Protein AF-0000000074054673 (afdb_homodimer)

Solvent-accessible surface area (backbone atoms only — not comparable to full-atom values): 26252 Å² total; per-residue (Å²): 96,42,29,43,39,32,36,36,79,56,29,26,37,64,54,43,40,55,44,38,52,45,33,38,75,71,69,33,49,59,44,55,61,61,52,72,29,44,86,62,50,72,68,44,36,72,68,40,48,51,68,58,39,45,51,49,53,46,51,54,48,55,59,56,40,72,82,38,54,26,36,37,30,10,28,28,53,14,16,46,46,39,51,50,45,42,36,39,14,58,71,67,76,40,78,62,49,42,25,38,37,34,31,47,36,55,68,60,60,54,41,80,82,72,73,49,52,58,44,80,62,56,81,45,30,70,59,41,24,69,77,46,35,64,40,80,46,72,72,77,52,69,70,35,41,70,40,22,56,82,52,54,48,65,44,54,44,51,35,42,52,52,37,50,46,57,70,47,32,65,60,50,61,71,39,29,52,59,25,52,44,36,32,37,36,41,36,38,62,68,8,67,70,34,46,50,64,29,55,54,51,48,64,71,47,37,37,35,47,34,33,36,39,37,40,35,58,66,87,65,92,49,44,38,77,34,52,44,44,13,71,83,36,20,67,59,46,28,51,52,51,43,53,49,50,51,52,36,54,51,53,55,50,57,64,67,63,65,126,98,42,30,43,40,32,37,35,78,58,28,25,39,64,56,43,41,56,43,38,51,44,32,37,75,72,69,33,47,58,44,56,60,63,53,71,31,43,87,62,48,71,68,45,37,70,69,40,48,52,68,57,41,46,52,48,53,46,50,52,47,56,59,56,38,72,82,38,54,26,36,36,29,10,26,29,52,14,15,47,45,40,51,49,44,43,36,39,13,58,71,68,76,41,77,62,49,44,24,37,37,33,31,49,34,53,68,60,62,54,41,79,83,70,72,49,55,57,42,80,62,54,83,46,29,70,58,42,24,69,77,46,35,65,41,81,45,71,71,77,52,68,68,35,40,71,40,22,55,82,53,57,50,65,44,54,45,50,35,40,52,52,38,50,48,58,70,47,32,64,61,49,62,71,40,29,54,59,26,53,43,36,32,38,36,42,35,37,64,69,8,68,70,35,46,50,66,31,56,54,51,48,65,71,48,37,38,35,46,34,34,35,38,36,39,35,59,69,85,65,92,49,42,38,76,34,54,46,45,14,71,82,35,20,67,59,46,28,50,52,51,40,52,49,50,50,51,36,53,51,53,54,51,58,63,69,65,64,128

pLDDT: mean 93.35, std 10.69, range [26.17, 98.88]

Organism: NCBI:txid44742

Sequence (518 aa):
MRCLLLHGIGGSPFETAPLAEALAAAGFEAHAPALPGHGGTEEAYLASSFALWRDFAHAEYARLSEGGPVLLAGYSLGGILALDVAQAAARGELPPPAGLLALATPLFFRKYFPFFAVDWRFFALPLWARLQPVLRVPERDPASRAVAPWQGHEQICCLRHFAEVERALPAIRRGLPLIRAPLCIVQLRNDTSCRPYNAFYLARHCGSLSTHLHLLRVRSPHGGHLPMTHRESRQRVAELAVAFAREVAGATKACTFAPMRCLLLHGIGGSPFETAPLAEALAAAGFEAHAPALPGHGGTEEAYLASSFALWRDFAHAEYARLSEGGPVLLAGYSLGGILALDVAQAAARGELPPPAGLLALATPLFFRKYFPFFAVDWRFFALPLWARLQPVLRVPERDPASRAVAPWQGHEQICCLRHFAEVERALPAIRRGLPLIRAPLCIVQLRNDTSCRPYNAFYLARHCGSLSTHLHLLRVRSPHGGHLPMTHRESRQRVAELAVAFAREVAGATKACTFAP

Radius of gyration: 24.17 Å; Cα contacts (8 Å, |Δi|>4): 1060; chains: 2; bounding box: 54×75×58 Å

InterPro domains:
  IPR000073 Alpha/beta hydrolase fold-1 [PF12697] (4-239)
  IPR029058 Alpha/Beta hydrolase fold [G3DSA:3.40.50.1820] (2-248)
  IPR029058 Alpha/Beta hydrolase fold [SSF53474] (4-247)

Foldseek 3Di:
DEEEEEEAQQFFLVLCVLLCVLQVVLPYHYDYHGFFQWPDDPVRSLPDALVSRLVVLLVVCQVVCVVHAYEYEYAASSLLSSLVNLLCCLVVNGPHHLEYEYELYALDQADVVVGAHLDPCVVVLVVCCVVPQKAFADADDPVLCVQFNTDGNRGIDGSVRVVRSNVCSVVSLVSQLSGAHEYEYEAECLDRNRHCVRVVSSQVRHNYPHYHYHYHYDDDNHDRSRQCRGPRRNVVVSVVSNVVVVVSVVVVVVVVPPD/DEEEEEEAQQFFLVLCVLLCVLQVVLPYHYDYHGFFQWPDDPVRSLPDALVSRLVVLLVVQQVVCVVPAYEYEYAASSLLSSLVNLLCCLVVNGPHHLEYEYELYALDQADVVVGAHLDPCVVVLVVCCVVPQKAFADADDPVLCVQFNTDGNRGIDGSVRVVRSNVCSVVSLVSQLSGAHEYEYEAECLDRNRHCVRVVSSQVRHNYPHYHYHYHYDDDNHDRSRQCRGPRRNVVVSVVSNVVVVVSVVVVVVVVPPD

Nearest PDB structures (foldseek):
  6qe2-assembly2_B  TM=7.843E-01  e=1.918E-12  Palaeococcus ferrophilus
  6eic-assembly2_A  TM=7.564E-01  e=6.206E-12  Mycobacterium tuberculosis H37Rv
  3qmv-assembly2_B  TM=6.345E-01  e=2.237E-10  Streptomyces coelicolor
  3qmw-assembly2_C  TM=6.828E-01  e=1.187E-09  Streptomyces coelicolor
  3qmw-assembly1_A  TM=6.507E-01  e=1.406E-08  Streptomyces coelicolor

Secondary structure (DSSP, 8-state):
-EEEEE--TT--GGGGHHHHHHHHHTT-EEE-PPPTTTTS-HHHHHH--HHHHHHHHHHHHHHHHTTS-EEEEEETHHHHHHHHHHHHHHTTSSPPPSEEEEES--S-SEEETTEEESSGGGGGHHHHHHH-SEEE-PPPPHHHHHHS---S-TTEEEHHHHHHHHHHHHHHHHHGGG--S-EEEEEETT-SSS-HHHHHHHHHH---SEEEEEEE--SSSS-TT-TTT-TTTHHHHHHHHHHHHHHHHHHHHHHHS--/-EEEEE--TT--GGGGHHHHHHHHHTT-EEE-PPPTTTTS-HHHHHH--HHHHHHHHHHHHHHHHTTS-EEEEEETHHHHHHHHHHHHHHTTSSPPPSEEEEES--S-SEEETTEEESSGGGGGHHHHHHH-SEEE-PPPPHHHHHHS---S-TTEEEHHHHHHHHHHHHHHHHHGGG--S-EEEEEETT-SSS-HHHHHHHHHH---SEEEEEEE--SSSS-TT-TTT-TTTHHHHHHHHHHHHHHHHHHHHHHHS--

Structure (mmCIF, N/CA/C/O backbone):
data_AF-0000000074054673-model_v1
#
loop_
_entity.id
_entity.type
_entity.pdbx_description
1 polymer Carboxylesterase
#
loop_
_atom_site.group_PDB
_atom_site.id
_atom_site.type_symbol
_atom_site.label_atom_id
_atom_site.label_alt_id
_atom_site.label_comp_id
_atom_site.label_asym_id
_atom_site.label_entity_id
_atom_site.label_seq_id
_atom_site.pdbx_PDB_ins_code
_atom_site.Cartn_x
_atom_site.Cartn_y
_atom_site.Cartn_z
_atom_site.occupancy
_atom_site.B_iso_or_equiv
_atom_site.auth_seq_id
_atom_site.auth_comp_id
_atom_site.auth_asym_id
_atom_site.auth_atom_id
_atom_site.pdbx_PDB_model_num
ATOM 1 N N . MET A 1 1 ? -13.086 18.922 -10.094 1 93.75 1 MET A N 1
ATOM 2 C CA . MET A 1 1 ? -13.062 18.562 -8.68 1 93.75 1 MET A CA 1
ATOM 3 C C . MET A 1 1 ? -12.078 19.438 -7.91 1 93.75 1 MET A C 1
ATOM 5 O O . MET A 1 1 ? -11.031 19.812 -8.445 1 93.75 1 MET A O 1
ATOM 9 N N . ARG A 1 2 ? -12.43 19.812 -6.695 1 97.06 2 ARG A N 1
ATOM 10 C CA . ARG A 1 2 ? -11.57 20.625 -5.836 1 97.06 2 ARG A CA 1
ATOM 11 C C . ARG A 1 2 ? -10.727 19.75 -4.922 1 97.06 2 ARG A C 1
ATOM 13 O O . ARG A 1 2 ? -11.109 18.625 -4.605 1 97.06 2 ARG A O 1
ATOM 20 N N . CYS A 1 3 ? -9.594 20.281 -4.617 1 98.56 3 CYS A N 1
ATOM 21 C CA . CYS A 1 3 ? -8.688 19.609 -3.695 1 98.56 3 CYS A CA 1
ATOM 22 C C . CYS A 1 3 ? -8.297 20.531 -2.543 1 98.56 3 CYS A C 1
ATOM 24 O O . CYS A 1 3 ? -7.945 21.688 -2.762 1 98.56 3 CYS A O 1
ATOM 26 N N . LEU A 1 4 ? -8.43 20.062 -1.354 1 98.81 4 LEU A N 1
ATOM 27 C CA . LEU A 1 4 ? -7.926 20.766 -0.179 1 98.81 4 LEU A CA 1
ATOM 28 C C . LEU A 1 4 ? -6.613 20.156 0.304 1 98.81 4 LEU A C 1
ATOM 30 O O . LEU A 1 4 ? -6.562 18.969 0.613 1 98.81 4 LEU A O 1
ATOM 34 N N . LEU A 1 5 ? -5.586 20.922 0.31 1 98.88 5 LEU A N 1
ATOM 35 C CA . LEU A 1 5 ? -4.262 20.469 0.729 1 98.88 5 LEU A CA 1
ATOM 36 C C . LEU A 1 5 ? -3.854 21.125 2.045 1 98.88 5 LEU A C 1
ATOM 38 O O . LEU A 1 5 ? -3.713 22.344 2.115 1 98.88 5 LEU A O 1
ATOM 42 N N . LEU A 1 6 ? -3.645 20.328 3.076 1 98.88 6 LEU A N 1
ATOM 43 C CA . LEU A 1 6 ? -3.287 20.828 4.398 1 98.88 6 LEU A CA 1
ATOM 44 C C . LEU A 1 6 ? -1.825 20.531 4.719 1 98.88 6 LEU A C 1
ATOM 46 O O . LEU A 1 6 ? -1.395 19.375 4.648 1 98.88 6 LEU A O 1
ATOM 50 N N . HIS A 1 7 ? -1.065 21.547 5.078 1 98.62 7 HIS A N 1
ATOM 51 C CA . HIS A 1 7 ? 0.365 21.406 5.32 1 98.62 7 HIS A CA 1
ATOM 52 C C . HIS A 1 7 ? 0.64 20.953 6.75 1 98.62 7 HIS A C 1
ATOM 54 O O . HIS A 1 7 ? -0.293 20.75 7.531 1 98.62 7 HIS A O 1
ATOM 60 N N . GLY A 1 8 ? 1.93 20.766 7.129 1 98.19 8 GLY A N 1
ATOM 61 C CA . GLY A 1 8 ? 2.32 20.172 8.398 1 98.19 8 GLY A CA 1
ATOM 62 C C . GLY A 1 8 ? 2.588 21.203 9.477 1 98.19 8 GLY A C 1
ATOM 63 O O . GLY A 1 8 ? 2.529 22.406 9.227 1 98.19 8 GLY A O 1
ATOM 64 N N . ILE A 1 9 ? 2.924 20.719 10.648 1 97.69 9 ILE A N 1
ATOM 65 C CA . ILE A 1 9 ? 3.162 21.562 11.812 1 97.69 9 ILE A CA 1
ATOM 66 C C . ILE A 1 9 ? 4.453 22.359 11.625 1 97.69 9 ILE A C 1
ATOM 68 O O . ILE A 1 9 ? 5.473 21.812 11.203 1 97.69 9 ILE A O 1
ATOM 72 N N . GLY A 1 10 ? 4.375 23.656 11.859 1 96.62 10 GLY A N 1
ATOM 73 C CA . GLY A 1 10 ? 5.531 24.531 11.75 1 96.62 10 GLY A CA 1
ATOM 74 C C . GLY A 1 10 ? 5.867 24.906 10.32 1 96.62 10 GLY A C 1
ATOM 75 O O . GLY A 1 10 ? 6.734 25.75 10.078 1 96.62 10 GLY A O 1
ATOM 76 N N . GLY A 1 11 ? 5.203 24.266 9.375 1 96.25 11 GLY A N 1
ATOM 77 C CA . GLY A 1 11 ? 5.488 24.5 7.969 1 96.25 11 GLY A CA 1
ATOM 78 C C . GLY A 1 11 ? 4.652 25.609 7.359 1 96.25 11 GLY A C 1
ATOM 79 O O . GLY A 1 11 ? 4.371 26.609 8.016 1 96.25 11 GLY A O 1
ATOM 80 N N . SER A 1 12 ? 4.477 25.531 6.074 1 96.88 12 SER A N 1
ATOM 81 C CA . SER A 1 12 ? 3.705 26.484 5.266 1 96.88 12 SER A CA 1
ATOM 82 C C . SER A 1 12 ? 3.182 25.812 3.996 1 96.88 12 SER A C 1
ATOM 84 O O . SER A 1 12 ? 3.518 24.656 3.707 1 96.88 12 SER A O 1
ATOM 86 N N . PRO A 1 13 ? 2.324 26.547 3.293 1 97.38 13 PRO A N 1
ATOM 87 C CA . PRO A 1 13 ? 1.831 26 2.029 1 97.38 13 PRO A CA 1
ATOM 88 C C . PRO A 1 13 ? 2.955 25.672 1.051 1 97.38 13 PRO A C 1
ATOM 90 O O . PRO A 1 13 ? 2.734 24.953 0.067 1 97.38 13 PRO A O 1
ATOM 93 N N . PHE A 1 14 ? 4.188 26.109 1.329 1 96.44 14 PHE A N 1
ATOM 94 C CA . PHE A 1 14 ? 5.348 25.75 0.523 1 96.44 14 PHE A CA 1
ATOM 95 C C . PHE A 1 14 ? 5.48 24.234 0.421 1 96.44 14 PHE A C 1
ATOM 97 O O . PHE A 1 14 ? 5.824 23.703 -0.639 1 96.44 14 PHE A O 1
ATOM 104 N N . GLU A 1 15 ? 5.137 23.562 1.446 1 96.25 15 GLU A N 1
ATOM 105 C CA . GLU A 1 15 ? 5.293 22.109 1.517 1 96.25 15 GLU A CA 1
ATOM 106 C C . GLU A 1 15 ? 4.367 21.406 0.53 1 96.25 15 GLU A C 1
ATOM 108 O O . GLU A 1 15 ? 4.715 20.359 -0.023 1 96.25 15 GLU A O 1
ATOM 113 N N . THR A 1 16 ? 3.199 21.984 0.298 1 97.38 16 THR A N 1
ATOM 114 C CA . THR A 1 16 ? 2.201 21.328 -0.54 1 97.38 16 THR A CA 1
ATOM 115 C C . THR A 1 16 ? 2.166 21.953 -1.932 1 97.38 16 THR A C 1
ATOM 117 O O . THR A 1 16 ? 1.419 21.5 -2.803 1 97.38 16 THR A O 1
ATOM 120 N N . ALA A 1 17 ? 2.967 22.938 -2.193 1 96.94 17 ALA A N 1
ATOM 121 C CA . ALA A 1 17 ? 2.926 23.703 -3.434 1 96.94 17 ALA A CA 1
ATOM 122 C C . ALA A 1 17 ? 3.178 22.812 -4.645 1 96.94 17 ALA A C 1
ATOM 124 O O . ALA A 1 17 ? 2.451 22.891 -5.637 1 96.94 17 ALA A O 1
ATOM 125 N N . PRO A 1 18 ? 4.223 21.938 -4.609 1 96.88 18 PRO A N 1
ATOM 126 C CA . PRO A 1 18 ? 4.43 21.078 -5.777 1 96.88 18 PRO A CA 1
ATOM 127 C C . PRO A 1 18 ? 3.215 20.203 -6.098 1 96.88 18 PRO A C 1
ATOM 129 O O . PRO A 1 18 ? 2.893 20 -7.27 1 96.88 18 PRO A O 1
ATOM 132 N N . LEU A 1 19 ? 2.602 19.75 -5.078 1 97.62 19 LEU A N 1
ATOM 133 C CA . LEU A 1 19 ? 1.399 18.953 -5.266 1 97.62 19 LEU A CA 1
ATOM 134 C C . LEU A 1 19 ? 0.269 19.797 -5.848 1 97.62 19 LEU A C 1
ATOM 136 O O . LEU A 1 19 ? -0.429 19.344 -6.766 1 97.62 19 LEU A O 1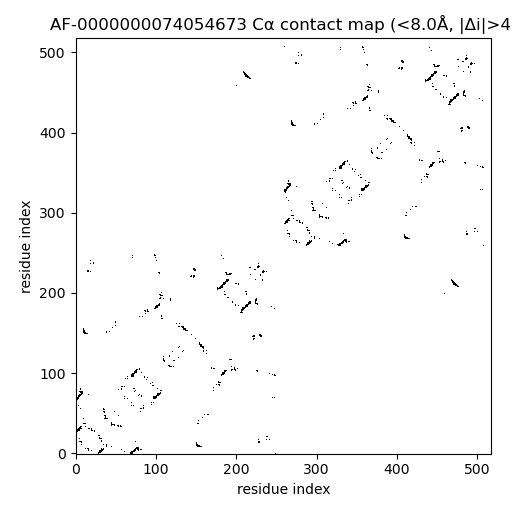
ATOM 140 N N . ALA A 1 20 ? 0.064 20.938 -5.273 1 98.12 20 ALA A N 1
ATOM 141 C CA . ALA A 1 20 ? -0.974 21.859 -5.75 1 98.12 20 ALA A CA 1
ATOM 142 C C . ALA A 1 20 ? -0.774 22.188 -7.223 1 98.12 20 ALA A C 1
ATOM 144 O O . ALA A 1 20 ? -1.731 22.188 -8 1 98.12 20 ALA A O 1
ATOM 145 N N . GLU A 1 21 ? 0.427 22.469 -7.586 1 98.12 21 GLU A N 1
ATOM 146 C CA . GLU A 1 21 ? 0.759 22.812 -8.969 1 98.12 21 GLU A CA 1
ATOM 147 C C . GLU A 1 21 ? 0.482 21.656 -9.914 1 98.12 21 GLU A C 1
ATOM 149 O O . GLU A 1 21 ? -0.08 21.844 -10.992 1 98.12 21 GLU A O 1
ATOM 154 N N . ALA A 1 22 ? 0.894 20.469 -9.516 1 98.19 22 ALA A N 1
ATOM 155 C CA . ALA A 1 22 ? 0.667 19.281 -10.336 1 98.19 22 ALA A CA 1
ATOM 156 C C . ALA A 1 22 ? -0.825 19.031 -10.523 1 98.19 22 ALA A C 1
ATOM 158 O O . ALA A 1 22 ? -1.271 18.703 -11.625 1 98.19 22 ALA A O 1
ATOM 159 N N . LEU A 1 23 ? -1.598 19.141 -9.445 1 98.25 23 LEU A N 1
ATOM 160 C CA . LEU A 1 23 ? -3.039 18.938 -9.516 1 98.25 23 LEU A CA 1
ATOM 161 C C . LEU A 1 23 ? -3.701 19.984 -10.406 1 98.25 23 LEU A C 1
ATOM 163 O O . LEU A 1 23 ? -4.562 19.656 -11.219 1 98.25 23 LEU A O 1
ATOM 167 N N . ALA A 1 24 ? -3.279 21.219 -10.234 1 97.81 24 ALA A N 1
ATOM 168 C CA . ALA A 1 24 ? -3.816 22.297 -11.062 1 97.81 24 ALA A CA 1
ATOM 169 C C . ALA A 1 24 ? -3.529 22.047 -12.539 1 97.81 24 ALA A C 1
ATOM 171 O O . ALA A 1 24 ? -4.41 22.219 -13.391 1 97.81 24 ALA A O 1
ATOM 172 N N . ALA A 1 25 ? -2.33 21.625 -12.844 1 97.75 25 ALA A N 1
ATOM 173 C CA . ALA A 1 25 ? -1.935 21.328 -14.219 1 97.75 25 ALA A CA 1
ATOM 174 C C . ALA A 1 25 ? -2.775 20.188 -14.789 1 97.75 25 ALA A C 1
ATOM 176 O O . ALA A 1 25 ? -2.982 20.125 -16 1 97.75 25 ALA A O 1
ATOM 177 N N . ALA A 1 26 ? -3.24 19.375 -13.93 1 97.06 26 ALA A N 1
ATOM 178 C CA . ALA A 1 26 ? -4.047 18.234 -14.352 1 97.06 26 ALA A CA 1
ATOM 179 C C . ALA A 1 26 ? -5.523 18.609 -14.438 1 97.06 26 ALA A C 1
ATOM 181 O O . ALA A 1 26 ? -6.375 17.75 -14.703 1 97.06 26 ALA A O 1
ATOM 182 N N . GLY A 1 27 ? -5.918 19.828 -14.102 1 96.94 27 GLY A N 1
ATOM 183 C CA . GLY A 1 27 ? -7.277 20.312 -14.297 1 96.94 27 GLY A CA 1
ATOM 184 C C . GLY A 1 27 ? -8.086 20.359 -13.016 1 96.94 27 GLY A C 1
ATOM 185 O O . GLY A 1 27 ? -9.289 20.609 -13.039 1 96.94 27 GLY A O 1
ATOM 186 N N . PHE A 1 28 ? -7.465 20.125 -11.891 1 97.56 28 PHE A N 1
ATOM 187 C CA . PHE A 1 28 ? -8.148 20.188 -10.602 1 97.56 28 PHE A CA 1
ATOM 188 C C . PHE A 1 28 ? -7.945 21.562 -9.953 1 97.56 28 PHE A C 1
ATOM 190 O O . PHE A 1 28 ? -6.992 22.266 -10.273 1 97.56 28 PHE A O 1
ATOM 197 N N . GLU A 1 29 ? -8.859 21.969 -9.117 1 97.38 29 GLU A N 1
ATOM 198 C CA . GLU A 1 29 ? -8.719 23.203 -8.352 1 97.38 29 GLU A CA 1
ATOM 199 C C . GLU A 1 29 ? -8.094 22.938 -6.984 1 97.38 29 GLU A C 1
ATOM 201 O O . GLU A 1 29 ? -8.758 22.422 -6.082 1 97.38 29 GLU A O 1
ATOM 206 N N . ALA A 1 30 ? -6.902 23.344 -6.844 1 98 30 ALA A N 1
ATOM 207 C CA . ALA A 1 30 ? -6.156 23.047 -5.625 1 98 30 ALA A CA 1
ATOM 208 C C . ALA A 1 30 ? -6.199 24.219 -4.656 1 98 30 ALA A C 1
ATOM 210 O O . ALA A 1 30 ? -5.867 25.359 -5.031 1 98 30 ALA A O 1
ATOM 211 N N . HIS A 1 31 ? -6.633 24.047 -3.461 1 98.25 31 HIS A N 1
ATOM 212 C CA . HIS A 1 31 ? -6.652 25 -2.363 1 98.25 31 HIS A CA 1
ATOM 213 C C . HIS A 1 31 ? -5.684 24.594 -1.259 1 98.25 31 HIS A C 1
ATOM 215 O O . HIS A 1 31 ? -5.852 23.547 -0.633 1 98.25 31 HIS A O 1
ATOM 221 N N . ALA A 1 32 ? -4.695 25.375 -1.022 1 98.38 32 ALA A N 1
ATOM 222 C CA . ALA A 1 32 ? -3.664 25.078 -0.028 1 98.38 32 ALA A CA 1
ATOM 223 C C . ALA A 1 32 ? -3.52 26.234 0.962 1 98.38 32 ALA A C 1
ATOM 225 O O . ALA A 1 32 ? -2.52 26.953 0.94 1 98.38 32 ALA A O 1
ATOM 226 N N . PRO A 1 33 ? -4.383 26.359 1.873 1 98.19 33 PRO A N 1
ATOM 227 C CA . PRO A 1 33 ? -4.336 27.484 2.818 1 98.19 33 PRO A CA 1
ATOM 228 C C . PRO A 1 33 ? -3.281 27.297 3.906 1 98.19 33 PRO A C 1
ATOM 230 O O . PRO A 1 33 ? -2.875 26.156 4.188 1 98.19 33 PRO A O 1
ATOM 233 N N . ALA A 1 34 ? -2.814 28.391 4.445 1 98.44 34 ALA A N 1
ATOM 234 C CA . ALA A 1 34 ? -1.973 28.344 5.641 1 98.44 34 ALA A CA 1
ATOM 235 C C . ALA A 1 34 ? -2.805 28.047 6.887 1 98.44 34 ALA A C 1
ATOM 237 O O . ALA A 1 34 ? -3.824 28.703 7.121 1 98.44 34 ALA A O 1
ATOM 238 N N . LEU A 1 35 ? -2.408 27.109 7.641 1 98.56 35 LEU A N 1
ATOM 239 C CA . LEU A 1 35 ? -3.062 26.875 8.922 1 98.56 35 LEU A CA 1
ATOM 240 C C . LEU A 1 35 ? -2.904 28.078 9.844 1 98.56 35 LEU A C 1
ATOM 242 O O . LEU A 1 35 ? -1.876 28.75 9.82 1 98.56 35 LEU A O 1
ATOM 246 N N . PRO A 1 36 ? -3.889 28.281 10.68 1 98.19 36 PRO A N 1
ATOM 247 C CA . PRO A 1 36 ? -3.82 29.453 11.562 1 98.19 36 PRO A CA 1
ATOM 248 C C . PRO A 1 36 ? -2.512 29.516 12.344 1 98.19 36 PRO A C 1
ATOM 250 O O . PRO A 1 36 ? -2.039 28.5 12.859 1 98.19 36 PRO A O 1
ATOM 253 N N . GLY A 1 37 ? -1.971 30.75 12.352 1 97.31 37 GLY A N 1
ATOM 254 C CA . GLY A 1 37 ? -0.713 30.969 13.047 1 97.31 37 GLY A CA 1
ATOM 255 C C . GLY A 1 37 ? 0.503 30.734 12.172 1 97.31 37 GLY A C 1
ATOM 256 O O . GLY A 1 37 ? 1.545 31.359 12.367 1 97.31 37 GLY A O 1
ATOM 257 N N . HIS A 1 38 ? 0.393 29.812 11.273 1 97.06 38 HIS A N 1
ATOM 258 C CA . HIS A 1 38 ? 1.49 29.531 10.352 1 97.06 38 HIS A CA 1
ATOM 259 C C . HIS A 1 38 ? 1.625 30.641 9.305 1 97.06 38 HIS A C 1
ATOM 261 O O . HIS A 1 38 ? 0.633 31.266 8.938 1 97.06 38 HIS A O 1
ATOM 267 N N . GLY A 1 39 ? 2.85 30.859 8.805 1 90.25 39 GLY A N 1
ATOM 268 C CA . GLY A 1 39 ? 3.084 31.891 7.805 1 90.25 39 GLY A CA 1
ATOM 269 C C . GLY A 1 39 ? 3.154 33.281 8.391 1 90.25 39 GLY A C 1
ATOM 270 O O . GLY A 1 39 ? 3.521 34.25 7.691 1 90.25 39 GLY A O 1
ATOM 271 N N . GLY A 1 40 ? 2.812 33.469 9.664 1 92 40 GLY A N 1
ATOM 272 C CA . GLY A 1 40 ? 2.877 34.75 10.352 1 92 40 GLY A CA 1
ATOM 273 C C . GLY A 1 40 ? 4.074 34.875 11.273 1 92 40 GLY A C 1
ATOM 274 O O . GLY A 1 40 ? 5.16 34.375 10.961 1 92 40 GLY A O 1
ATOM 275 N N . THR A 1 41 ? 3.855 35.562 12.367 1 94.25 41 THR A N 1
ATOM 276 C CA . THR A 1 41 ? 4.934 35.781 13.32 1 94.25 41 THR A CA 1
ATOM 277 C C . THR A 1 41 ? 5.109 34.562 14.227 1 94.25 41 THR A C 1
ATOM 279 O O . THR A 1 41 ? 4.223 33.719 14.305 1 94.25 41 THR A O 1
ATOM 282 N N . GLU A 1 42 ? 6.297 34.5 14.758 1 94.81 42 GLU A N 1
ATOM 283 C CA . GLU A 1 42 ? 6.535 33.469 15.742 1 94.81 42 GLU A CA 1
ATOM 284 C C . GLU A 1 42 ? 5.484 33.5 16.844 1 94.81 42 GLU A C 1
ATOM 286 O O . GLU A 1 42 ? 4.996 32.469 17.281 1 94.81 42 GLU A O 1
ATOM 291 N N . GLU A 1 43 ? 5.176 34.688 17.297 1 96.06 43 GLU A N 1
ATOM 292 C CA . GLU A 1 43 ? 4.188 34.844 18.359 1 96.06 43 GLU A CA 1
ATOM 293 C C . GLU A 1 43 ? 2.828 34.312 17.953 1 96.06 43 GLU A C 1
ATOM 295 O O . GLU A 1 43 ? 2.17 33.625 18.734 1 96.06 43 GLU A O 1
ATOM 300 N N . ALA A 1 44 ? 2.439 34.594 16.766 1 96.88 44 ALA A N 1
ATOM 301 C CA . ALA A 1 44 ? 1.166 34.094 16.25 1 96.88 44 ALA A CA 1
ATOM 302 C C . ALA A 1 44 ? 1.167 32.562 16.172 1 96.88 44 ALA A C 1
ATOM 304 O O . ALA A 1 44 ? 0.174 31.922 16.516 1 96.88 44 ALA A O 1
ATOM 305 N N . TYR A 1 45 ? 2.268 32.031 15.68 1 97.38 45 TYR A N 1
ATOM 306 C CA . TYR A 1 45 ? 2.404 30.578 15.57 1 97.38 45 TYR A CA 1
ATOM 307 C C . TYR A 1 45 ? 2.311 29.922 16.938 1 97.38 45 TYR A C 1
ATOM 309 O O . TYR A 1 45 ? 1.556 28.953 17.125 1 97.38 45 TYR A O 1
ATOM 317 N N . LEU A 1 46 ? 3.012 30.453 17.938 1 96.69 46 LEU A N 1
ATOM 318 C CA . LEU A 1 46 ? 3.043 29.875 19.281 1 96.69 46 LEU A CA 1
ATOM 319 C C . LEU A 1 46 ? 1.686 30.016 19.953 1 96.69 46 LEU A C 1
ATOM 321 O O . LEU A 1 46 ? 1.327 29.188 20.812 1 96.69 46 LEU A O 1
ATOM 325 N N . ALA A 1 47 ? 0.898 31.047 19.547 1 96.81 47 ALA A N 1
ATOM 326 C CA . ALA A 1 47 ? -0.417 31.266 20.141 1 96.81 47 ALA A CA 1
ATOM 327 C C . ALA A 1 47 ? -1.466 30.344 19.516 1 96.81 47 ALA A C 1
ATOM 329 O O . ALA A 1 47 ? -2.566 30.203 20.062 1 96.81 47 ALA A O 1
ATOM 330 N N . SER A 1 48 ? -1.181 29.766 18.375 1 97.62 48 SER A N 1
ATOM 331 C CA . SER A 1 48 ? -2.117 28.828 17.75 1 97.62 48 SER A CA 1
ATOM 332 C C . SER A 1 48 ? -2.209 27.531 18.516 1 97.62 48 SER A C 1
ATOM 334 O O . SER A 1 48 ? -1.573 27.375 19.562 1 97.62 48 SER A O 1
ATOM 336 N N . SER A 1 49 ? -3.154 26.641 18.094 1 97.88 49 SER A N 1
ATOM 337 C CA . SER A 1 49 ? -3.424 25.391 18.797 1 97.88 49 SER A CA 1
ATOM 338 C C . SER A 1 49 ? -4 24.344 17.859 1 97.88 49 SER A C 1
ATOM 340 O O . SER A 1 49 ? -4.441 24.656 16.75 1 97.88 49 SER A O 1
ATOM 342 N N . PHE A 1 50 ? -3.918 23.125 18.328 1 98.5 50 PHE A N 1
ATOM 343 C CA . PHE A 1 50 ? -4.52 22.047 17.562 1 98.5 50 PHE A CA 1
ATOM 344 C C . PHE A 1 50 ? -6.008 22.297 17.344 1 98.5 50 PHE A C 1
ATOM 346 O O . PHE A 1 50 ? -6.527 22.047 16.266 1 98.5 50 PHE A O 1
ATOM 353 N N . ALA A 1 51 ? -6.688 22.766 18.391 1 98.5 51 ALA A N 1
ATOM 354 C CA . ALA A 1 51 ? -8.117 23.047 18.281 1 98.5 51 ALA A CA 1
ATOM 355 C C . ALA A 1 51 ? -8.406 24.062 17.188 1 98.5 51 ALA A C 1
ATOM 357 O O . ALA A 1 51 ? -9.352 23.891 16.406 1 98.5 51 ALA A O 1
ATOM 358 N N . LEU A 1 52 ? -7.598 25.078 17.109 1 98.62 52 LEU A N 1
ATOM 359 C CA . LEU A 1 52 ? -7.762 26.094 16.078 1 98.62 52 LEU A CA 1
ATOM 360 C C . LEU A 1 52 ? -7.523 25.516 14.688 1 98.62 52 LEU A C 1
ATOM 362 O O . LEU A 1 52 ? -8.25 25.828 13.75 1 98.62 52 LEU A O 1
ATOM 366 N N . TRP A 1 53 ? -6.504 24.703 14.523 1 98.88 53 TRP A N 1
ATOM 367 C CA . TRP A 1 53 ? -6.191 24.078 13.242 1 98.88 53 TRP A CA 1
ATOM 368 C C . TRP A 1 53 ? -7.312 23.141 12.812 1 98.88 53 TRP A C 1
ATOM 370 O O . TRP A 1 53 ? -7.699 23.125 11.641 1 98.88 53 TRP A O 1
ATOM 380 N N . ARG A 1 54 ? -7.801 22.344 13.742 1 98.81 54 ARG A N 1
ATOM 381 C CA . ARG A 1 54 ? -8.898 21.422 13.484 1 98.81 54 ARG A CA 1
ATOM 382 C C . ARG A 1 54 ? -10.141 22.172 13.008 1 98.81 54 ARG A C 1
ATOM 384 O O . ARG A 1 54 ? -10.734 21.812 11.984 1 98.81 54 ARG A O 1
ATOM 391 N N . ASP A 1 55 ? -10.516 23.188 13.773 1 98.75 55 ASP A N 1
ATOM 392 C CA . ASP A 1 55 ? -11.688 23.984 13.406 1 98.75 55 ASP A CA 1
ATOM 393 C C . ASP A 1 55 ? -11.516 24.609 12.023 1 98.75 55 ASP A C 1
ATOM 395 O O . ASP A 1 55 ? -12.461 24.625 11.227 1 98.75 55 ASP A O 1
ATOM 399 N N . PHE A 1 56 ? -10.398 25.109 11.766 1 98.75 56 PHE A N 1
ATOM 400 C CA . PHE A 1 56 ? -10.102 25.719 10.469 1 98.75 56 PHE A CA 1
ATOM 401 C C . PHE A 1 56 ? -10.234 24.688 9.352 1 98.75 56 PHE A C 1
ATOM 403 O O . PHE A 1 56 ? -10.844 24.984 8.32 1 98.75 56 PHE A O 1
ATOM 410 N N . ALA A 1 57 ? -9.633 23.484 9.531 1 98.88 57 ALA A N 1
ATOM 411 C CA . ALA A 1 57 ? -9.695 22.422 8.523 1 98.88 57 ALA A CA 1
ATOM 412 C C . ALA A 1 57 ? -11.141 22.031 8.234 1 98.88 57 ALA A C 1
ATOM 414 O O . ALA A 1 57 ? -11.523 21.844 7.078 1 98.88 57 ALA A O 1
ATOM 415 N N . HIS A 1 58 ? -11.922 21.906 9.289 1 98.81 58 HIS A N 1
ATOM 416 C CA . HIS A 1 58 ? -13.336 21.562 9.133 1 98.81 58 HIS A CA 1
ATOM 417 C C . HIS A 1 58 ? -14.078 22.641 8.344 1 98.81 58 HIS A C 1
ATOM 419 O O . HIS A 1 58 ? -14.844 22.328 7.434 1 98.81 58 HIS A O 1
ATOM 425 N N . ALA A 1 59 ? -13.828 23.859 8.695 1 98.75 59 ALA A N 1
ATOM 426 C CA . ALA A 1 59 ? -14.523 24.969 8.055 1 98.75 59 ALA A CA 1
ATOM 427 C C . ALA A 1 59 ? -14.141 25.078 6.578 1 98.75 59 ALA A C 1
ATOM 429 O O . ALA A 1 59 ? -15 25.297 5.719 1 98.75 59 ALA A O 1
ATOM 430 N N . GLU A 1 60 ? -12.852 25 6.27 1 98.69 60 GLU A N 1
ATOM 431 C CA . GLU A 1 60 ? -12.383 25.062 4.891 1 98.69 60 GLU A CA 1
ATOM 432 C C . GLU A 1 60 ? -12.961 23.922 4.055 1 98.69 60 GLU A C 1
ATOM 434 O O . GLU A 1 60 ? -13.367 24.125 2.908 1 98.69 60 GLU A O 1
ATOM 439 N N . TYR A 1 61 ? -12.938 22.734 4.641 1 98.69 61 TYR A N 1
ATOM 440 C CA . TYR A 1 61 ? -13.5 21.578 3.943 1 98.69 61 TYR A CA 1
ATOM 441 C C . TYR A 1 61 ? -14.984 21.797 3.66 1 98.69 61 TYR A C 1
ATOM 443 O O . TYR A 1 61 ? -15.453 21.531 2.549 1 98.69 61 TYR A O 1
ATOM 451 N N . ALA A 1 62 ? -15.734 22.234 4.648 1 98.44 62 ALA A N 1
ATOM 452 C CA . ALA A 1 62 ? -17.172 22.484 4.492 1 98.44 62 ALA A CA 1
ATOM 453 C C . ALA A 1 62 ? -17.422 23.469 3.367 1 98.44 62 ALA A C 1
ATOM 455 O O . ALA A 1 62 ? -18.297 23.25 2.523 1 98.44 62 ALA A O 1
ATOM 456 N N . ARG A 1 63 ? -16.688 24.5 3.375 1 98.12 63 ARG A N 1
ATOM 457 C CA . ARG A 1 63 ? -16.828 25.531 2.355 1 98.12 63 ARG A CA 1
ATOM 458 C C . ARG A 1 63 ? -16.578 24.969 0.961 1 98.12 63 ARG A C 1
ATOM 460 O O . ARG A 1 63 ? -17.375 25.188 0.046 1 98.12 63 ARG A O 1
ATOM 467 N N . LEU A 1 64 ? -15.516 24.25 0.787 1 97.94 64 LEU A N 1
ATOM 468 C CA . LEU A 1 64 ? -15.141 23.719 -0.52 1 97.94 64 LEU A CA 1
ATOM 469 C C . LEU A 1 64 ? -16.125 22.641 -0.975 1 97.94 64 LEU A C 1
ATOM 471 O O . LEU A 1 64 ? -16.359 22.484 -2.174 1 97.94 64 LEU A O 1
ATOM 475 N N . SER A 1 65 ? -16.656 21.922 -0.033 1 97.06 65 SER A N 1
ATOM 476 C CA . SER A 1 65 ? -17.531 20.797 -0.339 1 97.06 65 SER A CA 1
ATOM 477 C C . SER A 1 65 ? -18.875 21.281 -0.872 1 97.06 65 SER A C 1
ATOM 479 O O . SER A 1 65 ? -19.641 20.484 -1.419 1 97.06 65 SER A O 1
ATOM 481 N N . GLU A 1 66 ? -19.156 22.531 -0.678 1 95.31 66 GLU A N 1
ATOM 482 C CA . GLU A 1 66 ? -20.391 23.094 -1.229 1 95.31 66 GLU A CA 1
ATOM 483 C C . GLU A 1 66 ? -20.422 22.953 -2.748 1 95.31 66 GLU A C 1
ATOM 485 O O . GLU A 1 66 ? -21.5 22.844 -3.338 1 95.31 66 GLU A O 1
ATOM 490 N N . GLY A 1 67 ? -19.281 22.922 -3.377 1 92.81 67 GLY A N 1
ATOM 491 C CA . GLY A 1 67 ? -19.203 22.828 -4.824 1 92.81 67 GLY A CA 1
ATOM 492 C C . GLY A 1 67 ? -19.094 21.391 -5.324 1 92.81 67 GLY A C 1
ATOM 493 O O . GLY A 1 67 ? -18.891 21.156 -6.52 1 92.81 67 GLY A O 1
ATOM 494 N N . GLY A 1 68 ? -19.172 20.438 -4.363 1 93.25 68 GLY A N 1
ATOM 495 C CA . GLY A 1 68 ? -19.047 19.031 -4.73 1 93.25 68 GLY A CA 1
ATOM 496 C C . GLY A 1 68 ? -17.984 18.297 -3.93 1 93.25 68 GLY A C 1
ATOM 497 O O . GLY A 1 68 ? -17.391 18.859 -3.006 1 93.25 68 GLY A O 1
ATOM 498 N N . PRO A 1 69 ? -17.812 17.031 -4.309 1 91.62 69 PRO A N 1
ATOM 499 C CA . PRO A 1 69 ? -16.859 16.234 -3.545 1 91.62 69 PRO A CA 1
ATOM 500 C C . PRO A 1 69 ? -15.43 16.766 -3.648 1 91.62 69 PRO A C 1
ATOM 502 O O . PRO A 1 69 ? -15.016 17.219 -4.715 1 91.62 69 PRO A O 1
ATOM 505 N N . VAL A 1 70 ? -14.711 16.703 -2.57 1 97.62 70 VAL A N 1
ATOM 506 C CA . VAL A 1 70 ? -13.383 17.297 -2.424 1 97.62 70 VAL A CA 1
ATOM 507 C C . VAL A 1 70 ? -12.352 16.203 -2.17 1 97.62 70 VAL A C 1
ATOM 509 O O . VAL A 1 70 ? -12.594 15.281 -1.38 1 97.62 70 VAL A O 1
ATOM 512 N N . LEU A 1 71 ? -11.305 16.188 -2.943 1 98.44 71 LEU A N 1
ATOM 513 C CA . LEU A 1 71 ? -10.141 15.414 -2.525 1 98.44 71 LEU A CA 1
ATOM 514 C C . LEU A 1 71 ? -9.445 16.078 -1.339 1 98.44 71 LEU A C 1
ATOM 516 O O . LEU A 1 71 ? -9.023 17.219 -1.423 1 98.44 71 LEU A O 1
ATOM 520 N N . LEU A 1 72 ? -9.383 15.414 -0.284 1 98.62 72 LEU A N 1
ATOM 521 C CA . LEU A 1 72 ? -8.766 15.914 0.939 1 98.62 72 LEU A CA 1
ATOM 522 C C . LEU A 1 72 ? -7.352 15.367 1.092 1 98.62 72 LEU A C 1
ATOM 524 O O . LEU A 1 72 ? -7.16 14.156 1.246 1 98.62 72 LEU A O 1
ATOM 528 N N . ALA A 1 73 ? -6.402 16.188 0.984 1 98.75 73 ALA A N 1
ATOM 529 C CA . ALA A 1 73 ? -4.996 15.812 1.092 1 98.75 73 ALA A CA 1
ATOM 530 C C . ALA A 1 73 ? -4.332 16.5 2.283 1 98.75 73 ALA A C 1
ATOM 532 O O . ALA A 1 73 ? -4.59 17.672 2.555 1 98.75 73 ALA A O 1
ATOM 533 N N . GLY A 1 74 ? -3.506 15.773 2.988 1 98.81 74 GLY A N 1
ATOM 534 C CA . GLY A 1 74 ? -2.814 16.344 4.137 1 98.81 74 GLY A CA 1
ATOM 535 C C . GLY A 1 74 ? -1.435 15.75 4.352 1 98.81 74 GLY A C 1
ATOM 536 O O . GLY A 1 74 ? -1.232 14.547 4.156 1 98.81 74 GLY A O 1
ATOM 537 N N . TYR A 1 75 ? -0.548 16.594 4.754 1 98.56 75 TYR A N 1
ATOM 538 C CA . TYR A 1 75 ? 0.824 16.219 5.074 1 98.56 75 TYR A CA 1
ATOM 539 C C . TYR A 1 75 ? 1.086 16.344 6.57 1 98.56 75 TYR A C 1
ATOM 541 O O . TYR A 1 75 ? 0.818 17.391 7.168 1 98.56 75 TYR A O 1
ATOM 549 N N . SER A 1 76 ? 1.643 15.211 7.207 1 98.31 76 SER A N 1
ATOM 550 C CA . SER A 1 76 ? 2.01 15.25 8.617 1 98.31 76 SER A CA 1
ATOM 551 C C . SER A 1 76 ? 0.84 15.711 9.484 1 98.31 76 SER A C 1
ATOM 553 O O . SER A 1 76 ? -0.238 15.117 9.445 1 98.31 76 SER A O 1
ATOM 555 N N . LEU A 1 77 ? 0.88 16.859 10.133 1 98.5 77 LEU A N 1
ATOM 556 C CA . LEU A 1 77 ? -0.26 17.422 10.852 1 98.5 77 LEU A CA 1
ATOM 557 C C . LEU A 1 77 ? -1.475 17.531 9.938 1 98.5 77 LEU A C 1
ATOM 559 O O . LEU A 1 77 ? -2.596 17.219 10.344 1 98.5 77 LEU A O 1
ATOM 563 N N . GLY A 1 78 ? -1.237 17.984 8.742 1 98.81 78 GLY A N 1
ATOM 564 C CA . GLY A 1 78 ? -2.33 18.094 7.793 1 98.81 78 GLY A CA 1
ATOM 565 C C . GLY A 1 78 ? -3.018 16.766 7.523 1 98.81 78 GLY A C 1
ATOM 566 O O . GLY A 1 78 ? -4.227 16.719 7.277 1 98.81 78 GLY A O 1
ATOM 567 N N . GLY A 1 79 ? -2.254 15.688 7.465 1 98.88 79 GLY A N 1
ATOM 568 C CA . GLY A 1 79 ? -2.84 14.359 7.332 1 98.88 79 GLY A CA 1
ATOM 569 C C . GLY A 1 79 ? -3.742 13.992 8.492 1 98.88 79 GLY A C 1
ATOM 570 O O . GLY A 1 79 ? -4.809 13.406 8.297 1 98.88 79 GLY A O 1
ATOM 571 N N . ILE A 1 80 ? -3.307 14.312 9.719 1 98.88 80 ILE A N 1
ATOM 572 C CA . ILE A 1 80 ? -4.102 14.07 10.914 1 98.88 80 ILE A CA 1
ATOM 573 C C . ILE A 1 80 ? -5.418 14.844 10.82 1 98.88 80 ILE A C 1
ATOM 575 O O . ILE A 1 80 ? -6.488 14.289 11.086 1 98.88 80 ILE A O 1
ATOM 579 N N . LEU A 1 81 ? -5.316 16.094 10.414 1 98.88 81 LEU A N 1
ATOM 580 C CA . LEU A 1 81 ? -6.504 16.922 10.266 1 98.88 81 LEU A CA 1
ATOM 581 C C . LEU A 1 81 ? -7.43 16.359 9.188 1 98.88 81 LEU A C 1
ATOM 583 O O . LEU A 1 81 ? -8.648 16.359 9.352 1 98.88 81 LEU A O 1
ATOM 587 N N . ALA A 1 82 ? -6.852 15.898 8.133 1 98.88 82 ALA A N 1
ATOM 588 C CA . ALA A 1 82 ? -7.641 15.305 7.059 1 98.88 82 ALA A CA 1
ATOM 589 C C . ALA A 1 82 ? -8.398 14.078 7.551 1 98.88 82 ALA A C 1
ATOM 591 O O . ALA A 1 82 ? -9.57 13.891 7.219 1 98.88 82 ALA A O 1
ATOM 592 N N . LEU A 1 83 ? -7.738 13.242 8.297 1 98.88 83 LEU A N 1
ATOM 593 C CA . LEU A 1 83 ? -8.391 12.07 8.867 1 98.88 83 LEU A CA 1
ATOM 594 C C . LEU A 1 83 ? -9.539 12.477 9.789 1 98.88 83 LEU A C 1
ATOM 596 O O . LEU A 1 83 ? -10.609 11.867 9.766 1 98.88 83 LEU A O 1
ATOM 600 N N . ASP A 1 84 ? -9.273 13.492 10.586 1 98.81 84 ASP A N 1
ATOM 601 C CA . ASP A 1 84 ? -10.305 13.992 11.492 1 98.81 84 ASP A CA 1
ATOM 602 C C . ASP A 1 84 ? -11.531 14.477 10.719 1 98.81 84 ASP A C 1
ATOM 604 O O . ASP A 1 84 ? -12.664 14.156 11.078 1 98.81 84 ASP A O 1
ATOM 608 N N . VAL A 1 85 ? -11.336 15.211 9.664 1 98.81 85 VAL A N 1
ATOM 609 C CA . VAL A 1 85 ? -12.414 15.695 8.812 1 98.81 85 VAL A CA 1
ATOM 610 C C . VAL A 1 85 ? -13.164 14.508 8.203 1 98.81 85 VAL A C 1
ATOM 612 O O . VAL A 1 85 ? -14.398 14.484 8.188 1 98.81 85 VAL A O 1
ATOM 615 N N . ALA A 1 86 ? -12.469 13.539 7.715 1 98.56 86 ALA A N 1
ATOM 616 C CA . ALA A 1 86 ? -13.078 12.359 7.109 1 98.56 86 ALA A CA 1
ATOM 617 C C . ALA A 1 86 ? -13.938 11.609 8.117 1 98.56 86 ALA A C 1
ATOM 619 O O . ALA A 1 86 ? -14.992 11.07 7.766 1 98.56 86 ALA A O 1
ATOM 620 N N . GLN A 1 87 ? -13.484 11.57 9.352 1 98.56 87 GLN A N 1
ATOM 621 C CA . GLN A 1 87 ? -14.258 10.906 10.406 1 98.56 87 GLN A CA 1
ATOM 622 C C . GLN A 1 87 ? -15.531 11.68 10.719 1 98.56 87 GLN A C 1
ATOM 624 O O . GLN A 1 87 ? -16.594 11.086 10.93 1 98.56 87 GLN A O 1
ATOM 629 N N . ALA A 1 88 ? -15.398 12.961 10.766 1 98.25 88 ALA A N 1
ATOM 630 C CA . ALA A 1 88 ? -16.594 13.789 10.945 1 98.25 88 ALA A CA 1
ATOM 631 C C . ALA A 1 88 ? -17.594 13.562 9.82 1 98.25 88 ALA A C 1
ATOM 633 O O . ALA A 1 88 ? -18.797 13.5 10.055 1 98.25 88 ALA A O 1
ATOM 634 N N . ALA A 1 89 ? -17.109 13.453 8.633 1 97.69 89 ALA A N 1
ATOM 635 C CA . ALA A 1 89 ? -17.969 13.164 7.484 1 97.69 89 ALA A CA 1
ATOM 636 C C . ALA A 1 89 ? -18.641 11.805 7.633 1 97.69 89 ALA A C 1
ATOM 638 O O . ALA A 1 89 ? -19.828 11.656 7.336 1 97.69 89 ALA A O 1
ATOM 639 N N . ALA A 1 90 ? -17.906 10.844 8.062 1 96.31 90 ALA A N 1
ATOM 640 C CA . ALA A 1 90 ? -18.422 9.5 8.258 1 96.31 90 ALA A CA 1
ATOM 641 C C . ALA A 1 90 ? -19.547 9.492 9.289 1 96.31 90 ALA A C 1
ATOM 643 O O . ALA A 1 90 ? -20.469 8.672 9.203 1 96.31 90 ALA A O 1
ATOM 644 N N . ARG A 1 91 ? -19.484 10.422 10.18 1 97.06 91 ARG A N 1
ATOM 645 C CA . ARG A 1 91 ? -20.5 10.539 11.211 1 97.06 91 ARG A CA 1
ATOM 646 C C . ARG A 1 91 ? -21.688 11.375 10.734 1 97.06 91 ARG A C 1
ATOM 648 O O . ARG A 1 91 ? -22.609 11.656 11.5 1 97.06 91 ARG A O 1
ATOM 655 N N . GLY A 1 92 ? -21.609 11.922 9.578 1 96.75 92 GLY A N 1
ATOM 656 C CA . GLY A 1 92 ? -22.703 12.68 9 1 96.75 92 GLY A CA 1
ATOM 657 C C . GLY A 1 92 ? -22.641 14.164 9.312 1 96.75 92 GLY A C 1
ATOM 658 O O . GLY A 1 92 ? -23.578 14.898 9.047 1 96.75 92 GLY A O 1
ATOM 659 N N . GLU A 1 93 ? -21.438 14.633 9.844 1 97.62 93 GLU A N 1
ATOM 660 C CA . GLU A 1 93 ? -21.297 16.031 10.242 1 97.62 93 GLU A CA 1
ATOM 661 C C . GLU A 1 93 ? -20.844 16.891 9.07 1 97.62 93 GLU A C 1
ATOM 663 O O . GLU A 1 93 ? -21.047 18.109 9.078 1 97.62 93 GLU A O 1
ATOM 668 N N . LEU A 1 94 ? -20.219 16.312 8.109 1 97.94 94 LEU A N 1
ATOM 669 C CA . LEU A 1 94 ? -19.703 16.953 6.895 1 97.94 94 LEU A CA 1
ATOM 670 C C . LEU A 1 94 ? -19.953 16.078 5.676 1 97.94 94 LEU A C 1
ATOM 672 O O . LEU A 1 94 ? -20.219 14.875 5.805 1 97.94 94 LEU A O 1
ATOM 676 N N . PRO A 1 95 ? -19.969 16.641 4.5 1 97.19 95 PRO A N 1
ATOM 677 C CA . PRO A 1 95 ? -20.078 15.805 3.301 1 97.19 95 PRO A CA 1
ATOM 678 C C . PRO A 1 95 ? -18.891 14.859 3.135 1 97.19 95 PRO A C 1
ATOM 680 O O . PRO A 1 95 ? -17.766 15.203 3.504 1 97.19 95 PRO A O 1
ATOM 683 N N . PRO A 1 96 ? -19.125 13.711 2.59 1 96.31 96 PRO A N 1
ATOM 684 C CA . PRO A 1 96 ? -18.031 12.758 2.391 1 96.31 96 PRO A CA 1
ATOM 685 C C . PRO A 1 96 ? -17 13.258 1.381 1 96.31 96 PRO A C 1
ATOM 687 O O . PRO A 1 96 ? -17.359 13.867 0.372 1 96.31 96 PRO A O 1
ATOM 690 N N . PRO A 1 97 ? -15.742 13.062 1.691 1 97.75 97 PRO A N 1
ATOM 691 C CA . PRO A 1 97 ? -14.727 13.406 0.689 1 97.75 97 PRO A CA 1
ATOM 692 C C . PRO A 1 97 ? -14.719 12.438 -0.492 1 97.75 97 PRO A C 1
ATOM 694 O O . PRO A 1 97 ? -15.164 11.289 -0.36 1 97.75 97 PRO A O 1
ATOM 697 N N . ALA A 1 98 ? -14.258 12.922 -1.665 1 97.44 98 ALA A N 1
ATOM 698 C CA . ALA A 1 98 ? -14.062 12.062 -2.83 1 97.44 98 ALA A CA 1
ATOM 699 C C . ALA A 1 98 ? -12.945 11.055 -2.59 1 97.44 98 ALA A C 1
ATOM 701 O O . ALA A 1 98 ? -12.977 9.938 -3.123 1 97.44 98 ALA A O 1
ATOM 702 N N . GLY A 1 99 ? -11.984 11.43 -1.843 1 98.19 99 GLY A N 1
ATOM 703 C CA . GLY A 1 99 ? -10.812 10.648 -1.492 1 98.19 99 GLY A CA 1
ATOM 704 C C . GLY A 1 99 ? -9.938 11.312 -0.451 1 98.19 99 GLY A C 1
ATOM 705 O O . GLY A 1 99 ? -10.07 12.516 -0.199 1 98.19 99 GLY A O 1
ATOM 706 N N . LEU A 1 100 ? -9.133 10.523 0.165 1 98.56 100 LEU A N 1
ATOM 707 C CA . LEU A 1 100 ? -8.18 10.977 1.172 1 98.56 100 LEU A CA 1
ATOM 708 C C . LEU A 1 100 ? -6.746 10.664 0.746 1 98.56 100 LEU A C 1
ATOM 710 O O . LEU A 1 100 ? -6.434 9.523 0.407 1 98.56 100 LEU A O 1
ATOM 714 N N . LEU A 1 101 ? -5.965 11.641 0.648 1 98.75 101 LEU A N 1
ATOM 715 C CA . LEU A 1 101 ? -4.535 11.492 0.397 1 98.75 101 LEU A CA 1
ATOM 716 C C . LEU A 1 101 ? -3.727 11.828 1.646 1 98.75 101 LEU A C 1
ATOM 718 O O . LEU A 1 101 ? -3.652 12.992 2.047 1 98.75 101 LEU A O 1
ATOM 722 N N . ALA A 1 102 ? -3.15 10.867 2.293 1 98.81 102 ALA A N 1
ATOM 723 C CA . ALA A 1 102 ? -2.377 11.023 3.523 1 98.81 102 ALA A CA 1
ATOM 724 C C . ALA A 1 102 ? -0.88 10.922 3.246 1 98.81 102 ALA A C 1
ATOM 726 O O . ALA A 1 102 ? -0.38 9.859 2.879 1 98.81 102 ALA A O 1
ATOM 727 N N . LEU A 1 103 ? -0.157 11.977 3.445 1 98.62 103 LEU A N 1
ATOM 728 C CA . LEU A 1 103 ? 1.274 12.039 3.168 1 98.62 103 LEU A CA 1
ATOM 729 C C . LEU A 1 103 ? 2.076 12.117 4.465 1 98.62 103 LEU A C 1
ATOM 731 O O . LEU A 1 103 ? 1.952 13.078 5.223 1 98.62 103 LEU A O 1
ATOM 735 N N . ALA A 1 104 ? 2.895 11.086 4.73 1 98.19 104 ALA A N 1
ATOM 736 C CA . ALA A 1 104 ? 3.746 11.031 5.918 1 98.19 104 ALA A CA 1
ATOM 737 C C . ALA A 1 104 ? 2.965 11.414 7.172 1 98.19 104 ALA A C 1
ATOM 739 O O . ALA A 1 104 ? 3.383 12.297 7.926 1 98.19 104 ALA A O 1
ATOM 740 N N . THR A 1 105 ? 1.822 10.766 7.441 1 98.62 105 THR A N 1
ATOM 741 C CA . THR A 1 105 ? 0.872 11.117 8.492 1 98.62 105 THR A CA 1
ATOM 742 C C . THR A 1 105 ? 1.139 10.305 9.758 1 98.62 105 THR A C 1
ATOM 744 O O . THR A 1 105 ? 0.924 9.094 9.773 1 98.62 105 THR A O 1
ATOM 747 N N . PRO A 1 106 ? 1.561 10.938 10.789 1 97.88 106 PRO A N 1
ATOM 748 C CA . PRO A 1 106 ? 1.854 10.195 12.016 1 97.88 106 PRO A CA 1
ATOM 749 C C . PRO A 1 106 ? 0.602 9.898 12.836 1 97.88 106 PRO A C 1
ATOM 751 O O . PRO A 1 106 ? -0.253 10.773 13.008 1 97.88 106 PRO A O 1
ATOM 754 N N . LEU A 1 107 ? 0.49 8.672 13.281 1 98.12 107 LEU A N 1
ATOM 755 C CA . LEU A 1 107 ? -0.573 8.25 14.188 1 98.12 107 LEU A CA 1
ATOM 756 C C . LEU A 1 107 ? -0.009 7.902 15.562 1 98.12 107 LEU A C 1
ATOM 758 O O . LEU A 1 107 ? -0.765 7.723 16.516 1 98.12 107 LEU A O 1
ATOM 762 N N . PHE A 1 108 ? 1.312 7.824 15.609 1 96.38 108 PHE A N 1
ATOM 763 C CA . PHE A 1 108 ? 2.072 7.582 16.828 1 96.38 108 PHE A CA 1
ATOM 764 C C . PHE A 1 108 ? 3.34 8.43 16.844 1 96.38 108 PHE A C 1
ATOM 766 O O . PHE A 1 108 ? 4.105 8.438 15.883 1 96.38 108 PHE A O 1
ATOM 773 N N . PHE A 1 109 ? 3.525 9.07 17.953 1 94.19 109 PHE A N 1
ATOM 774 C CA . PHE A 1 109 ? 4.789 9.773 18.125 1 94.19 109 PHE A CA 1
ATOM 775 C C . PHE A 1 109 ? 5.816 8.883 18.812 1 94.19 109 PHE A C 1
ATOM 777 O O . PHE A 1 109 ? 7.016 9.148 18.75 1 94.19 109 PHE A O 1
ATOM 784 N N . ARG A 1 110 ? 5.262 7.973 19.5 1 90.5 110 ARG A N 1
ATOM 785 C CA . ARG A 1 110 ? 6.074 6.98 20.203 1 90.5 110 ARG A CA 1
ATOM 786 C C . ARG A 1 110 ? 5.328 5.656 20.344 1 90.5 110 ARG A C 1
ATOM 788 O O . ARG A 1 110 ? 4.094 5.633 20.359 1 90.5 110 ARG A O 1
ATOM 795 N N . LYS A 1 111 ? 6.105 4.664 20.328 1 89.94 111 LYS A N 1
ATOM 796 C CA . LYS A 1 111 ? 5.578 3.326 20.594 1 89.94 111 LYS A CA 1
ATOM 797 C C . LYS A 1 111 ? 6.582 2.471 21.344 1 89.94 111 LYS A C 1
ATOM 799 O O . LYS A 1 111 ? 7.793 2.607 21.156 1 89.94 111 LYS A O 1
ATOM 804 N N . TYR A 1 112 ? 6.059 1.609 22.141 1 85.5 112 TYR A N 1
ATOM 805 C CA . TYR A 1 112 ? 6.934 0.708 22.891 1 85.5 112 TYR A CA 1
ATOM 806 C C . TYR A 1 112 ? 7.184 -0.575 22.109 1 85.5 112 TYR A C 1
ATOM 808 O O . TYR A 1 112 ? 8.258 -1.175 22.219 1 85.5 112 TYR A O 1
ATOM 816 N N . PHE A 1 113 ? 6.113 -1.068 21.234 1 83 113 PHE A N 1
ATOM 817 C CA . PHE A 1 113 ? 6.262 -2.227 20.359 1 83 113 PHE A CA 1
ATOM 818 C C . PHE A 1 113 ? 5.562 -1.997 19.016 1 83 113 PHE A C 1
ATOM 820 O O . PHE A 1 113 ? 4.332 -1.919 18.969 1 83 113 PHE A O 1
ATOM 827 N N . PRO A 1 114 ? 6.297 -2.035 18.078 1 83.69 114 PRO A N 1
ATOM 828 C CA . PRO A 1 114 ? 7.754 -1.922 18.016 1 83.69 114 PRO A CA 1
ATOM 829 C C . PRO A 1 114 ? 8.273 -0.638 18.656 1 83.69 114 PRO A C 1
ATOM 831 O O . PRO A 1 114 ? 7.57 0.373 18.688 1 83.69 114 PRO A O 1
ATOM 834 N N . PHE A 1 115 ? 9.469 -0.591 19.062 1 83 115 PHE A N 1
ATOM 835 C CA . PHE A 1 115 ? 10.031 0.5 19.859 1 83 115 PHE A CA 1
ATOM 836 C C . PHE A 1 115 ? 10.5 1.634 18.953 1 83 115 PHE A C 1
ATOM 838 O O . PHE A 1 115 ? 11.367 1.433 18.094 1 83 115 PHE A O 1
ATOM 845 N N . PHE A 1 116 ? 9.875 2.822 19.094 1 83.44 116 PHE A N 1
ATOM 846 C CA . PHE A 1 116 ? 10.375 4.02 18.438 1 83.44 116 PHE A CA 1
ATOM 847 C C . PHE A 1 116 ? 9.781 5.273 19.062 1 83.44 116 PHE A C 1
ATOM 849 O O . PHE A 1 116 ? 8.797 5.203 19.797 1 83.44 116 PHE A O 1
ATOM 856 N N . ALA A 1 117 ? 10.469 6.418 18.828 1 87.38 117 ALA A N 1
ATOM 857 C CA . ALA A 1 117 ? 9.977 7.746 19.188 1 87.38 117 ALA A CA 1
ATOM 858 C C . ALA A 1 117 ? 10.516 8.805 18.234 1 87.38 117 ALA A C 1
ATOM 860 O O . ALA A 1 117 ? 11.656 8.703 17.766 1 87.38 117 ALA A O 1
ATOM 861 N N . VAL A 1 118 ? 9.703 9.75 17.859 1 84.62 118 VAL A N 1
ATOM 862 C CA . VAL A 1 118 ? 10.156 10.883 17.062 1 84.62 118 VAL A CA 1
ATOM 863 C C . VAL A 1 118 ? 11.281 11.617 17.781 1 84.62 118 VAL A C 1
ATOM 865 O O . VAL A 1 118 ? 12.266 12.039 17.156 1 84.62 118 VAL A O 1
ATOM 868 N N . ASP A 1 119 ? 11.133 11.789 19.078 1 87.81 119 ASP A N 1
ATOM 869 C CA . ASP A 1 119 ? 12.062 12.398 20.031 1 87.81 119 ASP A CA 1
ATOM 870 C C . ASP A 1 119 ? 11.945 11.742 21.406 1 87.81 119 ASP A C 1
ATOM 872 O O . ASP A 1 119 ? 10.859 11.328 21.812 1 87.81 119 ASP A O 1
ATOM 876 N N . TRP A 1 120 ? 13.086 11.727 22.062 1 86.44 120 TRP A N 1
ATOM 877 C CA . TRP A 1 120 ? 13.062 11.062 23.359 1 86.44 120 TRP A CA 1
ATOM 878 C C . TRP A 1 120 ? 12.133 11.781 24.328 1 86.44 120 TRP A C 1
ATOM 880 O O . TRP A 1 120 ? 11.539 11.164 25.203 1 86.44 120 TRP A O 1
ATOM 890 N N . ARG A 1 121 ? 11.977 13.062 24.266 1 86.56 121 ARG A N 1
ATOM 891 C CA . ARG A 1 121 ? 11.109 13.852 25.141 1 86.56 121 ARG A CA 1
ATOM 892 C C . ARG A 1 121 ? 9.648 13.445 24.969 1 86.56 121 ARG A C 1
ATOM 894 O O . ARG A 1 121 ? 8.812 13.742 25.828 1 86.56 121 ARG A O 1
ATOM 901 N N . PHE A 1 122 ? 9.375 12.672 23.875 1 88.75 122 PHE A N 1
ATOM 902 C CA . PHE A 1 122 ? 7.992 12.32 23.562 1 88.75 122 PHE A CA 1
ATOM 903 C C . PHE A 1 122 ? 7.523 11.164 24.438 1 88.75 122 PHE A C 1
ATOM 905 O O . PHE A 1 122 ? 6.324 10.883 24.516 1 88.75 122 PHE A O 1
ATOM 912 N N . PHE A 1 123 ? 8.422 10.562 25.188 1 88.5 123 PHE A N 1
ATOM 913 C CA . PHE A 1 123 ? 8.016 9.555 26.156 1 88.5 123 PHE A CA 1
ATOM 914 C C . PHE A 1 123 ? 7.363 10.203 27.375 1 88.5 123 PHE A C 1
ATOM 916 O O . PHE A 1 123 ? 6.637 9.539 28.125 1 88.5 123 PHE A O 1
ATOM 923 N N . ALA A 1 124 ? 7.641 11.484 27.547 1 91.56 124 ALA A N 1
ATOM 924 C CA . ALA A 1 124 ? 7.008 12.281 28.594 1 91.56 124 ALA A CA 1
ATOM 925 C C . ALA A 1 124 ? 6.605 13.656 28.078 1 91.56 124 ALA A C 1
ATOM 927 O O . ALA A 1 124 ? 6.926 14.672 28.703 1 91.56 124 ALA A O 1
ATOM 928 N N . LEU A 1 125 ? 5.91 13.641 27.031 1 90.56 125 LEU A N 1
ATOM 929 C CA . LEU A 1 125 ? 5.609 14.852 26.281 1 90.56 125 LEU A CA 1
ATOM 930 C C . LEU A 1 125 ? 4.762 15.805 27.109 1 90.56 125 LEU A C 1
ATOM 932 O O . LEU A 1 125 ? 5.035 17.016 27.156 1 90.56 125 LEU A O 1
ATOM 936 N N . PRO A 1 126 ? 3.727 15.344 27.906 1 90.44 126 PRO A N 1
ATOM 937 C CA . PRO A 1 126 ? 2.961 16.297 28.719 1 90.44 126 PRO A CA 1
ATOM 938 C C . PRO A 1 126 ? 3.824 17.031 29.75 1 90.44 126 PRO A C 1
ATOM 940 O O . PRO A 1 126 ? 3.621 18.219 30 1 90.44 126 PRO A O 1
ATOM 943 N N . LEU A 1 127 ? 4.734 16.344 30.25 1 91.88 127 LEU A N 1
ATOM 944 C CA . LEU A 1 127 ? 5.629 16.953 31.234 1 91.88 127 LEU A CA 1
ATOM 945 C C . LEU A 1 127 ? 6.562 17.953 30.578 1 91.88 127 LEU A C 1
ATOM 947 O O . LEU A 1 127 ? 6.707 19.078 31.062 1 91.88 127 LEU A O 1
ATOM 951 N N . TRP A 1 128 ? 7.098 17.578 29.516 1 90.62 128 TRP A N 1
ATOM 952 C CA . TRP A 1 128 ? 8.031 18.469 28.828 1 90.62 128 TRP A CA 1
ATOM 953 C C . TRP A 1 128 ? 7.316 19.688 28.266 1 90.62 128 TRP A C 1
ATOM 955 O O . TRP A 1 128 ? 7.879 20.781 28.234 1 90.62 128 TRP A O 1
ATOM 965 N N . ALA A 1 129 ? 6.102 19.5 27.812 1 92.88 129 ALA A N 1
ATOM 966 C CA . ALA A 1 129 ? 5.309 20.609 27.281 1 92.88 129 ALA A CA 1
ATOM 967 C C . ALA A 1 129 ? 5.023 21.641 28.359 1 92.88 129 ALA A C 1
ATOM 969 O O . ALA A 1 129 ? 4.855 22.828 28.047 1 92.88 129 ALA A O 1
ATOM 970 N N . ARG A 1 130 ? 4.996 21.234 29.531 1 91.69 130 ARG A N 1
ATOM 971 C CA . ARG A 1 130 ? 4.781 22.141 30.656 1 91.69 130 ARG A CA 1
ATOM 972 C C . ARG A 1 130 ? 6.086 22.812 31.078 1 91.69 130 ARG A C 1
ATOM 974 O O . ARG A 1 130 ? 6.117 24.016 31.344 1 91.69 130 ARG A O 1
ATOM 981 N N . LEU A 1 131 ? 7.16 22.094 31.078 1 92.31 131 LEU A N 1
ATOM 982 C CA . LEU A 1 131 ? 8.438 22.562 31.594 1 92.31 131 LEU A CA 1
ATOM 983 C C . LEU A 1 131 ? 9.141 23.453 30.578 1 92.31 131 LEU A C 1
ATOM 985 O O . LEU A 1 131 ? 9.781 24.453 30.953 1 92.31 131 LEU A O 1
ATOM 989 N N . GLN A 1 132 ? 9.023 23.062 29.312 1 91.75 132 GLN A N 1
ATOM 990 C CA . GLN A 1 132 ? 9.656 23.766 28.203 1 91.75 132 GLN A CA 1
ATOM 991 C C . GLN A 1 132 ? 8.789 23.703 26.953 1 91.75 132 GLN A C 1
ATOM 993 O O . GLN A 1 132 ? 9.094 22.969 26.016 1 91.75 132 GLN A O 1
ATOM 998 N N . PRO A 1 133 ? 7.863 24.562 27 1 92 133 PRO A N 1
ATOM 999 C CA . PRO A 1 133 ? 6.859 24.484 25.938 1 92 133 PRO A CA 1
ATOM 1000 C C . PRO A 1 133 ? 7.445 24.719 24.562 1 92 133 PRO A C 1
ATOM 1002 O O . PRO A 1 133 ? 6.934 24.188 23.562 1 92 133 PRO A O 1
ATOM 1005 N N . VAL A 1 134 ? 8.555 25.469 24.484 1 94.5 134 VAL A N 1
ATOM 1006 C CA . VAL A 1 134 ? 9.156 25.812 23.188 1 94.5 134 VAL A CA 1
ATOM 1007 C C . VAL A 1 134 ? 10.641 25.453 23.203 1 94.5 134 VAL A C 1
ATOM 1009 O O . VAL A 1 134 ? 11.375 25.859 24.109 1 94.5 134 VAL A O 1
ATOM 1012 N N . LEU A 1 135 ? 11.023 24.641 22.234 1 92.69 135 LEU A N 1
ATOM 1013 C CA . LEU A 1 135 ? 12.438 24.328 22.031 1 92.69 135 LEU A CA 1
ATOM 1014 C C . LEU A 1 135 ? 13 25.109 20.859 1 92.69 135 LEU A C 1
ATOM 1016 O O . LEU A 1 135 ? 12.391 25.172 19.797 1 92.69 135 LEU A O 1
ATOM 1020 N N . ARG A 1 136 ? 14.125 25.766 21.078 1 93.19 136 ARG A N 1
ATOM 1021 C CA . ARG A 1 136 ? 14.867 26.375 19.969 1 93.19 136 ARG A CA 1
ATOM 1022 C C . ARG A 1 136 ? 15.805 25.359 19.328 1 93.19 136 ARG A C 1
ATOM 1024 O O . ARG A 1 136 ? 16.578 24.688 20.016 1 93.19 136 ARG A O 1
ATOM 1031 N N . VAL A 1 137 ? 15.648 25.172 18.047 1 89.81 137 VAL A N 1
ATOM 1032 C CA . VAL A 1 137 ? 16.438 24.203 17.328 1 89.81 137 VAL A CA 1
ATOM 1033 C C . VAL A 1 137 ? 17.312 24.906 16.281 1 89.81 137 VAL A C 1
ATOM 1035 O O . VAL A 1 137 ? 17 26.016 15.859 1 89.81 137 VAL A O 1
ATOM 1038 N N . PRO A 1 138 ? 18.438 24.297 15.969 1 88.12 138 PRO A N 1
ATOM 1039 C CA . PRO A 1 138 ? 19.312 24.922 14.969 1 88.12 138 PRO A CA 1
ATOM 1040 C C . PRO A 1 138 ? 18.656 24.984 13.586 1 88.12 138 PRO A C 1
ATOM 1042 O O . PRO A 1 138 ? 17.719 24.25 13.305 1 88.12 138 PRO A O 1
ATOM 1045 N N . GLU A 1 139 ? 19.172 25.938 12.875 1 86.25 139 GLU A N 1
ATOM 1046 C CA . GLU A 1 139 ? 18.734 26.031 11.492 1 86.25 139 GLU A CA 1
ATOM 1047 C C . GLU A 1 139 ? 19.078 24.766 10.711 1 86.25 139 GLU A C 1
ATOM 1049 O O . GLU A 1 139 ? 20.062 24.094 11.016 1 86.25 139 GLU A O 1
ATOM 1054 N N . ARG A 1 140 ? 18.281 24.531 9.773 1 84.31 140 ARG A N 1
ATOM 1055 C CA . ARG A 1 140 ? 18.5 23.359 8.93 1 84.31 140 ARG A CA 1
ATOM 1056 C C . ARG A 1 140 ? 19.812 23.484 8.172 1 84.31 140 ARG A C 1
ATOM 1058 O O . ARG A 1 140 ? 20.172 24.562 7.703 1 84.31 140 ARG A O 1
ATOM 1065 N N . ASP A 1 141 ? 20.484 22.422 8.055 1 87.62 141 ASP A N 1
ATOM 1066 C CA . ASP A 1 141 ? 21.75 22.375 7.32 1 87.62 141 ASP A CA 1
ATOM 1067 C C . ASP A 1 141 ? 21.531 22.688 5.84 1 87.62 141 ASP A C 1
ATOM 1069 O O . ASP A 1 141 ? 20.547 22.25 5.246 1 87.62 141 ASP A O 1
ATOM 1073 N N . PRO A 1 142 ? 22.422 23.5 5.27 1 89.88 142 PRO A N 1
ATOM 1074 C CA . PRO A 1 142 ? 22.281 23.859 3.859 1 89.88 142 PRO A CA 1
ATOM 1075 C C . PRO A 1 142 ? 22.172 22.641 2.943 1 89.88 142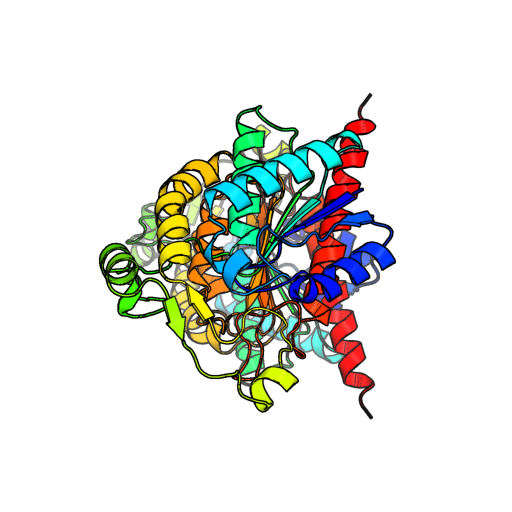 PRO A C 1
ATOM 1077 O O . PRO A 1 142 ? 21.438 22.688 1.955 1 89.88 142 PRO A O 1
ATOM 1080 N N . ALA A 1 143 ? 22.828 21.656 3.256 1 89.69 143 ALA A N 1
ATOM 1081 C CA . ALA A 1 143 ? 22.766 20.438 2.447 1 89.69 143 ALA A CA 1
ATOM 1082 C C . ALA A 1 143 ? 21.359 19.828 2.5 1 89.69 143 ALA A C 1
ATOM 1084 O O . ALA A 1 143 ? 20.828 19.375 1.479 1 89.69 143 ALA A O 1
ATOM 1085 N N . SER A 1 144 ? 20.812 19.828 3.639 1 88.5 144 SER A N 1
ATOM 1086 C CA . SER A 1 144 ? 19.453 19.312 3.811 1 88.5 144 SER A CA 1
ATOM 1087 C C . SER A 1 144 ? 18.453 20.172 3.055 1 88.5 144 SER A C 1
ATOM 1089 O O . SER A 1 144 ? 17.547 19.641 2.398 1 88.5 144 SER A O 1
ATOM 1091 N N . ARG A 1 145 ? 18.672 21.453 3.088 1 91 145 ARG A N 1
ATOM 1092 C CA . ARG A 1 145 ? 17.766 22.391 2.418 1 91 145 ARG A CA 1
ATOM 1093 C C . ARG A 1 145 ? 17.828 22.219 0.904 1 91 145 ARG A C 1
ATOM 1095 O O . ARG A 1 145 ? 16.828 22.359 0.213 1 91 145 ARG A O 1
ATOM 1102 N N . ALA A 1 146 ? 18.969 21.922 0.46 1 92.69 146 ALA A N 1
ATOM 1103 C CA . ALA A 1 146 ? 19.141 21.719 -0.976 1 92.69 146 ALA A CA 1
ATOM 1104 C C . ALA A 1 146 ? 18.422 20.453 -1.448 1 92.69 146 ALA A C 1
ATOM 1106 O O . ALA A 1 146 ? 17.859 20.438 -2.545 1 92.69 146 ALA A O 1
ATOM 1107 N N . VAL A 1 147 ? 18.375 19.484 -0.666 1 92.69 147 VAL A N 1
ATOM 1108 C CA . VAL A 1 147 ? 17.797 18.188 -1.009 1 92.69 147 VAL A CA 1
ATOM 1109 C C . VAL A 1 147 ? 16.281 18.234 -0.816 1 92.69 147 VAL A C 1
ATOM 1111 O O . VAL A 1 147 ? 15.531 17.688 -1.624 1 92.69 147 VAL A O 1
ATOM 1114 N N . ALA A 1 148 ? 15.922 18.875 0.226 1 93.56 148 ALA A N 1
ATOM 1115 C CA . ALA A 1 148 ? 14.508 18.984 0.569 1 93.56 148 ALA A CA 1
ATOM 1116 C C . ALA A 1 148 ? 14.172 20.391 1.089 1 93.56 148 ALA A C 1
ATOM 1118 O O . ALA A 1 148 ? 14.125 20.609 2.301 1 93.56 148 ALA A O 1
ATOM 1119 N N . PRO A 1 149 ? 13.938 21.281 0.144 1 93.62 149 PRO A N 1
ATOM 1120 C CA . PRO A 1 149 ? 13.609 22.656 0.564 1 93.62 149 PRO A CA 1
ATOM 1121 C C . PRO A 1 149 ? 12.367 22.703 1.455 1 93.62 149 PRO A C 1
ATOM 1123 O O . PRO A 1 149 ? 11.445 21.906 1.297 1 93.62 149 PRO A O 1
ATOM 1126 N N . TRP A 1 150 ? 12.414 23.625 2.361 1 91.25 150 TRP A N 1
ATOM 1127 C CA . TRP A 1 150 ? 11.344 23.797 3.342 1 91.25 150 TRP A CA 1
ATOM 1128 C C . TRP A 1 150 ? 11.258 25.234 3.811 1 91.25 150 TRP A C 1
ATOM 1130 O O . TRP A 1 150 ? 12.273 25.922 3.959 1 91.25 150 TRP A O 1
ATOM 1140 N N . GLN A 1 151 ? 10.031 25.734 3.947 1 92.5 151 GLN A N 1
ATOM 1141 C CA . GLN A 1 151 ? 9.781 27.062 4.48 1 92.5 151 GLN A CA 1
ATOM 1142 C C . GLN A 1 151 ? 8.773 27.031 5.621 1 92.5 151 GLN A C 1
ATOM 1144 O O . GLN A 1 151 ? 7.684 26.469 5.473 1 92.5 151 GLN A O 1
ATOM 1149 N N . GLY A 1 152 ? 9.102 27.562 6.781 1 93.75 152 GLY A N 1
ATOM 1150 C CA . GLY A 1 152 ? 8.258 27.641 7.969 1 93.75 152 GLY A CA 1
ATOM 1151 C C . GLY A 1 152 ? 8.992 28.172 9.188 1 93.75 152 GLY A C 1
ATOM 1152 O O . GLY A 1 152 ? 9.883 29.016 9.062 1 93.75 152 GLY A O 1
ATOM 1153 N N . HIS A 1 153 ? 8.531 27.812 10.305 1 93 153 HIS A N 1
ATOM 1154 C CA . HIS A 1 153 ? 9.172 28.203 11.562 1 93 153 HIS A CA 1
ATOM 1155 C C . HIS A 1 153 ? 10.32 27.266 11.898 1 93 153 HIS A C 1
ATOM 1157 O O . HIS A 1 153 ? 10.203 26.422 12.797 1 93 153 HIS A O 1
ATOM 1163 N N . GLU A 1 154 ? 11.398 27.375 11.25 1 84.12 154 GLU A N 1
ATOM 1164 C CA . GLU A 1 154 ? 12.508 26.422 11.219 1 84.12 154 GLU A CA 1
ATOM 1165 C C . GLU A 1 154 ? 13.195 26.312 12.578 1 84.12 154 GLU A C 1
ATOM 1167 O O . GLU A 1 154 ? 13.766 25.281 12.922 1 84.12 154 GLU A O 1
ATOM 1172 N N . GLN A 1 155 ? 13.156 27.281 13.336 1 89.25 155 GLN A N 1
ATOM 1173 C CA . GLN A 1 155 ? 13.984 27.281 14.539 1 89.25 155 GLN A CA 1
ATOM 1174 C C . GLN A 1 155 ? 13.133 27.062 15.789 1 89.25 155 GLN A C 1
ATOM 1176 O O . GLN A 1 155 ? 13.57 27.359 16.906 1 89.25 155 GLN A O 1
ATOM 1181 N N . ILE A 1 156 ? 11.961 26.625 15.531 1 92.38 156 ILE A N 1
ATOM 1182 C CA . ILE A 1 156 ? 11.047 26.5 16.656 1 92.38 156 ILE A CA 1
ATOM 1183 C C . ILE A 1 156 ? 10.422 25.094 16.656 1 92.38 156 ILE A C 1
ATOM 1185 O O . ILE A 1 156 ? 9.922 24.641 15.633 1 92.38 156 ILE A O 1
ATOM 1189 N N . CYS A 1 157 ? 10.531 24.422 17.688 1 93.31 157 CYS A N 1
ATOM 1190 C CA . CYS A 1 157 ? 9.734 23.234 17.984 1 93.31 157 CYS A CA 1
ATOM 1191 C C . CYS A 1 157 ? 8.844 23.469 19.203 1 93.31 157 CYS A C 1
ATOM 1193 O O . CYS A 1 157 ? 9.336 23.516 20.328 1 93.31 157 CYS A O 1
ATOM 1195 N N . CYS A 1 158 ? 7.629 23.641 19 1 95.56 158 CYS A N 1
ATOM 1196 C CA . CYS A 1 158 ? 6.707 23.891 20.109 1 95.56 158 CYS A CA 1
ATOM 1197 C C . CYS A 1 158 ? 6.176 22.578 20.672 1 95.56 158 CYS A C 1
ATOM 1199 O O . CYS A 1 158 ? 5.246 22 20.125 1 95.56 158 CYS A O 1
ATOM 1201 N N . LEU A 1 159 ? 6.637 22.172 21.828 1 95.81 159 LEU A N 1
ATOM 1202 C CA . LEU A 1 159 ? 6.258 20.906 22.453 1 95.81 159 LEU A CA 1
ATOM 1203 C C . LEU A 1 159 ? 4.797 20.922 22.891 1 95.81 159 LEU A C 1
ATOM 1205 O O . LEU A 1 159 ? 4.129 19.891 22.891 1 95.81 159 LEU A O 1
ATOM 1209 N N . ARG A 1 160 ? 4.328 22.078 23.203 1 96.44 160 ARG A N 1
ATOM 1210 C CA . ARG A 1 160 ? 2.92 22.219 23.562 1 96.44 160 ARG A CA 1
ATOM 1211 C C . ARG A 1 160 ? 2.021 21.812 22.406 1 96.44 160 ARG A C 1
ATOM 1213 O O . ARG A 1 160 ? 1.025 21.109 22.594 1 96.44 160 ARG A O 1
ATOM 1220 N N . HIS A 1 161 ? 2.312 22.297 21.203 1 97.5 161 HIS A N 1
ATOM 1221 C CA . HIS A 1 161 ? 1.576 21.922 20.016 1 97.5 161 HIS A CA 1
ATOM 1222 C C . HIS A 1 161 ? 1.563 20.406 19.844 1 97.5 161 HIS A C 1
ATOM 1224 O O . HIS A 1 161 ? 0.512 19.812 19.578 1 97.5 161 HIS A O 1
ATOM 1230 N N . PHE A 1 162 ? 2.709 19.781 20 1 97 162 PHE A N 1
ATOM 1231 C CA . PHE A 1 162 ? 2.816 18.328 19.844 1 97 162 PHE A CA 1
ATOM 1232 C C . PHE A 1 162 ? 2.01 17.594 20.906 1 97 162 PHE A C 1
ATOM 1234 O O . PHE A 1 162 ? 1.399 16.562 20.641 1 97 162 PHE A O 1
ATOM 1241 N N . ALA A 1 163 ? 2.039 18.141 22.109 1 96.88 163 ALA A N 1
ATOM 1242 C CA . ALA A 1 163 ? 1.258 17.547 23.188 1 96.88 163 ALA A CA 1
ATOM 1243 C C . ALA A 1 163 ? -0.235 17.594 22.875 1 96.88 163 ALA A C 1
ATOM 1245 O O . ALA A 1 163 ? -0.963 16.625 23.141 1 96.88 163 ALA A O 1
ATOM 1246 N N . GLU A 1 164 ? -0.68 18.688 22.359 1 97.44 164 GLU A N 1
ATOM 1247 C CA . GLU A 1 164 ? -2.082 18.828 21.984 1 97.44 164 GLU A CA 1
ATOM 1248 C C . GLU A 1 164 ? -2.453 17.844 20.875 1 97.44 164 GLU A C 1
ATOM 1250 O O . GLU A 1 164 ? -3.512 17.219 20.922 1 97.44 164 GLU A O 1
ATOM 1255 N N . VAL A 1 165 ? -1.602 17.672 19.875 1 97.88 165 VAL A N 1
ATOM 1256 C CA . VAL A 1 165 ? -1.826 16.719 18.797 1 97.88 165 VAL A CA 1
ATOM 1257 C C . VAL A 1 165 ? -1.871 15.297 19.359 1 97.88 165 VAL A C 1
ATOM 1259 O O . VAL A 1 165 ? -2.77 14.516 19.031 1 97.88 165 VAL A O 1
ATOM 1262 N N . GLU A 1 166 ? -0.906 14.992 20.188 1 96.94 166 GLU A N 1
ATOM 1263 C CA . GLU A 1 166 ? -0.816 13.656 20.766 1 96.94 166 GLU A CA 1
ATOM 1264 C C . GLU A 1 166 ? -2.098 13.289 21.516 1 96.94 166 GLU A C 1
ATOM 1266 O O . GLU A 1 166 ? -2.535 12.133 21.484 1 96.94 166 GLU A O 1
ATOM 1271 N N . ARG A 1 167 ? -2.68 14.227 22.219 1 96.5 167 ARG A N 1
ATOM 1272 C CA . ARG A 1 167 ? -3.906 14 22.969 1 96.5 167 ARG A CA 1
ATOM 1273 C C . ARG A 1 167 ? -5.059 13.617 22.047 1 96.5 167 ARG A C 1
ATOM 1275 O O . ARG A 1 167 ? -5.977 12.906 22.453 1 96.5 167 ARG A O 1
ATOM 1282 N N . ALA A 1 168 ? -4.988 14.031 20.812 1 97.75 168 ALA A N 1
ATOM 1283 C CA . ALA A 1 168 ? -6.074 13.789 19.859 1 97.75 168 ALA A CA 1
ATOM 1284 C C . ALA A 1 168 ? -5.883 12.461 19.125 1 97.75 168 ALA A C 1
ATOM 1286 O O . ALA A 1 168 ? -6.828 11.922 18.547 1 97.75 168 ALA A O 1
ATOM 1287 N N . LEU A 1 169 ? -4.691 11.875 19.094 1 98.12 169 LEU A N 1
ATOM 1288 C CA . LEU A 1 169 ? -4.324 10.758 18.234 1 98.12 169 LEU A CA 1
ATOM 1289 C C . LEU A 1 169 ? -5.109 9.508 18.609 1 98.12 169 LEU A C 1
ATOM 1291 O O . LEU A 1 169 ? -5.555 8.766 17.734 1 98.12 169 LEU A O 1
ATOM 1295 N N . PRO A 1 170 ? -5.383 9.219 19.984 1 98.12 170 PRO A N 1
ATOM 1296 C CA . PRO A 1 170 ? -6.168 8.023 20.297 1 98.12 170 PRO A CA 1
ATOM 1297 C C . PRO A 1 170 ? -7.562 8.055 19.672 1 98.12 170 PRO A C 1
ATOM 1299 O O . PRO A 1 170 ? -8.023 7.035 19.156 1 98.12 170 PRO A O 1
ATOM 1302 N N . ALA A 1 171 ? -8.188 9.172 19.703 1 98.25 171 ALA A N 1
ATOM 1303 C CA . ALA A 1 171 ? -9.516 9.289 19.109 1 98.25 171 ALA A CA 1
ATOM 1304 C C . ALA A 1 171 ? -9.453 9.133 17.594 1 98.25 171 ALA A C 1
ATOM 1306 O O . ALA A 1 171 ? -10.344 8.516 17 1 98.25 171 ALA A O 1
ATOM 1307 N N . ILE A 1 172 ? -8.461 9.688 17 1 98.62 172 ILE A N 1
ATOM 1308 C CA . ILE A 1 172 ? -8.273 9.547 15.555 1 98.62 172 ILE A CA 1
ATOM 1309 C C . ILE A 1 172 ? -8.086 8.078 15.195 1 98.62 172 ILE A C 1
ATOM 1311 O O . ILE A 1 172 ? -8.719 7.57 14.273 1 98.62 172 ILE A O 1
ATOM 1315 N N . ARG A 1 173 ? -7.215 7.387 15.898 1 98.56 173 ARG A N 1
ATOM 1316 C CA . ARG A 1 173 ? -6.965 5.973 15.648 1 98.56 173 ARG A CA 1
ATOM 1317 C C . ARG A 1 173 ? -8.242 5.156 15.805 1 98.56 173 ARG A C 1
ATOM 1319 O O . ARG A 1 173 ? -8.531 4.281 14.977 1 98.56 173 ARG A O 1
ATOM 1326 N N . ARG A 1 174 ? -9.07 5.449 16.781 1 98.19 174 ARG A N 1
ATOM 1327 C CA . ARG A 1 174 ? -10.305 4.711 17.047 1 98.19 174 ARG A CA 1
ATOM 1328 C C . ARG A 1 174 ? -11.32 4.926 15.922 1 98.19 174 ARG A C 1
ATOM 1330 O O . ARG A 1 174 ? -12.172 4.07 15.68 1 98.19 174 ARG A O 1
ATOM 1337 N N . GLY A 1 175 ? -11.203 6.059 15.281 1 98.5 175 GLY A N 1
ATOM 1338 C CA . GLY A 1 175 ? -12.18 6.398 14.25 1 98.5 175 GLY A CA 1
ATOM 1339 C C . GLY A 1 175 ? -11.781 5.914 12.867 1 98.5 175 GLY A C 1
ATOM 1340 O O . GLY A 1 175 ? -12.547 6.047 11.914 1 98.5 175 GLY A O 1
ATOM 1341 N N . LEU A 1 176 ? -10.609 5.355 12.703 1 98.56 176 LEU A N 1
ATOM 1342 C CA . LEU A 1 176 ? -10.078 4.965 11.398 1 98.56 176 LEU A CA 1
ATOM 1343 C C . LEU A 1 176 ? -11.031 4.004 10.695 1 98.56 176 LEU A C 1
ATOM 1345 O O . LEU A 1 176 ? -11.289 4.145 9.5 1 98.56 176 LEU A O 1
ATOM 1349 N N . PRO A 1 177 ? -11.688 3.016 11.383 1 97.62 177 PRO A N 1
ATOM 1350 C CA . PRO A 1 177 ? -12.562 2.055 10.703 1 97.62 177 PRO A CA 1
ATOM 1351 C C . PRO A 1 177 ? -13.82 2.701 10.133 1 97.62 177 PRO A C 1
ATOM 1353 O O . PRO A 1 177 ? -14.484 2.111 9.281 1 97.62 177 PRO A O 1
ATOM 1356 N N . LEU A 1 178 ? -14.148 3.889 10.586 1 97.25 178 LEU A N 1
ATOM 1357 C CA . LEU A 1 178 ? -15.375 4.555 10.164 1 97.25 178 LEU A CA 1
ATOM 1358 C C . LEU A 1 178 ? -15.211 5.164 8.773 1 97.25 178 LEU A C 1
ATOM 1360 O O . LEU A 1 178 ? -16.203 5.445 8.094 1 97.25 178 LEU A O 1
ATOM 1364 N N . ILE A 1 179 ? -14.008 5.41 8.398 1 97.5 179 ILE A N 1
ATOM 1365 C CA . ILE A 1 179 ? -13.734 6.094 7.141 1 97.5 179 ILE A CA 1
ATOM 1366 C C . ILE A 1 179 ? -14.016 5.156 5.969 1 97.5 179 ILE A C 1
ATOM 1368 O O . ILE A 1 179 ? -13.539 4.016 5.953 1 97.5 179 ILE A O 1
ATOM 1372 N N . ARG A 1 180 ? -14.711 5.645 4.973 1 94.25 180 ARG A N 1
ATOM 1373 C CA . ARG A 1 180 ? -15.07 4.797 3.84 1 94.25 180 ARG A CA 1
ATOM 1374 C C . ARG A 1 180 ? -14.477 5.332 2.543 1 94.25 180 ARG A C 1
ATOM 1376 O O . ARG A 1 180 ? -14.375 4.602 1.554 1 94.25 180 ARG A O 1
ATOM 1383 N N . ALA A 1 181 ? -14.117 6.594 2.551 1 96.44 181 ALA A N 1
ATOM 1384 C CA . ALA A 1 181 ? -13.562 7.227 1.358 1 96.44 181 ALA A CA 1
ATOM 1385 C C . ALA A 1 181 ? -12.305 6.496 0.883 1 96.44 181 ALA A C 1
ATOM 1387 O O . ALA A 1 181 ? -11.539 5.973 1.695 1 96.44 181 ALA A O 1
ATOM 1388 N N . PRO A 1 182 ? -12.094 6.422 -0.466 1 97.06 182 PRO A N 1
ATOM 1389 C CA . PRO A 1 182 ? -10.812 5.902 -0.945 1 97.06 182 PRO A CA 1
ATOM 1390 C C . PRO A 1 182 ? -9.617 6.586 -0.289 1 97.06 182 PRO A C 1
ATOM 1392 O O . PRO A 1 182 ? -9.641 7.797 -0.05 1 97.06 182 PRO A O 1
ATOM 1395 N N . LEU A 1 183 ? -8.617 5.793 0.016 1 98.56 183 LEU A N 1
ATOM 1396 C CA . LEU A 1 183 ? -7.465 6.285 0.763 1 98.56 183 LEU A CA 1
ATOM 1397 C C . LEU A 1 183 ? -6.168 6.008 0.008 1 98.56 183 LEU A C 1
ATOM 1399 O O . LEU A 1 183 ? -5.941 4.887 -0.454 1 98.56 183 LEU A O 1
ATOM 1403 N N . CYS A 1 184 ? -5.395 6.973 -0.197 1 98.69 184 CYS A N 1
ATOM 1404 C CA . CYS A 1 184 ? -4.039 6.859 -0.726 1 98.69 184 CYS A CA 1
ATOM 1405 C C . CYS A 1 184 ? -3.016 7.355 0.289 1 98.69 184 CYS A C 1
ATOM 1407 O O . CYS A 1 184 ? -3.104 8.492 0.764 1 98.69 184 CYS A O 1
ATOM 1409 N N . ILE A 1 185 ? -2.121 6.504 0.611 1 98.81 185 ILE A N 1
ATOM 1410 C CA . ILE A 1 185 ? -1.068 6.805 1.576 1 98.81 185 ILE A CA 1
ATOM 1411 C C . ILE A 1 185 ? 0.281 6.867 0.864 1 98.81 185 ILE A C 1
ATOM 1413 O O . ILE A 1 185 ? 0.635 5.961 0.108 1 98.81 185 ILE A O 1
ATOM 1417 N N . VAL A 1 186 ? 1.002 7.91 1.053 1 98.5 186 VAL A N 1
ATOM 1418 C CA . VAL A 1 186 ? 2.355 8.039 0.523 1 98.5 186 VAL A CA 1
ATOM 1419 C C . VAL A 1 186 ? 3.346 8.211 1.673 1 98.5 186 VAL A C 1
ATOM 1421 O O . VAL A 1 186 ? 3.152 9.062 2.545 1 98.5 186 VAL A O 1
ATOM 1424 N N . GLN A 1 187 ? 4.375 7.422 1.695 1 98 187 GLN A N 1
ATOM 1425 C CA . GLN A 1 187 ? 5.348 7.359 2.783 1 98 187 GLN A CA 1
ATOM 1426 C C . GLN A 1 187 ? 6.754 7.102 2.25 1 98 187 GLN A C 1
ATOM 1428 O O . GLN A 1 187 ? 6.949 6.246 1.385 1 98 187 GLN A O 1
ATOM 1433 N N . LEU A 1 188 ? 7.695 7.918 2.676 1 96.5 188 LEU A N 1
ATOM 1434 C CA . LEU A 1 188 ? 9.086 7.559 2.412 1 96.5 188 LEU A CA 1
ATOM 1435 C C . LEU A 1 188 ? 9.57 6.496 3.398 1 96.5 188 LEU A C 1
ATOM 1437 O O . LEU A 1 188 ? 9.344 6.617 4.605 1 96.5 188 LEU A O 1
ATOM 1441 N N . ARG A 1 189 ? 10.227 5.512 2.926 1 92.94 189 ARG A N 1
ATOM 1442 C CA . ARG A 1 189 ? 10.703 4.41 3.756 1 92.94 189 ARG A CA 1
ATOM 1443 C C . ARG A 1 189 ? 11.727 4.898 4.777 1 92.94 189 ARG A C 1
ATOM 1445 O O . ARG A 1 189 ? 11.805 4.371 5.887 1 92.94 189 ARG A O 1
ATOM 1452 N N . ASN A 1 190 ? 12.445 5.91 4.445 1 89.69 190 ASN A N 1
ATOM 1453 C CA . ASN A 1 190 ? 13.539 6.383 5.293 1 89.69 190 ASN A CA 1
ATOM 1454 C C . ASN A 1 190 ? 13.086 7.516 6.207 1 89.69 190 ASN A C 1
ATOM 1456 O O . ASN A 1 190 ? 13.914 8.234 6.773 1 89.69 190 ASN A O 1
ATOM 1460 N N . ASP A 1 191 ? 11.812 7.77 6.297 1 94.06 191 ASP A N 1
ATOM 1461 C CA . ASP A 1 191 ? 11.281 8.812 7.164 1 94.06 191 ASP A CA 1
ATOM 1462 C C . ASP A 1 191 ? 11.484 8.461 8.641 1 94.06 191 ASP A C 1
ATOM 1464 O O . ASP A 1 191 ? 10.828 7.559 9.164 1 94.06 191 ASP A O 1
ATOM 1468 N N . THR A 1 192 ? 12.336 9.188 9.328 1 89.44 192 THR A N 1
ATOM 1469 C CA . THR A 1 192 ? 12.625 8.891 10.727 1 89.44 192 THR A CA 1
ATOM 1470 C C . THR A 1 192 ? 11.711 9.695 11.648 1 89.44 192 THR A C 1
ATOM 1472 O O . THR A 1 192 ? 11.57 9.375 12.836 1 89.44 192 THR A O 1
ATOM 1475 N N . SER A 1 193 ? 11.133 10.773 11.156 1 91.56 193 SER A N 1
ATOM 1476 C CA . SER A 1 193 ? 10.219 11.586 11.938 1 91.56 193 SER A CA 1
ATOM 1477 C C . SER A 1 193 ? 8.828 10.961 11.992 1 91.56 193 SER A C 1
ATOM 1479 O O . SER A 1 193 ? 8.086 11.172 12.953 1 91.56 193 SER A O 1
ATOM 1481 N N . CYS A 1 194 ? 8.43 10.336 10.984 1 95.19 194 CYS A N 1
ATOM 1482 C CA . CYS A 1 194 ? 7.199 9.562 10.844 1 95.19 194 CYS A CA 1
ATOM 1483 C C . CYS A 1 194 ? 7.488 8.18 10.281 1 95.19 194 CYS A C 1
ATOM 1485 O O . CYS A 1 194 ? 7.438 7.977 9.062 1 95.19 194 CYS A O 1
ATOM 1487 N N . ARG A 1 195 ? 7.734 7.289 11.164 1 94.12 195 ARG A N 1
ATOM 1488 C CA . ARG A 1 195 ? 8.164 5.953 10.758 1 94.12 195 ARG A CA 1
ATOM 1489 C C . ARG A 1 195 ? 7.098 5.281 9.891 1 94.12 195 ARG A C 1
ATOM 1491 O O . ARG A 1 195 ? 5.898 5.449 10.133 1 94.12 195 ARG A O 1
ATOM 1498 N N . PRO A 1 196 ? 7.543 4.426 8.961 1 94.81 196 PRO A N 1
ATOM 1499 C CA . PRO A 1 196 ? 6.609 3.748 8.062 1 94.81 196 PRO A CA 1
ATOM 1500 C C . PRO A 1 196 ? 5.555 2.934 8.805 1 94.81 196 PRO A C 1
ATOM 1502 O O . PRO A 1 196 ? 4.508 2.609 8.242 1 94.81 196 PRO A O 1
ATOM 1505 N N . TYR A 1 197 ? 5.789 2.59 10.047 1 95.12 197 TYR A N 1
ATOM 1506 C CA . TYR A 1 197 ? 4.797 1.915 10.875 1 95.12 197 TYR A CA 1
ATOM 1507 C C . TYR A 1 197 ? 3.457 2.639 10.82 1 95.12 197 TYR A C 1
ATOM 1509 O O . TYR A 1 197 ? 2.402 2.004 10.789 1 95.12 197 TYR A O 1
ATOM 1517 N N . ASN A 1 198 ? 3.539 3.947 10.828 1 97.19 198 ASN A N 1
ATOM 1518 C CA . ASN A 1 198 ? 2.326 4.758 10.805 1 97.19 198 ASN A CA 1
ATOM 1519 C C . ASN A 1 198 ? 1.512 4.516 9.539 1 97.19 198 ASN A C 1
ATOM 1521 O O . ASN A 1 198 ? 0.289 4.379 9.602 1 97.19 198 ASN A O 1
ATOM 1525 N N . ALA A 1 199 ? 2.178 4.457 8.422 1 97.94 199 ALA A N 1
ATOM 1526 C CA . ALA A 1 199 ? 1.512 4.215 7.148 1 97.94 199 ALA A CA 1
ATOM 1527 C C . ALA A 1 199 ? 0.864 2.832 7.121 1 97.94 199 ALA A C 1
ATOM 1529 O O . ALA A 1 199 ? -0.273 2.682 6.668 1 97.94 199 ALA A O 1
ATOM 1530 N N . PHE A 1 200 ? 1.542 1.804 7.598 1 96.5 200 PHE A N 1
ATOM 1531 C CA . PHE A 1 200 ? 1.011 0.446 7.648 1 96.5 200 PHE A CA 1
ATOM 1532 C C . PHE A 1 200 ? -0.188 0.368 8.586 1 96.5 200 PHE A C 1
ATOM 1534 O O . PHE A 1 200 ? -1.182 -0.294 8.273 1 96.5 200 PHE A O 1
ATOM 1541 N N . TYR A 1 201 ? -0.052 1.051 9.75 1 97.06 201 TYR A N 1
ATOM 1542 C CA . TYR A 1 201 ? -1.157 1.074 10.703 1 97.06 201 TYR A CA 1
ATOM 1543 C C . TYR A 1 201 ? -2.404 1.688 10.078 1 97.06 201 TYR A C 1
ATOM 1545 O O . TYR A 1 201 ? -3.498 1.132 10.188 1 97.06 201 TYR A O 1
ATOM 1553 N N . LEU A 1 202 ? -2.17 2.809 9.438 1 98.5 202 LEU A N 1
ATOM 1554 C CA . LEU A 1 202 ? -3.279 3.492 8.781 1 98.5 202 LEU A CA 1
ATOM 1555 C C . LEU A 1 202 ? -3.926 2.596 7.73 1 98.5 202 LEU A C 1
ATOM 1557 O O . LEU A 1 202 ? -5.148 2.428 7.719 1 98.5 202 LEU A O 1
ATOM 1561 N N . ALA A 1 203 ? -3.16 1.997 6.871 1 97.75 203 ALA A N 1
ATOM 1562 C CA . ALA A 1 203 ? -3.662 1.128 5.809 1 97.75 203 ALA A CA 1
ATOM 1563 C C . ALA A 1 203 ? -4.434 -0.056 6.387 1 97.75 203 ALA A C 1
ATOM 1565 O O . ALA A 1 203 ? -5.465 -0.456 5.848 1 97.75 203 ALA A O 1
ATOM 1566 N N . ARG A 1 204 ? -3.961 -0.6 7.453 1 95.06 204 ARG A N 1
ATOM 1567 C CA . ARG A 1 204 ? -4.52 -1.805 8.055 1 95.06 204 ARG A CA 1
ATOM 1568 C C . ARG A 1 204 ? -5.844 -1.504 8.758 1 95.06 204 ARG A C 1
ATOM 1570 O O . ARG A 1 204 ? -6.758 -2.328 8.742 1 95.06 204 ARG A O 1
ATOM 1577 N N . HIS A 1 205 ? -5.984 -0.332 9.344 1 97 205 HIS A N 1
ATOM 1578 C CA . HIS A 1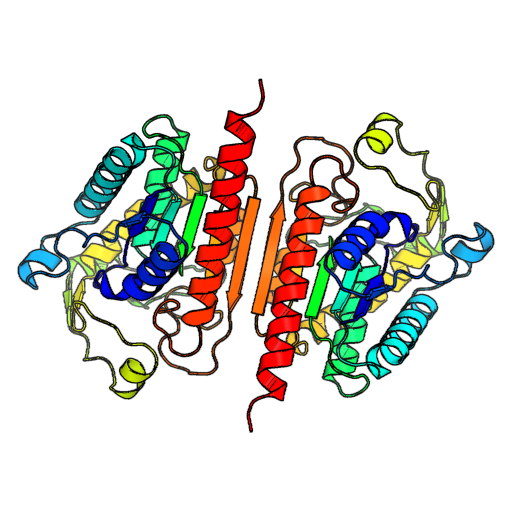 205 ? -7.082 -0.114 10.281 1 97 205 HIS A CA 1
ATOM 1579 C C . HIS A 1 205 ? -8.148 0.794 9.672 1 97 205 HIS A C 1
ATOM 1581 O O . HIS A 1 205 ? -9.258 0.891 10.195 1 97 205 HIS A O 1
ATOM 1587 N N . CYS A 1 206 ? -7.805 1.473 8.602 1 97.38 206 CYS A N 1
ATOM 1588 C CA . CYS A 1 206 ? -8.797 2.338 7.969 1 97.38 206 CYS A CA 1
ATOM 1589 C C . CYS A 1 206 ? -9.891 1.518 7.297 1 97.38 206 CYS A C 1
ATOM 1591 O O . CYS A 1 206 ? -9.609 0.481 6.691 1 97.38 206 CYS A O 1
ATOM 1593 N N . GLY A 1 207 ? -11.102 1.952 7.387 1 95.81 207 GLY A N 1
ATOM 1594 C CA . GLY A 1 207 ? -12.25 1.259 6.82 1 95.81 207 GLY A CA 1
ATOM 1595 C C . GLY A 1 207 ? -12.461 1.555 5.348 1 95.81 207 GLY A C 1
ATOM 1596 O O . GLY A 1 207 ? -13.477 1.164 4.77 1 95.81 207 GLY A O 1
ATOM 1597 N N . SER A 1 208 ? -11.547 2.162 4.691 1 94.88 208 SER A N 1
ATOM 1598 C CA . SER A 1 208 ? -11.625 2.592 3.301 1 94.88 208 SER A CA 1
ATOM 1599 C C . SER A 1 208 ? -11.953 1.422 2.379 1 94.88 208 SER A C 1
ATOM 1601 O O . SER A 1 208 ? -11.477 0.305 2.592 1 94.88 208 SER A O 1
ATOM 1603 N N . LEU A 1 209 ? -12.664 1.678 1.304 1 87.38 209 LEU A N 1
ATOM 1604 C CA . LEU A 1 209 ? -13.062 0.656 0.341 1 87.38 209 LEU A CA 1
ATOM 1605 C C . LEU A 1 209 ? -11.914 0.328 -0.607 1 87.38 209 LEU A C 1
ATOM 1607 O O . LEU A 1 209 ? -11.883 -0.754 -1.198 1 87.38 209 LEU A O 1
ATOM 1611 N N . SER A 1 210 ? -11.109 1.256 -0.769 1 93.19 210 SER A N 1
ATOM 1612 C CA . SER A 1 210 ? -9.906 1.103 -1.582 1 93.19 210 SER A CA 1
ATOM 1613 C C . SER A 1 210 ? -8.727 1.849 -0.97 1 93.19 210 SER A C 1
ATOM 1615 O O . SER A 1 210 ? -8.766 3.072 -0.828 1 93.19 210 SER A O 1
ATOM 1617 N N . THR A 1 211 ? -7.695 1.128 -0.583 1 96.44 211 THR A N 1
ATOM 1618 C CA . THR A 1 211 ? -6.527 1.726 0.051 1 96.44 211 THR A CA 1
ATOM 1619 C C . THR A 1 211 ? -5.277 1.5 -0.794 1 96.44 211 THR A C 1
ATOM 1621 O O . THR A 1 211 ? -4.98 0.369 -1.188 1 96.44 211 THR A O 1
ATOM 1624 N N . HIS A 1 212 ? -4.656 2.553 -1.112 1 96.44 212 HIS A N 1
ATOM 1625 C CA . HIS A 1 212 ? -3.363 2.553 -1.79 1 96.44 212 HIS A CA 1
ATOM 1626 C C . HIS A 1 212 ? -2.25 3.018 -0.856 1 96.44 212 HIS A C 1
ATOM 1628 O O . HIS A 1 212 ? -2.322 4.113 -0.296 1 96.44 212 HIS A O 1
ATOM 1634 N N . LEU A 1 213 ? -1.302 2.166 -0.672 1 98.06 213 LEU A N 1
ATOM 1635 C CA . LEU A 1 213 ? -0.104 2.549 0.067 1 98.06 213 LEU A CA 1
ATOM 1636 C C . LEU A 1 213 ? 1.117 2.566 -0.847 1 98.06 213 LEU A C 1
ATOM 1638 O O . LEU A 1 213 ? 1.445 1.556 -1.472 1 98.06 213 LEU A O 1
ATOM 1642 N N . HIS A 1 214 ? 1.707 3.674 -0.979 1 98 214 HIS A N 1
ATOM 1643 C CA . HIS A 1 214 ? 2.928 3.846 -1.757 1 98 214 HIS A CA 1
ATOM 1644 C C . HIS A 1 214 ? 4.125 4.109 -0.851 1 98 214 HIS A C 1
ATOM 1646 O O . HIS A 1 214 ? 4.195 5.152 -0.193 1 98 214 HIS A O 1
ATOM 1652 N N . LEU A 1 215 ? 5.023 3.188 -0.835 1 97.06 215 LEU A N 1
ATOM 1653 C CA . LEU A 1 215 ? 6.301 3.326 -0.143 1 97.06 215 LEU A CA 1
ATOM 1654 C C . LEU A 1 215 ? 7.418 3.666 -1.125 1 97.06 215 LEU A C 1
ATOM 1656 O O . LEU A 1 215 ? 7.703 2.893 -2.041 1 97.06 215 LEU A O 1
ATOM 1660 N N . LEU A 1 216 ? 8.008 4.805 -0.919 1 95.19 216 LEU A N 1
ATOM 1661 C CA . LEU A 1 216 ? 9.086 5.254 -1.787 1 95.19 216 LEU A CA 1
ATOM 1662 C C . LEU A 1 216 ? 10.414 5.281 -1.035 1 95.19 216 LEU A C 1
ATOM 1664 O O . LEU A 1 216 ? 10.445 5.539 0.17 1 95.19 216 LEU A O 1
ATOM 1668 N N . ARG A 1 217 ? 11.477 5.031 -1.748 1 92.56 217 ARG A N 1
ATOM 1669 C CA . ARG A 1 217 ? 12.82 5.102 -1.181 1 92.56 217 ARG A CA 1
ATOM 1670 C C . ARG A 1 217 ? 13.617 6.254 -1.79 1 92.56 217 ARG A C 1
ATOM 1672 O O . ARG A 1 217 ? 13.492 6.535 -2.984 1 92.56 217 ARG A O 1
ATOM 1679 N N . VAL A 1 218 ? 14.266 6.926 -0.974 1 91.38 218 VAL A N 1
ATOM 1680 C CA . VAL A 1 218 ? 15.211 7.945 -1.419 1 91.38 218 VAL A CA 1
ATOM 1681 C C . VAL A 1 218 ? 16.625 7.57 -0.974 1 91.38 218 VAL A C 1
ATOM 1683 O O . VAL A 1 218 ? 16.797 6.852 0.012 1 91.38 218 VAL A O 1
ATOM 1686 N N . ARG A 1 219 ? 17.609 8.008 -1.663 1 89.81 219 ARG A N 1
ATOM 1687 C CA . ARG A 1 219 ? 19.016 7.676 -1.387 1 89.81 219 ARG A CA 1
ATOM 1688 C C . ARG A 1 219 ? 19.641 8.688 -0.427 1 89.81 219 ARG A C 1
ATOM 1690 O O . ARG A 1 219 ? 20.484 8.328 0.395 1 89.81 219 ARG A O 1
ATOM 1697 N N . SER A 1 220 ? 19.188 9.922 -0.532 1 89.81 220 SER A N 1
ATOM 1698 C CA . SER A 1 220 ? 19.734 10.977 0.312 1 89.81 220 SER A CA 1
ATOM 1699 C C . SER A 1 220 ? 19.406 10.742 1.781 1 89.81 220 SER A C 1
ATOM 1701 O O . SER A 1 220 ? 18.281 10.359 2.113 1 89.81 220 SER A O 1
ATOM 1703 N N . PRO A 1 221 ? 20.312 10.961 2.611 1 84.81 221 PRO A N 1
ATOM 1704 C CA . PRO A 1 221 ? 20.047 10.812 4.043 1 84.81 221 PRO A CA 1
ATOM 1705 C C . PRO A 1 221 ? 19.266 11.984 4.625 1 84.81 221 PRO A C 1
ATOM 1707 O O . PRO A 1 221 ? 18.938 11.992 5.812 1 84.81 221 PRO A O 1
ATOM 1710 N N . HIS A 1 222 ? 18.969 12.992 3.832 1 83.62 222 HIS A N 1
ATOM 1711 C CA . HIS A 1 222 ? 18.328 14.203 4.32 1 83.62 222 HIS A CA 1
ATOM 1712 C C . HIS A 1 222 ? 16.891 14.305 3.814 1 83.62 222 HIS A C 1
ATOM 1714 O O . HIS A 1 222 ? 16.578 13.875 2.699 1 83.62 222 HIS A O 1
ATOM 1720 N N . GLY A 1 223 ? 16.062 14.805 4.668 1 78.69 223 GLY A N 1
ATOM 1721 C CA . GLY A 1 223 ? 14.742 15.211 4.215 1 78.69 223 GLY A CA 1
ATOM 1722 C C . GLY A 1 223 ? 13.773 14.055 4.09 1 78.69 223 GLY A C 1
ATOM 1723 O O . GLY A 1 223 ? 12.867 14.086 3.256 1 78.69 223 GLY A O 1
ATOM 1724 N N . GLY A 1 224 ? 13.875 13.062 4.824 1 85.94 224 GLY A N 1
ATOM 1725 C CA . GLY A 1 224 ? 13.055 11.867 4.738 1 85.94 224 GLY A CA 1
ATOM 1726 C C . GLY A 1 224 ? 11.602 12.109 5.102 1 85.94 224 GLY A C 1
ATOM 1727 O O . GLY A 1 224 ? 10.727 11.312 4.762 1 85.94 224 GLY A O 1
ATOM 1728 N N . HIS A 1 225 ? 11.297 13.242 5.75 1 92.69 225 HIS A N 1
ATOM 1729 C CA . HIS A 1 225 ? 9.93 13.547 6.148 1 92.69 225 HIS A CA 1
ATOM 1730 C C . HIS A 1 225 ? 9.297 14.555 5.203 1 92.69 225 HIS A C 1
ATOM 1732 O O . HIS A 1 225 ? 8.234 15.117 5.504 1 92.69 225 HIS A O 1
ATOM 1738 N N . LEU A 1 226 ? 9.953 14.875 4.09 1 94.62 226 LEU A N 1
ATOM 1739 C CA . LEU A 1 226 ? 9.453 15.875 3.148 1 94.62 226 LEU A CA 1
ATOM 1740 C C . LEU A 1 226 ? 9.273 15.273 1.76 1 94.62 226 LEU A C 1
ATOM 1742 O O . LEU A 1 226 ? 9.891 15.727 0.794 1 94.62 226 LEU A O 1
ATOM 1746 N N . PRO A 1 227 ? 8.305 14.398 1.645 1 95.5 227 PRO A N 1
ATOM 1747 C CA . PRO A 1 227 ? 8.172 13.664 0.384 1 95.5 227 PRO A CA 1
ATOM 1748 C C . PRO A 1 227 ? 7.75 14.562 -0.779 1 95.5 227 PRO A C 1
ATOM 1750 O O . PRO A 1 227 ? 8.016 14.242 -1.939 1 95.5 227 PRO A O 1
ATOM 1753 N N . MET A 1 228 ? 7.121 15.703 -0.583 1 96.38 228 MET A N 1
ATOM 1754 C CA . MET A 1 228 ? 6.578 16.531 -1.655 1 96.38 228 MET A CA 1
ATOM 1755 C C . MET A 1 228 ? 7.637 17.484 -2.193 1 96.38 228 MET A C 1
ATOM 1757 O O . MET A 1 228 ? 7.488 18.031 -3.291 1 96.38 228 MET A O 1
ATOM 1761 N N . THR A 1 229 ? 8.656 17.75 -1.417 1 96.44 229 THR A N 1
ATOM 1762 C CA . THR A 1 229 ? 9.648 18.719 -1.845 1 96.44 229 THR A CA 1
ATOM 1763 C C . THR A 1 229 ? 11.008 18.062 -2.047 1 96.44 229 THR A C 1
ATOM 1765 O O . THR A 1 229 ? 11.898 18.641 -2.678 1 96.44 229 THR A O 1
ATOM 1768 N N . HIS A 1 230 ? 11.172 16.875 -1.521 1 96.25 230 HIS A N 1
ATOM 1769 C CA . HIS A 1 230 ? 12.438 16.156 -1.65 1 96.25 230 HIS A CA 1
ATOM 1770 C C . HIS A 1 230 ? 12.797 15.953 -3.117 1 96.25 230 HIS A C 1
ATOM 1772 O O . HIS A 1 230 ? 11.977 15.477 -3.902 1 96.25 230 HIS A O 1
ATOM 1778 N N . ARG A 1 231 ? 13.992 16.219 -3.465 1 95.12 231 ARG A N 1
ATOM 1779 C CA . ARG A 1 231 ? 14.453 16.219 -4.848 1 95.12 231 ARG A CA 1
ATOM 1780 C C . ARG A 1 231 ? 14.234 14.867 -5.5 1 95.12 231 ARG A C 1
ATOM 1782 O O . ARG A 1 231 ? 13.953 14.781 -6.695 1 95.12 231 ARG A O 1
ATOM 1789 N N . GLU A 1 232 ? 14.367 13.82 -4.742 1 94.94 232 GLU A N 1
ATOM 1790 C CA . GLU A 1 232 ? 14.32 12.469 -5.297 1 94.94 232 GLU A CA 1
ATOM 1791 C C . GLU A 1 232 ? 12.883 11.945 -5.355 1 94.94 232 GLU A C 1
ATOM 1793 O O . GLU A 1 232 ? 12.602 10.992 -6.078 1 94.94 232 GLU A O 1
ATOM 1798 N N . SER A 1 233 ? 11.961 12.555 -4.586 1 95.69 233 SER A N 1
ATOM 1799 C CA . SER A 1 233 ? 10.641 11.945 -4.512 1 95.69 233 SER A CA 1
ATOM 1800 C C . SER A 1 233 ? 9.562 12.898 -5.023 1 95.69 233 SER A C 1
ATOM 1802 O O . SER A 1 233 ? 8.453 12.469 -5.352 1 95.69 233 SER A O 1
ATOM 1804 N N . ARG A 1 234 ? 9.82 14.18 -5.133 1 96.31 234 ARG A N 1
ATOM 1805 C CA . ARG A 1 234 ? 8.797 15.195 -5.367 1 96.31 234 ARG A CA 1
ATOM 1806 C C . ARG A 1 234 ? 8.016 14.898 -6.645 1 96.31 234 ARG A C 1
ATOM 1808 O O . ARG A 1 234 ? 6.785 15 -6.664 1 96.31 234 ARG A O 1
ATOM 1815 N N . GLN A 1 235 ? 8.672 14.547 -7.68 1 95.38 235 GLN A N 1
ATOM 1816 C CA . GLN A 1 235 ? 8 14.273 -8.945 1 95.38 235 GLN A CA 1
ATOM 1817 C C . GLN A 1 235 ? 7.082 13.062 -8.836 1 95.38 235 GLN A C 1
ATOM 1819 O O . GLN A 1 235 ? 5.934 13.102 -9.281 1 95.38 235 GLN A O 1
ATOM 1824 N N . ARG A 1 236 ? 7.59 12.031 -8.242 1 94.94 236 ARG A N 1
ATOM 1825 C CA . ARG A 1 236 ? 6.809 10.812 -8.102 1 94.94 236 ARG A CA 1
ATOM 1826 C C . ARG A 1 236 ? 5.59 11.039 -7.215 1 94.94 236 ARG A C 1
ATOM 1828 O O . ARG A 1 236 ? 4.5 10.539 -7.516 1 94.94 236 ARG A O 1
ATOM 1835 N N . VAL A 1 237 ? 5.762 11.75 -6.176 1 97.5 237 VAL A N 1
ATOM 1836 C CA . VAL A 1 237 ? 4.652 12.047 -5.277 1 97.5 237 VAL A CA 1
ATOM 1837 C C . VAL A 1 237 ? 3.572 12.828 -6.027 1 97.5 237 VAL A C 1
ATOM 1839 O O . VAL A 1 237 ? 2.383 12.523 -5.898 1 97.5 237 VAL A O 1
ATOM 1842 N N . ALA A 1 238 ? 3.977 13.773 -6.805 1 97.69 238 ALA A N 1
ATOM 1843 C CA . ALA A 1 238 ? 3.033 14.555 -7.602 1 97.69 238 ALA A CA 1
ATOM 1844 C C . ALA A 1 238 ? 2.27 13.656 -8.578 1 97.69 238 ALA A C 1
ATOM 1846 O O . ALA A 1 238 ? 1.051 13.781 -8.719 1 97.69 238 ALA A O 1
ATOM 1847 N N . GLU A 1 239 ? 2.955 12.773 -9.18 1 95.81 239 GLU A N 1
ATOM 1848 C CA . GLU A 1 239 ? 2.336 11.852 -10.125 1 95.81 239 GLU A CA 1
ATOM 1849 C C . GLU A 1 239 ? 1.305 10.969 -9.43 1 95.81 239 GLU A C 1
ATOM 1851 O O . GLU A 1 239 ? 0.219 10.734 -9.969 1 95.81 239 GLU A O 1
ATOM 1856 N N . LEU A 1 240 ? 1.648 10.477 -8.297 1 96.44 240 LEU A N 1
ATOM 1857 C CA . LEU A 1 240 ? 0.749 9.617 -7.527 1 96.44 240 LEU A CA 1
ATOM 1858 C C . LEU A 1 240 ? -0.507 10.383 -7.117 1 96.44 240 LEU A C 1
ATOM 1860 O O . LEU A 1 240 ? -1.615 9.844 -7.191 1 96.44 240 LEU A O 1
ATOM 1864 N N . ALA A 1 241 ? -0.3 11.609 -6.711 1 97.88 241 ALA A N 1
ATOM 1865 C CA . ALA A 1 241 ? -1.43 12.438 -6.301 1 97.88 241 ALA A CA 1
ATOM 1866 C C . ALA A 1 241 ? -2.387 12.672 -7.465 1 97.88 241 ALA A C 1
ATOM 1868 O O . ALA A 1 241 ? -3.605 12.57 -7.305 1 97.88 241 ALA A O 1
ATOM 1869 N N . VAL A 1 242 ? -1.834 12.984 -8.609 1 97.5 242 VAL A N 1
ATOM 1870 C CA . VAL A 1 242 ? -2.652 13.258 -9.789 1 97.5 242 VAL A CA 1
ATOM 1871 C C . VAL A 1 242 ? -3.389 11.984 -10.211 1 97.5 242 VAL A C 1
ATOM 1873 O O . VAL A 1 242 ? -4.578 12.031 -10.531 1 97.5 242 VAL A O 1
ATOM 1876 N N . ALA A 1 243 ? -2.713 10.898 -10.234 1 95.12 243 ALA A N 1
ATOM 1877 C CA . ALA A 1 243 ? -3.34 9.625 -10.578 1 95.12 243 ALA A CA 1
ATOM 1878 C C . ALA A 1 243 ? -4.496 9.312 -9.633 1 95.12 243 ALA A C 1
ATOM 1880 O O . ALA A 1 243 ? -5.562 8.867 -10.078 1 95.12 243 ALA A O 1
ATOM 1881 N N . PHE A 1 244 ? -4.285 9.516 -8.367 1 97 244 PHE A N 1
ATOM 1882 C CA . PHE A 1 244 ? -5.324 9.258 -7.379 1 97 244 PHE A CA 1
ATOM 1883 C C . PHE A 1 244 ? -6.512 10.195 -7.582 1 97 244 PHE A C 1
ATOM 1885 O O . PHE A 1 244 ? -7.664 9.773 -7.492 1 97 244 PHE A O 1
ATOM 1892 N N . ALA A 1 245 ? -6.199 11.438 -7.812 1 97.62 245 ALA A N 1
ATOM 1893 C CA . ALA A 1 245 ? -7.25 12.414 -8.078 1 97.62 245 ALA A CA 1
ATOM 1894 C C . ALA A 1 245 ? -8.102 11.992 -9.273 1 97.62 245 ALA A C 1
ATOM 1896 O O . ALA A 1 245 ? -9.328 12.078 -9.234 1 97.62 245 ALA A O 1
ATOM 1897 N N . ARG A 1 246 ? -7.477 11.523 -10.305 1 95 246 ARG A N 1
ATOM 1898 C CA . ARG A 1 246 ? -8.203 11.07 -11.492 1 95 246 ARG A CA 1
ATOM 1899 C C . ARG A 1 246 ? -9.078 9.859 -11.172 1 95 246 ARG A C 1
ATOM 1901 O O . ARG A 1 246 ? -10.211 9.766 -11.648 1 95 246 ARG A O 1
ATOM 1908 N N . GLU A 1 247 ? -8.5 9.008 -10.414 1 92.25 247 GLU A N 1
ATOM 1909 C CA . GLU A 1 247 ? -9.234 7.809 -10.016 1 92.25 247 GLU A CA 1
ATOM 1910 C C . GLU A 1 247 ? -10.523 8.172 -9.281 1 92.25 247 GLU A C 1
ATOM 1912 O O . GLU A 1 247 ? -11.602 7.676 -9.625 1 92.25 247 GLU A O 1
ATOM 1917 N N . VAL A 1 248 ? -10.414 9.055 -8.32 1 94.38 248 VAL A N 1
ATOM 1918 C CA . VAL A 1 248 ? -11.578 9.328 -7.477 1 94.38 248 VAL A CA 1
ATOM 1919 C C . VAL A 1 248 ? -12.539 10.258 -8.211 1 94.38 248 VAL A C 1
ATOM 1921 O O . VAL A 1 248 ? -13.742 10.273 -7.922 1 94.38 248 VAL A O 1
ATOM 1924 N N . ALA A 1 249 ? -12.008 11.07 -9.086 1 92.69 249 ALA A N 1
ATOM 1925 C CA . ALA A 1 249 ? -12.875 11.906 -9.914 1 92.69 249 ALA A CA 1
ATOM 1926 C C . ALA A 1 249 ? -13.719 11.055 -10.859 1 92.69 249 ALA A C 1
ATOM 1928 O O . ALA A 1 249 ? -14.875 11.383 -11.133 1 92.69 249 ALA A O 1
ATOM 1929 N N . GLY A 1 250 ? -13.078 9.977 -11.453 1 83.25 250 GLY A N 1
ATOM 1930 C CA . GLY A 1 250 ? -13.797 9.07 -12.336 1 83.25 250 GLY A CA 1
ATOM 1931 C C . GLY A 1 250 ? -14.875 8.281 -11.617 1 83.25 250 GLY A C 1
ATOM 1932 O O . GLY A 1 250 ? -15.938 8.016 -12.188 1 83.25 250 GLY A O 1
ATOM 1933 N N . ALA A 1 251 ? -14.641 7.859 -10.422 1 70.5 251 ALA A N 1
ATOM 1934 C CA . ALA A 1 251 ? -15.602 7.098 -9.633 1 70.5 251 ALA A CA 1
A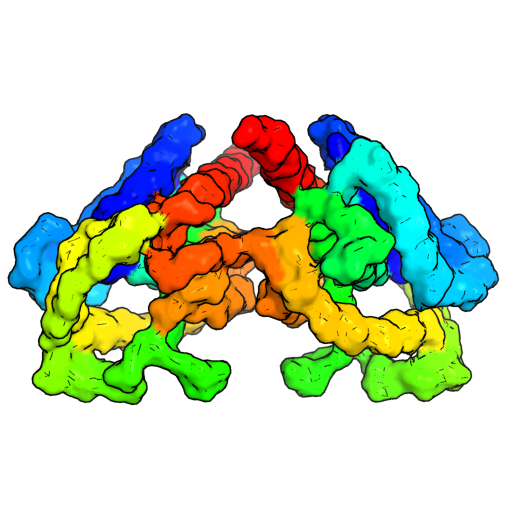TOM 1935 C C . ALA A 1 251 ? -16.812 7.953 -9.258 1 70.5 251 ALA A C 1
ATOM 1937 O O . ALA A 1 251 ? -17.922 7.445 -9.148 1 70.5 251 ALA A O 1
ATOM 1938 N N . THR A 1 252 ? -16.516 9.141 -8.969 1 61.31 252 THR A N 1
ATOM 1939 C CA . THR A 1 252 ? -17.578 10.078 -8.633 1 61.31 252 THR A CA 1
ATOM 1940 C C . THR A 1 252 ? -18.5 10.312 -9.836 1 61.31 252 THR A C 1
ATOM 1942 O O . THR A 1 252 ? -19.703 10.469 -9.672 1 61.31 252 THR A O 1
ATOM 1945 N N . LYS A 1 253 ? -17.922 10.344 -10.953 1 51.97 253 LYS A N 1
ATOM 1946 C CA . LYS A 1 253 ? -18.719 10.508 -12.164 1 51.97 253 LYS A CA 1
ATOM 1947 C C . LYS A 1 253 ? -19.578 9.281 -12.43 1 51.97 253 LYS A C 1
ATOM 1949 O O . LYS A 1 253 ? -20.734 9.398 -12.844 1 51.97 253 LYS A O 1
ATOM 1954 N N . ALA A 1 254 ? -18.938 8.055 -12.234 1 44.41 254 ALA A N 1
ATOM 1955 C CA . ALA A 1 254 ? -19.672 6.824 -12.508 1 44.41 254 ALA A CA 1
ATOM 1956 C C . ALA A 1 254 ? -20.906 6.711 -11.625 1 44.41 254 ALA A C 1
ATOM 1958 O O . ALA A 1 254 ? -21.906 6.113 -12.023 1 44.41 254 ALA A O 1
ATOM 1959 N N . CYS A 1 255 ? -20.953 7.223 -10.414 1 39.25 255 CYS A N 1
ATOM 1960 C CA . CYS A 1 255 ? -22.094 7.191 -9.5 1 39.25 255 CYS A CA 1
ATOM 1961 C C . CYS A 1 255 ? -23.172 8.172 -9.938 1 39.25 255 CYS A C 1
ATOM 1963 O O . CYS A 1 255 ? -24.344 8.016 -9.578 1 39.25 255 CYS A O 1
ATOM 1965 N N . THR A 1 256 ? -22.844 9.18 -10.547 1 35.44 256 THR A N 1
ATOM 1966 C CA . THR A 1 256 ? -23.859 10.125 -11 1 35.44 256 THR A CA 1
ATOM 1967 C C . THR A 1 256 ? -24.609 9.586 -12.219 1 35.44 256 THR A C 1
ATOM 1969 O O . THR A 1 256 ? -25.719 10.016 -12.516 1 35.44 256 THR A O 1
ATOM 1972 N N . PHE A 1 257 ? -24.062 8.711 -13.016 1 29.48 257 PHE A N 1
ATOM 1973 C CA . PHE A 1 257 ? -24.75 8.25 -14.219 1 29.48 257 PHE A CA 1
ATOM 1974 C C . PHE A 1 257 ? -25.531 6.98 -13.938 1 29.48 257 PHE A C 1
ATOM 1976 O O . PHE A 1 257 ? -26.125 6.387 -14.852 1 29.48 257 PHE A O 1
ATOM 1983 N N . ALA A 1 258 ? -25.422 6.23 -12.812 1 28.58 258 ALA A N 1
ATOM 1984 C CA . ALA A 1 258 ? -26.453 5.199 -12.688 1 28.58 258 ALA A CA 1
ATOM 1985 C C . ALA A 1 258 ? -27.844 5.824 -12.625 1 28.58 258 ALA A C 1
ATOM 1987 O O . ALA A 1 258 ? -28.156 6.551 -11.68 1 28.58 258 ALA A O 1
ATOM 1988 N N . PRO A 1 259 ? -28.672 5.609 -13.789 1 26.17 259 PRO A N 1
ATOM 1989 C CA . PRO A 1 259 ? -30.094 5.938 -13.711 1 26.17 259 PRO A CA 1
ATOM 1990 C C . PRO A 1 259 ? -30.844 5.059 -12.719 1 26.17 259 PRO A C 1
ATOM 1992 O O . PRO A 1 259 ? -30.438 3.924 -12.461 1 26.17 259 PRO A O 1
ATOM 1995 N N . MET B 1 1 ? 6.719 -3.549 -24.234 1 93.75 1 MET B N 1
ATOM 1996 C CA . MET B 1 1 ? 7.203 -4.344 -23.109 1 93.75 1 MET B CA 1
ATOM 1997 C C . MET B 1 1 ? 6.395 -5.629 -22.953 1 93.75 1 MET B C 1
ATOM 1999 O O . MET B 1 1 ? 5.195 -5.648 -23.234 1 93.75 1 MET B O 1
ATOM 2003 N N . ARG B 1 2 ? 7.066 -6.727 -22.609 1 97.12 2 ARG B N 1
ATOM 2004 C CA . ARG B 1 2 ? 6.418 -8.016 -22.406 1 97.12 2 ARG B CA 1
ATOM 2005 C C . ARG B 1 2 ? 6.047 -8.219 -20.938 1 97.12 2 ARG B C 1
ATOM 2007 O O . ARG B 1 2 ? 6.68 -7.645 -20.047 1 97.12 2 ARG B O 1
ATOM 2014 N N . CYS B 1 3 ? 5.008 -8.961 -20.781 1 98.56 3 CYS B N 1
ATOM 2015 C CA . CYS B 1 3 ? 4.551 -9.312 -19.438 1 98.56 3 CYS B CA 1
ATOM 2016 C C . CYS B 1 3 ? 4.418 -10.828 -19.297 1 98.56 3 CYS B C 1
ATOM 2018 O O . CYS B 1 3 ? 3.844 -11.492 -20.156 1 98.56 3 CYS B O 1
ATOM 2020 N N . LEU B 1 4 ? 4.988 -11.367 -18.281 1 98.81 4 LEU B N 1
ATOM 2021 C CA . LEU B 1 4 ? 4.789 -12.766 -17.922 1 98.81 4 LEU B CA 1
ATOM 2022 C C . LEU B 1 4 ? 3.811 -12.898 -16.75 1 98.81 4 LEU B C 1
ATOM 2024 O O . LEU B 1 4 ? 4.035 -12.328 -15.688 1 98.81 4 LEU B O 1
ATOM 2028 N N . LEU B 1 5 ? 2.729 -13.562 -16.984 1 98.88 5 LEU B N 1
ATOM 2029 C CA . LEU B 1 5 ? 1.693 -13.758 -15.977 1 98.88 5 LEU B CA 1
ATOM 2030 C C . LEU B 1 5 ? 1.638 -15.211 -15.531 1 98.88 5 LEU B C 1
ATOM 2032 O O . LEU B 1 5 ? 1.349 -16.109 -16.328 1 98.88 5 LEU B O 1
ATOM 2036 N N . LEU B 1 6 ? 1.894 -15.461 -14.25 1 98.88 6 LEU B N 1
ATOM 2037 C CA . LEU B 1 6 ? 1.913 -16.812 -13.703 1 98.88 6 LEU B CA 1
ATOM 2038 C C . LEU B 1 6 ? 0.691 -17.062 -12.82 1 98.88 6 LEU B C 1
ATOM 2040 O O . LEU B 1 6 ? 0.433 -16.297 -11.883 1 98.88 6 LEU B O 1
ATOM 2044 N N . HIS B 1 7 ? -0.056 -18.109 -13.102 1 98.62 7 HIS B N 1
ATOM 2045 C CA . HIS B 1 7 ? -1.296 -18.406 -12.391 1 98.62 7 HIS B CA 1
ATOM 2046 C C . HIS B 1 7 ? -1.026 -19.188 -11.109 1 98.62 7 HIS B C 1
ATOM 2048 O O . HIS B 1 7 ? 0.127 -19.484 -10.789 1 98.62 7 HIS B O 1
ATOM 2054 N N . GLY B 1 8 ? -2.092 -19.516 -10.32 1 98.19 8 GLY B N 1
ATOM 2055 C CA . GLY B 1 8 ? -1.961 -20.094 -9 1 98.19 8 GLY B CA 1
ATOM 2056 C C . GLY B 1 8 ? -2.016 -21.609 -9.008 1 98.19 8 GLY B C 1
ATOM 2057 O O . GLY B 1 8 ? -2.227 -22.219 -10.055 1 98.19 8 GLY B O 1
ATOM 2058 N N . ILE B 1 9 ? -1.873 -22.188 -7.844 1 97.69 9 ILE B N 1
ATOM 2059 C CA . ILE B 1 9 ? -1.841 -23.641 -7.672 1 97.69 9 ILE B CA 1
ATOM 2060 C C . ILE B 1 9 ? -3.225 -24.219 -7.949 1 97.69 9 ILE B C 1
ATOM 2062 O O . ILE B 1 9 ? -4.234 -23.688 -7.477 1 97.69 9 ILE B O 1
ATOM 2066 N N . GLY B 1 10 ? -3.268 -25.25 -8.773 1 96.62 10 GLY B N 1
ATOM 2067 C CA . GLY B 1 10 ? -4.512 -25.922 -9.094 1 96.62 10 GLY B CA 1
ATOM 2068 C C . GLY B 1 10 ? -5.34 -25.188 -10.133 1 96.62 10 GLY B C 1
ATOM 2069 O O . GLY B 1 10 ? -6.348 -25.703 -10.617 1 96.62 10 GLY B O 1
ATOM 2070 N N . GLY B 1 11 ? -4.934 -23.984 -10.453 1 96.25 11 GLY B N 1
ATOM 2071 C CA . GLY B 1 11 ? -5.691 -23.156 -11.375 1 96.25 11 GLY B CA 1
ATOM 2072 C C . GLY B 1 11 ? -5.266 -23.328 -12.82 1 96.25 11 GLY B C 1
ATOM 2073 O O . GLY B 1 11 ? -4.941 -24.438 -13.25 1 96.25 11 GLY B O 1
ATOM 2074 N N . SER B 1 12 ? -5.504 -22.312 -13.609 1 96.88 12 SER B N 1
ATOM 2075 C CA . SER B 1 12 ? -5.176 -22.25 -15.031 1 96.88 12 SER B CA 1
ATOM 2076 C C . SER B 1 12 ? -4.996 -20.797 -15.484 1 96.88 12 SER B C 1
ATOM 2078 O O . SER B 1 12 ? -5.238 -19.859 -14.711 1 96.88 12 SER B O 1
ATOM 2080 N N . PRO B 1 13 ? -4.527 -20.656 -16.719 1 97.38 13 PRO B N 1
ATOM 2081 C CA . PRO B 1 13 ? -4.391 -19.297 -17.25 1 97.38 13 PRO B CA 1
ATOM 2082 C C . PRO B 1 13 ? -5.711 -18.531 -17.234 1 97.38 13 PRO B C 1
ATOM 2084 O O . PRO B 1 13 ? -5.715 -17.297 -17.391 1 97.38 13 PRO B O 1
ATOM 2087 N N . PHE B 1 14 ? -6.84 -19.203 -17 1 96.44 14 PHE B N 1
ATOM 2088 C CA . PHE B 1 14 ? -8.133 -18.547 -16.859 1 96.44 14 PHE B CA 1
ATOM 2089 C C . PHE B 1 14 ? -8.07 -17.469 -15.773 1 96.44 14 PHE B C 1
ATOM 2091 O O . PHE B 1 14 ? -8.656 -16.406 -15.922 1 96.44 14 PHE B O 1
ATOM 2098 N N . GLU B 1 15 ? -7.32 -17.719 -14.766 1 96.19 15 GLU B N 1
ATOM 2099 C CA . GLU B 1 15 ? -7.23 -16.828 -13.617 1 96.19 15 GLU B CA 1
ATOM 2100 C C . GLU B 1 15 ? -6.578 -15.5 -14 1 96.19 15 GLU B C 1
ATOM 2102 O O . GLU B 1 15 ? -6.926 -14.445 -13.453 1 96.19 15 GLU B O 1
ATOM 2107 N N . THR B 1 16 ? -5.648 -15.547 -14.945 1 97.38 16 THR B N 1
ATOM 2108 C CA . THR B 1 16 ? -4.891 -14.352 -15.289 1 97.38 16 THR B CA 1
ATOM 2109 C C . THR B 1 16 ? -5.391 -13.75 -16.609 1 97.38 16 THR B C 1
ATOM 2111 O O . THR B 1 16 ? -4.898 -12.711 -17.047 1 97.38 16 THR B O 1
ATOM 2114 N N . ALA B 1 17 ? -6.363 -14.336 -17.219 1 97 17 ALA B N 1
ATOM 2115 C CA . ALA B 1 17 ? -6.832 -13.945 -18.547 1 97 17 ALA B CA 1
ATOM 2116 C C . ALA B 1 17 ? -7.328 -12.5 -18.547 1 97 17 ALA B C 1
ATOM 2118 O O . ALA B 1 17 ? -6.973 -11.719 -19.438 1 97 17 ALA B O 1
ATOM 2119 N N . PRO B 1 18 ? -8.172 -12.086 -17.547 1 96.88 18 PRO B N 1
ATOM 2120 C CA . PRO B 1 18 ? -8.617 -10.688 -17.562 1 96.88 18 PRO B CA 1
ATOM 2121 C C . PRO B 1 18 ? -7.457 -9.695 -17.516 1 96.88 18 PRO B C 1
ATOM 2123 O O . PRO B 1 18 ? -7.5 -8.656 -18.172 1 96.88 18 PRO B O 1
ATOM 2126 N N . LEU B 1 19 ? -6.492 -10.062 -16.781 1 97.62 19 LEU B N 1
ATOM 2127 C CA . LEU B 1 19 ? -5.309 -9.211 -16.688 1 97.62 19 LEU B CA 1
ATOM 2128 C C . LEU B 1 19 ? -4.555 -9.188 -18.016 1 97.62 19 LEU B C 1
ATOM 2130 O O . LEU B 1 19 ? -4.133 -8.117 -18.469 1 97.62 19 LEU B O 1
ATOM 2134 N N . ALA B 1 20 ? -4.352 -10.336 -18.562 1 98.19 20 ALA B N 1
ATOM 2135 C CA . ALA B 1 20 ? -3.662 -10.445 -19.844 1 98.19 20 ALA B CA 1
ATOM 2136 C C . ALA B 1 20 ? -4.371 -9.633 -20.922 1 98.19 20 ALA B C 1
ATOM 2138 O O . ALA B 1 20 ? -3.725 -8.922 -21.703 1 98.19 20 ALA B O 1
ATOM 2139 N N . GLU B 1 21 ? -5.645 -9.719 -20.969 1 98.12 21 GLU B N 1
ATOM 2140 C CA . GLU B 1 21 ? -6.445 -9 -21.953 1 98.12 21 GLU B CA 1
ATOM 2141 C C . GLU B 1 21 ? -6.32 -7.492 -21.766 1 98.12 21 GLU B C 1
ATOM 2143 O O . GLU B 1 21 ? -6.172 -6.75 -22.734 1 98.12 21 GLU B O 1
ATOM 2148 N N . ALA B 1 22 ? -6.41 -7.055 -20.531 1 98.19 22 ALA B N 1
ATOM 2149 C CA . ALA B 1 22 ? -6.289 -5.629 -20.234 1 98.19 22 ALA B CA 1
ATOM 2150 C C . ALA B 1 22 ? -4.918 -5.098 -20.641 1 98.19 22 ALA B C 1
ATOM 2152 O O . ALA B 1 22 ? -4.809 -4.016 -21.219 1 98.19 22 ALA B O 1
ATOM 2153 N N . LEU B 1 23 ? -3.869 -5.848 -20.328 1 98.25 23 LEU B N 1
ATOM 2154 C CA . LEU B 1 23 ? -2.51 -5.453 -20.672 1 98.25 23 LEU B CA 1
ATOM 2155 C C . LEU B 1 23 ? -2.328 -5.41 -22.188 1 98.25 23 LEU B C 1
ATOM 2157 O O . LEU B 1 23 ? -1.737 -4.469 -22.719 1 98.25 23 LEU B O 1
ATOM 2161 N N . ALA B 1 24 ? -2.848 -6.418 -22.844 1 97.88 24 ALA B N 1
ATOM 2162 C CA . ALA B 1 24 ? -2.768 -6.453 -24.312 1 97.88 24 ALA B CA 1
ATOM 2163 C C . ALA B 1 24 ? -3.475 -5.25 -24.922 1 97.88 24 ALA B C 1
ATOM 2165 O O . ALA B 1 24 ? -2.947 -4.617 -25.844 1 97.88 24 ALA B O 1
ATOM 2166 N N . ALA B 1 25 ? -4.633 -4.938 -24.422 1 97.81 25 ALA B N 1
ATOM 2167 C CA . ALA B 1 25 ? -5.402 -3.795 -24.906 1 97.81 25 ALA B CA 1
ATOM 2168 C C . ALA B 1 25 ? -4.637 -2.49 -24.703 1 97.81 25 ALA B C 1
ATOM 2170 O O . ALA B 1 25 ? -4.82 -1.528 -25.453 1 97.81 25 ALA B O 1
ATOM 2171 N N . ALA B 1 26 ? -3.811 -2.496 -23.734 1 97.06 26 ALA B N 1
ATOM 2172 C CA . ALA B 1 26 ? -3.027 -1.306 -23.406 1 97.06 26 ALA B CA 1
ATOM 2173 C C . ALA B 1 26 ? -1.727 -1.275 -24.219 1 97.06 26 ALA B C 1
ATOM 2175 O O . ALA B 1 26 ? -0.898 -0.381 -24.031 1 97.06 26 ALA B O 1
ATOM 2176 N N . GLY B 1 27 ? -1.421 -2.275 -25.031 1 96.94 27 GLY B N 1
ATOM 2177 C CA . GLY B 1 27 ? -0.281 -2.252 -25.938 1 96.94 27 GLY B CA 1
ATOM 2178 C C . GLY B 1 27 ? 0.88 -3.1 -25.453 1 96.94 27 GLY B C 1
ATOM 2179 O O . GLY B 1 27 ? 1.966 -3.064 -26.031 1 96.94 27 GLY B O 1
ATOM 2180 N N . PHE B 1 28 ? 0.7 -3.869 -24.406 1 97.62 28 PHE B N 1
ATOM 2181 C CA . PHE B 1 28 ? 1.743 -4.754 -23.891 1 97.62 28 PHE B CA 1
ATOM 2182 C C . PHE B 1 28 ? 1.562 -6.168 -24.438 1 97.62 28 PHE B C 1
ATOM 2184 O O . PHE B 1 28 ? 0.464 -6.547 -24.844 1 97.62 28 PHE B O 1
ATOM 2191 N N . GLU B 1 29 ? 2.625 -6.914 -24.516 1 97.44 29 GLU B N 1
ATOM 2192 C CA . GLU B 1 29 ? 2.559 -8.32 -24.906 1 97.44 29 GLU B CA 1
ATOM 2193 C C . GLU B 1 29 ? 2.447 -9.227 -23.688 1 97.44 29 GLU B C 1
ATOM 2195 O O . GLU B 1 29 ? 3.428 -9.438 -22.969 1 97.44 29 GLU B O 1
ATOM 2200 N N . ALA B 1 30 ? 1.317 -9.773 -23.5 1 98 30 ALA B N 1
ATOM 2201 C CA . ALA B 1 30 ? 1.057 -10.57 -22.312 1 98 30 ALA B CA 1
ATOM 2202 C C . ALA B 1 30 ? 1.232 -12.062 -22.594 1 98 30 ALA B C 1
ATOM 2204 O O . ALA B 1 30 ? 0.641 -12.594 -23.547 1 98 30 ALA B O 1
ATOM 2205 N N . HIS B 1 31 ? 2.053 -12.742 -21.875 1 98.25 31 HIS B N 1
ATOM 2206 C CA . HIS B 1 31 ? 2.277 -14.18 -21.906 1 98.25 31 HIS B CA 1
ATOM 2207 C C . HIS B 1 31 ? 1.778 -14.852 -20.625 1 98.25 31 HIS B C 1
ATOM 2209 O O . HIS B 1 31 ? 2.289 -14.578 -19.547 1 98.25 31 HIS B O 1
ATOM 2215 N N . ALA B 1 32 ? 0.812 -15.695 -20.75 1 98.38 32 ALA B N 1
ATOM 2216 C CA . ALA B 1 32 ? 0.208 -16.375 -19.609 1 98.38 32 ALA B CA 1
ATOM 2217 C C . ALA B 1 32 ? 0.222 -17.891 -19.797 1 98.38 32 ALA B C 1
ATOM 2219 O O . ALA B 1 32 ? -0.824 -18.5 -20.016 1 98.38 32 ALA B O 1
ATOM 2220 N N . PRO B 1 33 ? 1.313 -18.516 -19.609 1 98.19 33 PRO B N 1
ATOM 2221 C CA . PRO B 1 33 ? 1.412 -19.953 -19.828 1 98.19 33 PRO B CA 1
ATOM 2222 C C . PRO B 1 33 ? 0.805 -20.766 -18.703 1 98.19 33 PRO B C 1
ATOM 2224 O O . PRO B 1 33 ? 0.687 -20.281 -17.578 1 98.19 33 PRO B O 1
ATOM 2227 N N . ALA B 1 34 ? 0.379 -21.969 -19.016 1 98.44 34 ALA B N 1
ATOM 2228 C CA . ALA B 1 34 ? -0.018 -22.922 -17.984 1 98.44 34 ALA B CA 1
ATOM 2229 C C . ALA B 1 34 ? 1.202 -23.531 -17.297 1 98.44 34 ALA B C 1
ATOM 2231 O O . ALA B 1 34 ? 2.137 -23.984 -17.953 1 98.44 34 ALA B O 1
ATOM 2232 N N . LEU B 1 35 ? 1.205 -23.5 -16.016 1 98.56 35 LEU B N 1
ATOM 2233 C CA . LEU B 1 35 ? 2.264 -24.188 -15.273 1 98.56 35 LEU B CA 1
ATOM 2234 C C . LEU B 1 35 ? 2.236 -25.688 -15.547 1 98.56 35 LEU B C 1
ATOM 2236 O O . LEU B 1 35 ? 1.165 -26.266 -15.727 1 98.56 35 LEU B O 1
ATOM 2240 N N . PRO B 1 36 ? 3.398 -26.281 -15.516 1 98.19 36 PRO B N 1
ATOM 2241 C CA . PRO B 1 36 ? 3.447 -27.719 -15.812 1 98.19 36 PRO B CA 1
ATOM 2242 C C . PRO B 1 36 ? 2.465 -28.531 -14.969 1 98.19 36 PRO B C 1
ATOM 2244 O O . PRO B 1 36 ? 2.338 -28.297 -13.766 1 98.19 36 PRO B O 1
ATOM 2247 N N . GLY B 1 37 ? 1.78 -29.438 -15.688 1 97.31 37 GLY B N 1
ATOM 2248 C CA . GLY B 1 37 ? 0.797 -30.281 -15.016 1 97.31 37 GLY B CA 1
ATOM 2249 C C . GLY B 1 37 ? -0.588 -29.656 -14.984 1 97.31 37 GLY B C 1
ATOM 2250 O O . GLY B 1 37 ? -1.592 -30.375 -14.984 1 97.31 37 GLY B O 1
ATOM 2251 N N . HIS B 1 38 ? -0.639 -28.359 -14.891 1 97.06 38 HIS B N 1
ATOM 2252 C CA . HIS B 1 38 ? -1.921 -27.672 -14.891 1 97.06 38 HIS B CA 1
ATOM 2253 C C . HIS B 1 38 ? -2.547 -27.672 -16.281 1 97.06 38 HIS B C 1
ATOM 2255 O O . HIS B 1 38 ? -1.834 -27.672 -17.297 1 97.06 38 HIS B O 1
ATOM 2261 N N . GLY B 1 39 ? -3.883 -27.625 -16.344 1 90.25 39 GLY B N 1
ATOM 2262 C CA . GLY B 1 39 ? -4.582 -27.625 -17.625 1 90.25 39 GLY B CA 1
ATOM 2263 C C . GLY B 1 39 ? -4.66 -28.984 -18.281 1 90.25 39 GLY B C 1
ATOM 2264 O O . GLY B 1 39 ? -5.355 -29.172 -19.281 1 90.25 39 GLY B O 1
ATOM 2265 N N . GLY B 1 40 ? -3.957 -29.984 -17.734 1 91.94 40 GLY B N 1
ATOM 2266 C CA . GLY B 1 40 ? -3.979 -31.344 -18.234 1 91.94 40 GLY B CA 1
ATOM 2267 C C . GLY B 1 40 ? -4.816 -32.281 -17.391 1 91.94 40 GLY B C 1
ATOM 2268 O O . GLY B 1 40 ? -5.867 -31.891 -16.875 1 91.94 40 GLY B O 1
ATOM 2269 N N . THR B 1 41 ? -4.359 -33.5 -17.312 1 94.19 41 THR B N 1
ATOM 2270 C CA . THR B 1 41 ? -5.09 -34.5 -16.547 1 94.19 41 THR B CA 1
ATOM 2271 C C . THR B 1 41 ? -4.789 -34.375 -15.055 1 94.19 41 THR B C 1
ATOM 2273 O O . THR B 1 41 ? -3.809 -33.75 -14.664 1 94.19 41 THR B O 1
ATOM 2276 N N . GLU B 1 42 ? -5.73 -34.906 -14.32 1 94.75 42 GLU B N 1
ATOM 2277 C CA . GLU B 1 42 ? -5.484 -34.969 -12.875 1 94.75 42 GLU B CA 1
ATOM 2278 C C . GLU B 1 42 ? -4.148 -35.625 -12.57 1 94.75 42 GLU B C 1
ATOM 2280 O O . GLU B 1 42 ? -3.398 -35.188 -11.711 1 94.75 42 GLU B O 1
ATOM 2285 N N . GLU B 1 43 ? -3.885 -36.719 -13.266 1 96.06 43 GLU B N 1
ATOM 2286 C CA . GLU B 1 43 ? -2.643 -37.469 -13.062 1 96.06 43 GLU B CA 1
ATOM 2287 C C . GLU B 1 43 ? -1.425 -36.562 -13.336 1 96.06 43 GLU B C 1
ATOM 2289 O O . GLU B 1 43 ? -0.457 -36.594 -12.578 1 96.06 43 GLU B O 1
ATOM 2294 N N . ALA B 1 44 ? -1.479 -35.875 -14.398 1 96.81 44 ALA B N 1
ATOM 2295 C CA . ALA B 1 44 ? -0.381 -34.969 -14.758 1 96.81 44 ALA B CA 1
ATOM 2296 C C . ALA B 1 44 ? -0.191 -33.875 -13.695 1 96.81 44 ALA B C 1
ATOM 2298 O O . ALA B 1 44 ? 0.941 -33.562 -13.336 1 96.81 44 ALA B O 1
ATOM 2299 N N . TYR B 1 45 ? -1.287 -33.312 -13.227 1 97.31 45 TYR B N 1
ATOM 2300 C CA . TYR B 1 45 ? -1.24 -32.281 -12.188 1 97.31 45 TYR B CA 1
ATOM 2301 C C . TYR B 1 45 ? -0.612 -32.844 -10.914 1 97.31 45 TYR B C 1
ATOM 2303 O O . TYR B 1 45 ? 0.294 -32.219 -10.344 1 97.31 45 TYR B O 1
ATOM 2311 N N . LEU B 1 46 ? -1.035 -34.031 -10.484 1 96.62 46 LEU B N 1
ATOM 2312 C CA . LEU B 1 46 ? -0.549 -34.625 -9.242 1 96.62 46 LEU B CA 1
ATOM 2313 C C . LEU B 1 46 ? 0.921 -35 -9.367 1 96.62 46 LEU B C 1
ATOM 2315 O O . LEU B 1 46 ? 1.65 -35 -8.375 1 96.62 46 LEU B O 1
ATOM 2319 N N . ALA B 1 47 ? 1.372 -35.281 -10.625 1 96.75 47 ALA B N 1
ATOM 2320 C CA . ALA B 1 47 ? 2.76 -35.656 -10.859 1 96.75 47 ALA B CA 1
ATOM 2321 C C . ALA B 1 47 ? 3.676 -34.438 -10.898 1 96.75 47 ALA B C 1
ATOM 2323 O O . ALA B 1 47 ? 4.898 -34.594 -10.828 1 96.75 47 ALA B O 1
ATOM 2324 N N . SER B 1 48 ? 3.121 -33.281 -11.07 1 97.62 48 SER B N 1
ATOM 2325 C CA . SER B 1 48 ? 3.928 -32.062 -11.078 1 97.62 48 SER B CA 1
ATOM 2326 C C . SER B 1 48 ? 4.457 -31.734 -9.68 1 97.62 48 SER B C 1
ATOM 2328 O O . SER B 1 48 ? 4.219 -32.469 -8.734 1 97.62 48 SER B O 1
ATOM 2330 N N . SER B 1 49 ? 5.332 -30.688 -9.594 1 97.81 49 SER B N 1
ATOM 2331 C CA . SER B 1 49 ? 5.996 -30.328 -8.344 1 97.81 49 SER B CA 1
ATOM 2332 C C . SER B 1 49 ? 6.387 -28.859 -8.328 1 97.81 49 SER B C 1
ATOM 2334 O O . SER B 1 49 ? 6.395 -28.203 -9.367 1 97.81 49 SER B O 1
ATOM 2336 N N . PHE B 1 50 ? 6.645 -28.406 -7.133 1 98.5 50 PHE B N 1
ATOM 2337 C CA . PHE B 1 50 ? 7.121 -27.047 -6.996 1 98.5 50 PHE B CA 1
ATOM 2338 C C . PHE B 1 50 ? 8.406 -26.828 -7.793 1 98.5 50 PHE B C 1
ATOM 2340 O O . PHE B 1 50 ? 8.578 -25.797 -8.438 1 98.5 50 PHE B O 1
ATOM 2347 N N . ALA B 1 51 ? 9.305 -27.797 -7.727 1 98.5 51 ALA B N 1
ATOM 2348 C CA . ALA B 1 51 ? 10.562 -27.703 -8.445 1 98.5 51 ALA B CA 1
ATOM 2349 C C . ALA B 1 51 ? 10.328 -27.531 -9.945 1 98.5 51 ALA B C 1
ATOM 2351 O O . ALA B 1 51 ? 10.992 -26.734 -10.602 1 98.5 51 ALA B O 1
ATOM 2352 N N . LEU B 1 52 ? 9.398 -28.281 -10.477 1 98.62 52 LEU B N 1
ATOM 2353 C CA . LEU B 1 52 ? 9.07 -28.188 -11.898 1 98.62 52 LEU B CA 1
ATOM 2354 C C . LEU B 1 52 ? 8.492 -26.828 -12.234 1 98.62 52 LEU B C 1
ATOM 2356 O O . LEU B 1 52 ? 8.828 -26.234 -13.266 1 98.62 52 LEU B O 1
ATOM 2360 N N . TRP B 1 53 ? 7.609 -26.312 -11.414 1 98.88 53 TRP B N 1
ATOM 2361 C CA . TRP B 1 53 ? 7 -25 -11.625 1 98.88 53 TRP B CA 1
ATOM 2362 C C . TRP B 1 53 ? 8.047 -23.891 -11.57 1 98.88 53 TRP B C 1
ATOM 2364 O O . TRP B 1 53 ? 8.039 -22.969 -12.391 1 98.88 53 TRP B O 1
ATOM 2374 N N . ARG B 1 54 ? 8.914 -23.984 -10.594 1 98.75 54 ARG B N 1
ATOM 2375 C CA . ARG B 1 54 ? 9.992 -23.016 -10.43 1 98.75 54 ARG B CA 1
ATOM 2376 C C . ARG B 1 54 ? 10.891 -22.984 -11.664 1 98.75 54 ARG B C 1
ATOM 2378 O O . ARG B 1 54 ? 11.172 -21.906 -12.203 1 98.7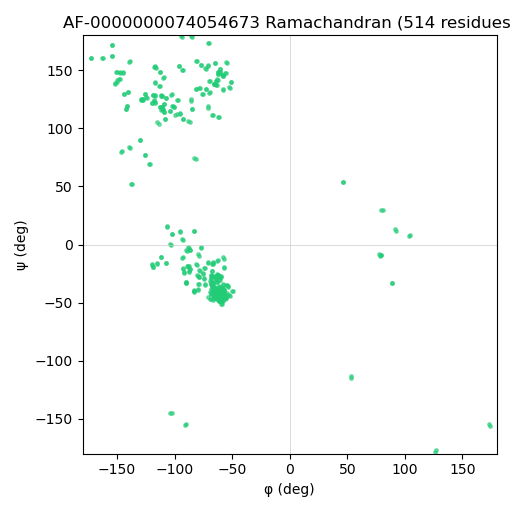5 54 ARG B O 1
ATOM 2385 N N . ASP B 1 55 ? 11.336 -24.172 -12.07 1 98.75 55 ASP B N 1
ATOM 2386 C CA . ASP B 1 55 ? 12.195 -24.266 -13.242 1 98.75 55 ASP B CA 1
ATOM 2387 C C . ASP B 1 55 ? 11.508 -23.703 -14.477 1 98.75 55 ASP B C 1
ATOM 2389 O O . ASP B 1 55 ? 12.133 -23 -15.281 1 98.75 55 ASP B O 1
ATOM 2393 N N . PHE B 1 56 ? 10.305 -24.016 -14.641 1 98.75 56 PHE B N 1
ATOM 2394 C CA . PHE B 1 56 ? 9.516 -23.516 -15.766 1 98.75 56 PHE B CA 1
ATOM 2395 C C . PHE B 1 56 ? 9.438 -22 -15.75 1 98.75 56 PHE B C 1
ATOM 2397 O O . PHE B 1 56 ? 9.641 -21.344 -16.766 1 98.75 56 PHE B O 1
ATOM 2404 N N . ALA B 1 57 ? 9.109 -21.406 -14.57 1 98.88 57 ALA B N 1
ATOM 2405 C CA . ALA B 1 57 ? 9 -19.953 -14.43 1 98.88 57 ALA B CA 1
ATOM 2406 C C . ALA B 1 57 ? 10.32 -19.266 -14.781 1 98.88 57 ALA B C 1
ATOM 2408 O O . ALA B 1 57 ? 10.328 -18.25 -15.469 1 98.88 57 ALA B O 1
ATOM 2409 N N . HIS B 1 58 ? 11.406 -19.844 -14.297 1 98.81 58 HIS B N 1
ATOM 2410 C CA . HIS B 1 58 ? 12.727 -19.297 -14.594 1 98.81 58 HIS B CA 1
ATOM 2411 C C . HIS B 1 58 ? 13.008 -19.344 -16.094 1 98.81 58 HIS B C 1
ATOM 2413 O O . HIS B 1 58 ? 13.484 -18.359 -16.656 1 98.81 58 HIS B O 1
ATOM 2419 N N . ALA B 1 59 ? 12.711 -20.453 -16.703 1 98.75 59 ALA B N 1
ATOM 2420 C CA . ALA B 1 59 ? 12.984 -20.625 -18.125 1 98.75 59 ALA B CA 1
ATOM 2421 C C . ALA B 1 59 ? 12.141 -19.672 -18.969 1 98.75 59 ALA B C 1
ATOM 2423 O O . ALA B 1 59 ? 12.633 -19.062 -19.906 1 98.75 59 ALA B O 1
ATOM 2424 N N . GLU B 1 60 ? 10.852 -19.578 -18.672 1 98.69 60 GLU B N 1
ATOM 2425 C CA . GLU B 1 60 ? 9.961 -18.688 -19.406 1 98.69 60 GLU B CA 1
ATOM 2426 C C . GLU B 1 60 ? 10.398 -17.234 -19.266 1 98.69 60 GLU B C 1
ATOM 2428 O O . GLU B 1 60 ? 10.383 -16.484 -20.25 1 98.69 60 GLU B O 1
ATOM 2433 N N . TYR B 1 61 ? 10.742 -16.875 -18.047 1 98.69 61 TYR B N 1
ATOM 2434 C CA . TYR B 1 61 ? 11.211 -15.508 -17.812 1 98.69 61 TYR B CA 1
ATOM 2435 C C . TYR B 1 61 ? 12.477 -15.227 -18.609 1 98.69 61 TYR B C 1
ATOM 2437 O O . TYR B 1 61 ? 12.594 -14.18 -19.25 1 98.69 61 TYR B O 1
ATOM 2445 N N . ALA B 1 62 ? 13.43 -16.125 -18.578 1 98.44 62 ALA B N 1
ATOM 2446 C CA . ALA B 1 62 ? 14.68 -15.969 -19.312 1 98.44 62 ALA B CA 1
ATOM 2447 C C . ALA B 1 62 ? 14.414 -15.781 -20.797 1 98.44 62 ALA B C 1
ATOM 2449 O O . ALA B 1 62 ? 15 -14.898 -21.438 1 98.44 62 ALA B O 1
ATOM 2450 N N . ARG B 1 63 ? 13.578 -16.578 -21.297 1 98.12 63 ARG B N 1
ATOM 2451 C CA . ARG B 1 63 ? 13.234 -16.5 -22.719 1 98.12 63 ARG B CA 1
ATOM 2452 C C . ARG B 1 63 ? 12.641 -15.148 -23.078 1 98.12 63 ARG B C 1
ATOM 2454 O O . ARG B 1 63 ? 13.062 -14.508 -24.031 1 98.12 63 ARG B O 1
ATOM 2461 N N . LEU B 1 64 ? 11.68 -14.695 -22.297 1 97.94 64 LEU B N 1
ATOM 2462 C CA . LEU B 1 64 ? 10.992 -13.445 -22.594 1 97.94 64 LEU B CA 1
ATOM 2463 C C . LEU B 1 64 ? 11.922 -12.25 -22.391 1 97.94 64 LEU B C 1
ATOM 2465 O O . LEU B 1 64 ? 11.781 -11.234 -23.078 1 97.94 64 LEU B O 1
ATOM 2469 N N . SER B 1 65 ? 12.82 -12.375 -21.469 1 97.06 65 SER B N 1
ATOM 2470 C CA . SER B 1 65 ? 13.711 -11.273 -21.125 1 97.06 65 SER B CA 1
ATOM 2471 C C . SER B 1 65 ? 14.727 -11.008 -22.219 1 97.06 65 SER B C 1
ATOM 2473 O O . SER B 1 65 ? 15.391 -9.969 -22.234 1 97.06 65 SER B O 1
ATOM 2475 N N . GLU B 1 66 ? 14.867 -11.953 -23.125 1 95.31 66 GLU B N 1
ATOM 2476 C CA . GLU B 1 66 ? 15.75 -11.75 -24.266 1 95.31 66 GLU B CA 1
ATOM 2477 C C . GLU B 1 66 ? 15.32 -10.547 -25.094 1 95.31 66 GLU B C 1
ATOM 2479 O O . GLU B 1 66 ? 16.156 -9.883 -25.719 1 95.31 66 GLU B O 1
ATOM 2484 N N . GLY B 1 67 ? 14.047 -10.219 -25.062 1 92.75 67 GLY B N 1
ATOM 2485 C CA . GLY B 1 67 ? 13.523 -9.109 -25.844 1 92.75 67 GLY B CA 1
ATOM 2486 C C . GLY B 1 67 ? 13.477 -7.805 -25.078 1 92.75 67 GLY B C 1
ATOM 2487 O O . GLY B 1 67 ? 12.93 -6.812 -25.562 1 92.75 67 GLY B O 1
ATOM 2488 N N . GLY B 1 68 ? 14.016 -7.844 -23.828 1 93.38 68 GLY B N 1
ATOM 2489 C CA . GLY B 1 68 ? 13.977 -6.656 -22.984 1 93.38 68 GLY B CA 1
ATOM 2490 C C . GLY B 1 68 ? 13.352 -6.906 -21.625 1 93.38 68 GLY B C 1
ATOM 2491 O O . GLY B 1 68 ? 13.008 -8.039 -21.281 1 93.38 68 GLY B O 1
ATOM 2492 N N . PRO B 1 69 ? 13.281 -5.816 -20.859 1 91.62 69 PRO B N 1
ATOM 2493 C CA . PRO B 1 69 ? 12.75 -5.98 -19.516 1 91.62 69 PRO B CA 1
ATOM 2494 C C . PRO B 1 69 ? 11.297 -6.465 -19.5 1 91.62 69 PRO B C 1
ATOM 2496 O O . PRO B 1 69 ? 10.5 -6.051 -20.344 1 91.62 69 PRO B O 1
ATOM 2499 N N . VAL B 1 70 ? 10.977 -7.316 -18.578 1 97.62 70 VAL B N 1
ATOM 2500 C CA . VAL B 1 70 ? 9.695 -8.008 -18.5 1 97.62 70 VAL B CA 1
ATOM 2501 C C . VAL B 1 70 ? 8.969 -7.605 -17.219 1 97.62 70 VAL B C 1
ATOM 2503 O O . VAL B 1 70 ? 9.578 -7.523 -16.141 1 97.62 70 VAL B O 1
ATOM 2506 N N . LEU B 1 71 ? 7.73 -7.191 -17.344 1 98.5 71 LEU B N 1
ATOM 2507 C CA . LEU B 1 71 ? 6.891 -7.145 -16.156 1 98.5 71 LEU B CA 1
ATOM 2508 C C . LEU B 1 71 ? 6.52 -8.547 -15.688 1 98.5 71 LEU B C 1
ATOM 2510 O O . LEU B 1 71 ? 5.918 -9.312 -16.438 1 98.5 71 LEU B O 1
ATOM 2514 N N . LEU B 1 72 ? 6.914 -8.883 -14.555 1 98.62 72 LEU B N 1
ATOM 2515 C CA . LEU B 1 72 ? 6.648 -10.195 -13.977 1 98.62 72 LEU B CA 1
ATOM 2516 C C . LEU B 1 72 ? 5.449 -10.141 -13.031 1 98.62 72 LEU B C 1
ATOM 2518 O O . LEU B 1 72 ? 5.492 -9.469 -12 1 98.62 72 LEU B O 1
ATOM 2522 N N . ALA B 1 73 ? 4.402 -10.758 -13.398 1 98.75 73 ALA B N 1
ATOM 2523 C CA . ALA B 1 73 ? 3.18 -10.789 -12.602 1 98.75 73 ALA B CA 1
ATOM 2524 C C . ALA B 1 73 ? 2.84 -12.211 -12.164 1 98.75 73 ALA B C 1
ATOM 2526 O O . ALA B 1 73 ? 2.994 -13.156 -12.938 1 98.75 73 ALA B O 1
ATOM 2527 N N . GLY B 1 74 ? 2.395 -12.359 -10.945 1 98.81 74 GLY B N 1
ATOM 2528 C CA . GLY B 1 74 ? 2.035 -13.68 -10.438 1 98.81 74 GLY B CA 1
ATOM 2529 C C . GLY B 1 74 ? 0.903 -13.641 -9.43 1 98.81 74 GLY B C 1
ATOM 2530 O O . GLY B 1 74 ? 0.83 -12.727 -8.602 1 98.81 74 GLY B O 1
ATOM 2531 N N . TYR B 1 75 ? 0.074 -14.633 -9.516 1 98.56 75 TYR B N 1
ATOM 2532 C CA . TYR B 1 75 ? -1.052 -14.812 -8.602 1 98.56 75 TYR B CA 1
ATOM 2533 C C . TYR B 1 75 ? -0.833 -16.031 -7.707 1 98.56 75 TYR B C 1
ATOM 2535 O O . TYR B 1 75 ? -0.539 -17.125 -8.188 1 98.56 75 TYR B O 1
ATOM 2543 N N . SER B 1 76 ? -0.99 -15.812 -6.324 1 98.25 76 SER B N 1
ATOM 2544 C CA . SER B 1 76 ? -0.883 -16.922 -5.379 1 98.25 76 SER B CA 1
ATOM 2545 C C . SER B 1 76 ? 0.422 -17.688 -5.57 1 98.25 76 SER B C 1
ATOM 2547 O O . SER B 1 76 ? 1.506 -17.094 -5.5 1 98.25 76 SER B O 1
ATOM 2549 N N . LEU B 1 77 ? 0.427 -18.938 -5.984 1 98.56 77 LEU B N 1
ATOM 2550 C CA . LEU B 1 77 ? 1.645 -19.656 -6.32 1 98.56 77 LEU B CA 1
ATOM 2551 C C . LEU B 1 77 ? 2.467 -18.906 -7.355 1 98.56 77 LEU B C 1
ATOM 2553 O O . LEU B 1 77 ? 3.691 -18.812 -7.242 1 98.56 77 LEU B O 1
ATOM 2557 N N . GLY B 1 78 ? 1.805 -18.359 -8.328 1 98.81 78 GLY B N 1
ATOM 2558 C CA . GLY B 1 78 ? 2.504 -17.594 -9.336 1 98.81 78 GLY B CA 1
ATOM 2559 C C . GLY B 1 78 ? 3.258 -16.406 -8.758 1 98.81 78 GLY B C 1
ATOM 2560 O O . GLY B 1 78 ? 4.312 -16.031 -9.266 1 98.81 78 GLY B O 1
ATOM 2561 N N . GLY B 1 79 ? 2.68 -15.75 -7.758 1 98.88 79 GLY B N 1
ATOM 2562 C CA . GLY B 1 79 ? 3.379 -14.68 -7.062 1 98.88 79 GLY B CA 1
ATOM 2563 C C . GLY B 1 79 ? 4.648 -15.148 -6.375 1 98.88 79 GLY B C 1
ATOM 2564 O O . GLY B 1 79 ? 5.668 -14.453 -6.406 1 98.88 79 GLY B O 1
ATOM 2565 N N . ILE B 1 80 ? 4.586 -16.312 -5.738 1 98.88 80 ILE B N 1
ATOM 2566 C CA . ILE B 1 80 ? 5.75 -16.906 -5.094 1 98.88 80 ILE B CA 1
ATOM 2567 C C . ILE B 1 80 ? 6.84 -17.172 -6.129 1 98.88 80 ILE B C 1
ATOM 2569 O O . ILE B 1 80 ? 8.008 -16.844 -5.906 1 98.88 80 ILE B O 1
ATOM 2573 N N . LEU B 1 81 ? 6.426 -17.719 -7.254 1 98.88 81 LEU B N 1
ATOM 2574 C CA . LEU B 1 81 ? 7.371 -18 -8.336 1 98.88 81 LEU B CA 1
ATOM 2575 C C . LEU B 1 81 ? 7.973 -16.703 -8.875 1 98.88 81 LEU B C 1
ATOM 2577 O O . LEU B 1 81 ? 9.172 -16.656 -9.164 1 98.88 81 LEU B O 1
ATOM 2581 N N . ALA B 1 82 ? 7.164 -15.711 -8.984 1 98.88 82 ALA B N 1
ATOM 2582 C CA . ALA B 1 82 ? 7.641 -14.414 -9.453 1 98.88 82 ALA B CA 1
ATOM 2583 C C . ALA B 1 82 ? 8.688 -13.844 -8.508 1 98.88 82 ALA B C 1
ATOM 2585 O O . ALA B 1 82 ? 9.711 -13.305 -8.953 1 98.88 82 ALA B O 1
ATOM 2586 N N . LEU B 1 83 ? 8.438 -13.93 -7.242 1 98.88 83 LEU B N 1
ATOM 2587 C CA . LEU B 1 83 ? 9.398 -13.469 -6.254 1 98.88 83 LEU B CA 1
ATOM 2588 C C . LEU B 1 83 ? 10.711 -14.242 -6.363 1 98.88 83 LEU B C 1
ATOM 2590 O O . LEU B 1 83 ? 11.789 -13.664 -6.273 1 98.88 83 LEU B O 1
ATOM 2594 N N . ASP B 1 84 ? 10.562 -15.539 -6.543 1 98.81 84 ASP B N 1
ATOM 2595 C CA . ASP B 1 84 ? 11.742 -16.391 -6.688 1 98.81 84 ASP B CA 1
ATOM 2596 C C . ASP B 1 84 ? 12.57 -15.969 -7.898 1 98.81 84 ASP B C 1
ATOM 2598 O O . ASP B 1 84 ? 13.797 -15.852 -7.809 1 98.81 84 ASP B O 1
ATOM 2602 N N . VAL B 1 85 ? 11.953 -15.719 -9.008 1 98.75 85 VAL B N 1
ATOM 2603 C CA . VAL B 1 85 ? 12.617 -15.258 -10.219 1 98.75 85 VAL B CA 1
ATOM 2604 C C . VAL B 1 85 ? 13.297 -13.914 -9.961 1 98.75 85 VAL B C 1
ATOM 2606 O O . VAL B 1 85 ? 14.453 -13.711 -10.359 1 98.75 85 VAL B O 1
ATOM 2609 N N . ALA B 1 86 ? 12.625 -13.008 -9.336 1 98.56 86 ALA B N 1
ATOM 2610 C CA . ALA B 1 86 ? 13.172 -11.688 -9.031 1 98.56 86 ALA B CA 1
ATOM 2611 C C . ALA B 1 86 ? 14.422 -11.797 -8.156 1 98.56 86 ALA B C 1
ATOM 2613 O O . ALA B 1 86 ? 15.367 -11.023 -8.32 1 98.56 86 ALA B O 1
ATOM 2614 N N . GLN B 1 87 ? 14.391 -12.75 -7.234 1 98.56 87 GLN B N 1
ATOM 2615 C CA . GLN B 1 87 ? 15.547 -12.961 -6.363 1 98.56 87 GLN B CA 1
ATOM 2616 C C . GLN B 1 87 ? 16.734 -13.523 -7.145 1 98.56 87 GLN B C 1
ATOM 2618 O O . GLN B 1 87 ? 17.875 -13.125 -6.922 1 98.56 87 GLN B O 1
ATOM 2623 N N . ALA B 1 88 ? 16.438 -14.43 -8.016 1 98.25 88 ALA B N 1
ATOM 2624 C CA . ALA B 1 88 ? 17.484 -14.945 -8.891 1 98.25 88 ALA B CA 1
ATOM 2625 C C . ALA B 1 88 ? 18.094 -13.82 -9.734 1 98.25 88 ALA B C 1
ATOM 2627 O O . ALA B 1 88 ? 19.312 -13.773 -9.922 1 98.25 88 ALA B O 1
ATOM 2628 N N . ALA B 1 89 ? 17.281 -12.953 -10.203 1 97.69 89 ALA B N 1
ATOM 2629 C CA . ALA B 1 89 ? 17.75 -11.797 -10.961 1 97.69 89 ALA B CA 1
ATOM 2630 C C . ALA B 1 89 ? 18.641 -10.898 -10.102 1 97.69 89 ALA B C 1
ATOM 2632 O O . ALA B 1 89 ? 19.672 -10.414 -10.555 1 97.69 89 ALA B O 1
ATOM 2633 N N . ALA B 1 90 ? 18.219 -10.688 -8.898 1 96.31 90 ALA B N 1
ATOM 2634 C CA . ALA B 1 90 ? 18.969 -9.844 -7.969 1 96.31 90 ALA B CA 1
ATOM 2635 C C . ALA B 1 90 ? 20.359 -10.43 -7.703 1 96.31 90 ALA B C 1
ATOM 2637 O O . ALA B 1 90 ? 21.312 -9.688 -7.445 1 96.31 90 ALA B O 1
ATOM 2638 N N . ARG B 1 91 ? 20.453 -11.711 -7.824 1 97.06 91 ARG B N 1
ATOM 2639 C CA . ARG B 1 91 ? 21.719 -12.391 -7.613 1 97.06 91 ARG B CA 1
ATOM 2640 C C . ARG B 1 91 ? 22.547 -12.43 -8.891 1 97.06 91 ARG B C 1
ATOM 2642 O O . ARG B 1 91 ? 23.609 -13.039 -8.93 1 97.06 91 ARG B O 1
ATOM 2649 N N . GLY B 1 92 ? 22.016 -11.961 -9.969 1 96.75 92 GLY B N 1
ATOM 2650 C CA . GLY B 1 92 ? 22.75 -11.883 -11.219 1 96.75 92 GLY B CA 1
ATOM 2651 C C . GLY B 1 92 ? 22.562 -13.109 -12.094 1 96.75 92 GLY B C 1
ATOM 2652 O O . GLY B 1 92 ? 23.266 -13.273 -13.102 1 96.75 92 GLY B O 1
ATOM 2653 N N . GLU B 1 93 ? 21.547 -13.992 -11.727 1 97.62 93 GLU B N 1
ATOM 2654 C CA . GLU B 1 93 ? 21.344 -15.234 -12.461 1 97.62 93 GLU B CA 1
ATOM 2655 C C . GLU B 1 93 ? 20.406 -15.031 -13.656 1 97.62 93 GLU B C 1
ATOM 2657 O O . GLU B 1 93 ? 20.422 -15.82 -14.594 1 97.62 93 GLU B O 1
ATOM 2662 N N . LEU B 1 94 ? 19.609 -14.031 -13.609 1 97.94 94 LEU B N 1
ATOM 2663 C CA . LEU B 1 94 ? 18.641 -13.648 -14.641 1 97.94 94 LEU B CA 1
ATOM 2664 C C . LEU B 1 94 ? 18.609 -12.133 -14.82 1 97.94 94 LEU B C 1
ATOM 2666 O O . LEU B 1 94 ? 19.062 -11.391 -13.945 1 97.94 94 LEU B O 1
ATOM 2670 N N . PRO B 1 95 ? 18.172 -11.656 -15.945 1 97.19 95 PRO B N 1
ATOM 2671 C CA . PRO B 1 95 ? 18 -10.211 -16.094 1 97.19 95 PRO B CA 1
ATOM 2672 C C . PRO B 1 95 ? 16.969 -9.633 -15.133 1 97.19 95 PRO B C 1
ATOM 2674 O O . PRO B 1 95 ? 15.992 -10.297 -14.805 1 97.19 95 PRO B O 1
ATOM 2677 N N . PRO B 1 96 ? 17.188 -8.43 -14.703 1 96.38 96 PRO B N 1
ATOM 2678 C CA . PRO B 1 96 ? 16.234 -7.809 -13.781 1 96.38 96 PRO B CA 1
ATOM 2679 C C . PRO B 1 96 ? 14.875 -7.555 -14.422 1 96.38 96 PRO B C 1
ATOM 2681 O O . PRO B 1 96 ? 14.805 -7.18 -15.594 1 96.38 96 PRO B O 1
ATOM 2684 N N . PRO B 1 97 ? 13.844 -7.828 -13.688 1 97.81 97 PRO B N 1
ATOM 2685 C CA . PRO B 1 97 ? 12.523 -7.469 -14.211 1 97.81 97 PRO B CA 1
ATOM 2686 C C . PRO B 1 97 ? 12.281 -5.961 -14.219 1 97.81 97 PRO B C 1
ATOM 2688 O O . PRO B 1 97 ? 12.898 -5.227 -13.445 1 97.81 97 PRO B O 1
ATOM 2691 N N . ALA B 1 98 ? 11.391 -5.508 -15.133 1 97.44 98 ALA B N 1
ATOM 2692 C CA . ALA B 1 98 ? 10.961 -4.109 -15.156 1 97.44 98 ALA B CA 1
ATOM 2693 C C . ALA B 1 98 ? 10.141 -3.773 -13.914 1 97.44 98 ALA B C 1
ATOM 2695 O O . ALA B 1 98 ? 10.164 -2.637 -13.438 1 97.44 98 ALA B O 1
ATOM 2696 N N . GLY B 1 99 ? 9.422 -4.715 -13.43 1 98.19 99 GLY B N 1
ATOM 2697 C CA . GLY B 1 99 ? 8.555 -4.613 -12.266 1 98.19 99 GLY B CA 1
ATOM 2698 C C . GLY B 1 99 ? 7.969 -5.945 -11.844 1 98.19 99 GLY B C 1
ATOM 2699 O O . GLY B 1 99 ? 7.996 -6.914 -12.609 1 98.19 99 GLY B O 1
ATOM 2700 N N . LEU B 1 100 ? 7.531 -5.98 -10.633 1 98.56 100 LEU B N 1
ATOM 2701 C CA . LEU B 1 100 ? 6.891 -7.156 -10.055 1 98.56 100 LEU B CA 1
ATOM 2702 C C . LEU B 1 100 ? 5.461 -6.84 -9.625 1 98.56 100 LEU B C 1
ATOM 2704 O O . LEU B 1 100 ? 5.227 -5.871 -8.898 1 98.56 100 LEU B O 1
ATOM 2708 N N . LEU B 1 101 ? 4.551 -7.531 -10.148 1 98.75 101 LEU B N 1
ATOM 2709 C CA . LEU B 1 101 ? 3.154 -7.457 -9.734 1 98.75 101 LEU B CA 1
ATOM 2710 C C . LEU B 1 101 ? 2.75 -8.711 -8.969 1 98.75 101 LEU B C 1
ATOM 2712 O O . LEU B 1 101 ? 2.641 -9.789 -9.547 1 98.75 101 LEU B O 1
ATOM 2716 N N . ALA B 1 102 ? 2.564 -8.625 -7.676 1 98.81 102 ALA B N 1
ATOM 2717 C CA . ALA B 1 102 ? 2.215 -9.742 -6.801 1 98.81 102 ALA B CA 1
ATOM 2718 C C . ALA B 1 102 ? 0.739 -9.695 -6.414 1 98.81 102 ALA B C 1
ATOM 2720 O O . ALA B 1 102 ? 0.308 -8.789 -5.695 1 98.81 102 ALA B O 1
ATOM 2721 N N . LEU B 1 103 ? -0.03 -10.648 -6.828 1 98.62 103 LEU B N 1
ATOM 2722 C CA . LEU B 1 103 ? -1.467 -10.695 -6.582 1 98.62 103 LEU B CA 1
ATOM 2723 C C . LEU B 1 103 ? -1.811 -11.812 -5.594 1 98.62 103 LEU B C 1
ATOM 2725 O O . LEU B 1 103 ? -1.589 -12.984 -5.879 1 98.62 103 LEU B O 1
ATOM 2729 N N . ALA B 1 104 ? -2.348 -11.43 -4.418 1 98.19 104 ALA B N 1
ATOM 2730 C CA . ALA B 1 104 ? -2.754 -12.383 -3.391 1 98.19 104 ALA B CA 1
ATOM 2731 C C . ALA B 1 104 ? -1.673 -13.438 -3.164 1 98.19 104 ALA B C 1
ATOM 2733 O O . ALA B 1 104 ? -1.949 -14.641 -3.211 1 98.19 104 ALA B O 1
ATOM 2734 N N . THR B 1 105 ? -0.426 -13.031 -2.893 1 98.62 105 THR B N 1
ATOM 2735 C CA . THR B 1 105 ? 0.752 -13.891 -2.816 1 98.62 105 THR B CA 1
ATOM 2736 C C . THR B 1 105 ? 1.023 -14.312 -1.373 1 98.62 105 THR B C 1
ATOM 2738 O O . THR B 1 105 ? 1.404 -13.484 -0.543 1 98.62 105 THR B O 1
ATOM 2741 N N . PRO B 1 106 ? 0.874 -15.547 -1.074 1 97.88 106 PRO B N 1
ATOM 2742 C CA . PRO B 1 106 ? 1.099 -15.984 0.304 1 97.88 106 PRO B CA 1
ATOM 2743 C C . PRO B 1 106 ? 2.576 -16.203 0.62 1 97.88 106 PRO B C 1
ATOM 2745 O O . PRO B 1 106 ? 3.303 -16.797 -0.188 1 97.88 106 PRO B O 1
ATOM 2748 N N . LEU B 1 107 ? 3 -15.688 1.741 1 98.12 107 LEU B N 1
ATOM 2749 C CA . LEU B 1 107 ? 4.348 -15.914 2.254 1 98.12 107 LEU B CA 1
ATOM 2750 C C . LEU B 1 107 ? 4.309 -16.766 3.521 1 98.12 107 LEU B C 1
ATOM 2752 O O . LEU B 1 107 ? 5.352 -17.219 3.996 1 98.12 107 LEU B O 1
ATOM 2756 N N . PHE B 1 108 ? 3.104 -16.938 4.023 1 96.38 108 PHE B N 1
ATOM 2757 C CA . PHE B 1 108 ? 2.822 -17.766 5.188 1 96.38 108 PHE B CA 1
ATOM 2758 C C . PHE B 1 108 ? 1.521 -18.547 4.996 1 96.38 108 PHE B C 1
ATOM 2760 O O . PHE B 1 108 ? 0.493 -17.953 4.648 1 96.38 108 PHE B O 1
ATOM 2767 N N . PHE B 1 109 ? 1.604 -19.797 5.262 1 94.19 109 PHE B N 1
ATOM 2768 C CA . PHE B 1 109 ? 0.375 -20.594 5.266 1 94.19 109 PHE B CA 1
ATOM 2769 C C . PHE B 1 109 ? -0.231 -20.641 6.66 1 94.19 109 PHE B C 1
ATOM 2771 O O . PHE B 1 109 ? -1.41 -20.953 6.82 1 94.19 109 PHE B O 1
ATOM 2778 N N . ARG B 1 110 ? 0.633 -20.453 7.562 1 90.44 110 ARG B N 1
ATOM 2779 C CA . ARG B 1 110 ? 0.241 -20.406 8.969 1 90.44 110 ARG B CA 1
ATOM 2780 C C . ARG B 1 110 ? 1.175 -19.5 9.766 1 90.44 110 ARG B C 1
ATOM 2782 O O . ARG B 1 110 ? 2.336 -19.312 9.398 1 90.44 110 ARG B O 1
ATOM 2789 N N . LYS B 1 111 ? 0.584 -18.938 10.727 1 89.88 111 LYS B N 1
ATOM 2790 C CA . LYS B 1 111 ? 1.355 -18.141 11.68 1 89.88 111 LYS B CA 1
ATOM 2791 C C . LYS B 1 111 ? 0.785 -18.266 13.094 1 89.88 111 LYS B C 1
ATOM 2793 O O . LYS B 1 111 ? -0.429 -18.406 13.266 1 89.88 111 LYS B O 1
ATOM 2798 N N . TYR B 1 112 ? 1.663 -18.188 14.039 1 85.44 112 TYR B N 1
ATOM 2799 C CA . TYR B 1 112 ? 1.216 -18.25 15.43 1 85.44 112 TYR B CA 1
ATOM 2800 C C . TYR B 1 112 ? 0.917 -16.859 15.969 1 85.44 112 TYR B C 1
ATOM 2802 O O . TYR B 1 112 ? 0.042 -16.688 16.828 1 85.44 112 TYR B O 1
ATOM 2810 N N . PHE B 1 113 ? 1.708 -15.734 15.453 1 82.88 113 PHE B N 1
ATOM 2811 C CA . PHE B 1 113 ? 1.454 -14.344 15.812 1 82.88 113 PHE B CA 1
ATOM 2812 C C . PHE B 1 113 ? 1.641 -13.422 14.609 1 82.88 113 PHE B C 1
ATOM 2814 O O . PHE B 1 113 ? 2.76 -13.258 14.125 1 82.88 113 PHE B O 1
ATOM 2821 N N . PRO B 1 114 ? 0.648 -12.82 14.312 1 83.44 114 PRO B N 1
ATOM 2822 C CA . PRO B 1 114 ? -0.754 -13.062 14.648 1 83.44 114 PRO B CA 1
ATOM 2823 C C . PRO B 1 114 ? -1.218 -14.469 14.273 1 83.44 114 PRO B C 1
ATOM 2825 O O . PRO B 1 114 ? -0.685 -15.062 13.336 1 83.44 114 PRO B O 1
ATOM 2828 N N . PHE B 1 115 ? -2.203 -14.977 14.867 1 82.94 115 PHE B N 1
ATOM 2829 C CA . PHE B 1 115 ? -2.625 -16.375 14.734 1 82.94 115 PHE B CA 1
ATOM 2830 C C . PHE B 1 115 ? -3.521 -16.547 13.516 1 82.94 115 PHE B C 1
ATOM 2832 O O . PHE B 1 115 ? -4.57 -15.906 13.414 1 82.94 115 PHE B O 1
ATOM 2839 N N . PHE B 1 116 ? -3.055 -17.344 12.531 1 83.19 116 PHE B N 1
ATOM 2840 C CA . PHE B 1 116 ? -3.916 -17.75 11.43 1 83.19 116 PHE B CA 1
ATOM 2841 C C . PHE B 1 116 ? -3.338 -18.969 10.703 1 83.19 116 PHE B C 1
ATOM 2843 O O . PHE B 1 116 ? -2.166 -19.297 10.883 1 83.19 116 PHE B O 1
ATOM 2850 N N . ALA B 1 117 ? -4.215 -19.656 9.969 1 87.19 117 ALA B N 1
ATOM 2851 C CA . ALA B 1 117 ? -3.836 -20.734 9.055 1 87.19 117 ALA B CA 1
ATOM 2852 C C . ALA B 1 117 ? -4.805 -20.828 7.879 1 87.19 117 ALA B C 1
ATOM 2854 O O . ALA B 1 117 ? -6.004 -20.594 8.039 1 87.19 117 ALA B O 1
ATOM 2855 N N . VAL B 1 118 ? -4.297 -21.094 6.711 1 84.62 118 VAL B N 1
ATOM 2856 C CA . VAL B 1 118 ? -5.141 -21.312 5.543 1 84.62 118 VAL B CA 1
ATOM 2857 C C . VAL B 1 118 ? -6.07 -22.5 5.805 1 84.62 118 VAL B C 1
ATOM 2859 O O . VAL B 1 118 ? -7.246 -22.469 5.434 1 84.62 118 VAL B O 1
ATOM 2862 N N . ASP B 1 119 ? -5.535 -23.547 6.414 1 87.5 119 ASP B N 1
ATOM 2863 C CA . ASP B 1 119 ? -6.191 -24.781 6.84 1 87.5 119 ASP B CA 1
ATOM 2864 C C . ASP B 1 119 ? -5.555 -25.328 8.109 1 87.5 119 ASP B C 1
ATOM 2866 O O . ASP B 1 119 ? -4.348 -25.203 8.32 1 87.5 119 ASP B O 1
ATOM 2870 N N . TRP B 1 120 ? -6.41 -25.953 8.883 1 86.19 120 TRP B N 1
ATOM 2871 C CA . TRP B 1 120 ? -5.879 -26.453 10.148 1 86.19 120 TRP B CA 1
ATOM 2872 C C . TRP B 1 120 ? -4.805 -27.5 9.906 1 86.19 120 TRP B C 1
ATOM 2874 O O . TRP B 1 120 ? -3.873 -27.641 10.703 1 86.19 120 TRP B O 1
ATOM 2884 N N . ARG B 1 121 ? -4.855 -28.297 8.883 1 86.38 121 ARG B N 1
ATOM 2885 C CA . ARG B 1 121 ? -3.881 -29.344 8.562 1 86.38 121 ARG B CA 1
ATOM 2886 C C . ARG B 1 121 ? -2.508 -28.734 8.289 1 86.38 121 ARG B C 1
ATOM 2888 O O . ARG B 1 121 ? -1.495 -29.438 8.32 1 86.38 121 ARG B O 1
ATOM 2895 N N . PHE B 1 122 ? -2.488 -27.375 8.094 1 88.75 122 PHE B N 1
ATOM 2896 C CA . PHE B 1 122 ? -1.242 -26.703 7.727 1 88.75 122 PHE B CA 1
ATOM 2897 C C . PHE B 1 122 ? -0.353 -26.516 8.945 1 88.75 122 PHE B C 1
ATOM 2899 O O . PHE B 1 122 ? 0.833 -26.203 8.812 1 88.75 122 PHE B O 1
ATOM 2906 N N . PHE B 1 123 ? -0.866 -26.781 10.125 1 88.5 123 PHE B N 1
ATOM 2907 C CA . PHE B 1 123 ? -0.029 -26.766 11.32 1 88.5 123 PHE B CA 1
ATOM 2908 C C . PHE B 1 123 ? 0.878 -27.984 11.375 1 88.5 123 PHE B C 1
ATOM 2910 O O . PHE B 1 123 ? 1.893 -27.984 12.07 1 88.5 123 PHE B O 1
ATOM 2917 N N . ALA B 1 124 ? 0.487 -29.016 10.633 1 91.5 124 ALA B N 1
ATOM 2918 C CA . ALA B 1 124 ? 1.301 -30.219 10.484 1 91.5 124 ALA B CA 1
ATOM 2919 C C . ALA B 1 124 ? 1.31 -30.703 9.039 1 91.5 124 ALA B C 1
ATOM 2921 O O . ALA B 1 124 ? 1.063 -31.875 8.773 1 91.5 124 ALA B O 1
ATOM 2922 N N . LEU B 1 125 ? 1.622 -29.812 8.195 1 90.38 125 LEU B N 1
ATOM 2923 C CA . LEU B 1 125 ? 1.485 -30.031 6.762 1 90.38 125 LEU B CA 1
ATOM 2924 C C . LEU B 1 125 ? 2.404 -31.156 6.289 1 90.38 125 LEU B C 1
ATOM 2926 O O . LEU B 1 125 ? 1.985 -32.031 5.527 1 90.38 125 LEU B O 1
ATOM 2930 N N . PRO B 1 126 ? 3.695 -31.281 6.77 1 90.31 126 PRO B N 1
ATOM 2931 C CA . PRO B 1 126 ? 4.531 -32.406 6.32 1 90.31 126 PRO B CA 1
ATOM 2932 C C . PRO B 1 126 ? 3.947 -33.75 6.688 1 90.31 126 PRO B C 1
ATOM 2934 O O . PRO B 1 126 ? 4.043 -34.688 5.902 1 90.31 126 PRO B O 1
ATOM 2937 N N . LEU B 1 127 ? 3.363 -33.812 7.781 1 91.81 127 LEU B N 1
ATOM 2938 C CA . LEU B 1 127 ? 2.75 -35.031 8.234 1 91.81 127 LEU B CA 1
ATOM 2939 C C . LEU B 1 127 ? 1.521 -35.375 7.395 1 91.81 127 LEU B C 1
ATOM 2941 O O . LEU B 1 127 ? 1.38 -36.5 6.91 1 91.81 127 LEU B O 1
ATOM 2945 N N . TRP B 1 128 ? 0.729 -34.438 7.188 1 90.5 128 TRP B N 1
ATOM 2946 C CA . TRP B 1 128 ? -0.497 -34.656 6.43 1 90.5 128 TRP B CA 1
ATOM 2947 C C . TRP B 1 128 ? -0.184 -34.969 4.969 1 90.5 128 TRP B C 1
ATOM 2949 O O . TRP B 1 128 ? -0.88 -35.781 4.332 1 90.5 128 TRP B O 1
ATOM 2959 N N . ALA B 1 129 ? 0.831 -34.344 4.449 1 92.69 129 ALA B N 1
ATOM 2960 C CA . ALA B 1 129 ? 1.241 -34.562 3.066 1 92.69 129 ALA B CA 1
ATOM 2961 C C . ALA B 1 129 ? 1.703 -36 2.867 1 92.69 129 ALA B C 1
ATOM 2963 O O . ALA B 1 129 ? 1.599 -36.562 1.766 1 92.69 129 ALA B O 1
ATOM 2964 N N . ARG B 1 130 ? 2.18 -36.594 3.869 1 91.5 130 ARG B N 1
ATOM 2965 C CA . ARG B 1 130 ? 2.609 -37.969 3.816 1 91.5 130 ARG B CA 1
ATOM 2966 C C . ARG B 1 130 ? 1.427 -38.938 4.008 1 91.5 130 ARG B C 1
ATOM 2968 O O . ARG B 1 130 ? 1.308 -39.938 3.303 1 91.5 130 ARG B O 1
ATOM 2975 N N . LEU B 1 131 ? 0.524 -38.594 4.883 1 92.12 131 LEU B N 1
ATOM 2976 C CA . LEU B 1 131 ? -0.573 -39.469 5.266 1 92.12 131 LEU B CA 1
ATOM 2977 C C . LEU B 1 131 ? -1.689 -39.438 4.23 1 92.12 131 LEU B C 1
ATOM 2979 O O . LEU B 1 131 ? -2.312 -40.469 3.941 1 92.12 131 LEU B O 1
ATOM 2983 N N . GLN B 1 132 ? -1.925 -38.25 3.711 1 91.44 132 GLN B N 1
ATOM 2984 C CA . GLN B 1 132 ? -2.979 -38 2.73 1 91.44 132 GLN B CA 1
ATOM 2985 C C . GLN B 1 132 ? -2.561 -36.906 1.733 1 91.44 132 GLN B C 1
ATOM 2987 O O . GLN B 1 132 ? -3.045 -35.781 1.796 1 91.44 132 GLN B O 1
ATOM 2992 N N . PRO B 1 133 ? -1.797 -37.406 0.847 1 91.81 133 PRO B N 1
ATOM 2993 C CA . PRO B 1 133 ? -1.186 -36.406 -0.059 1 91.81 133 PRO B CA 1
ATOM 2994 C C . PRO B 1 133 ? -2.217 -35.656 -0.891 1 91.81 133 PRO B C 1
ATOM 2996 O O . PRO B 1 133 ? -1.981 -34.5 -1.271 1 91.81 133 PRO B O 1
ATOM 2999 N N . VAL B 1 134 ? -3.393 -36.281 -1.119 1 94.38 134 VAL B N 1
ATOM 3000 C CA . VAL B 1 134 ? -4.418 -35.656 -1.951 1 94.38 134 VAL B CA 1
ATOM 3001 C C . VAL B 1 134 ? -5.75 -35.625 -1.208 1 94.38 134 VAL B C 1
ATOM 3003 O O . VAL B 1 134 ? -6.207 -36.688 -0.724 1 94.38 134 VAL B O 1
ATOM 3006 N N . LEU B 1 135 ? -6.301 -34.438 -1.083 1 92.5 135 LEU B N 1
ATOM 3007 C CA . LEU B 1 135 ? -7.637 -34.281 -0.521 1 92.5 135 LEU B CA 1
ATOM 3008 C C . LEU B 1 135 ? -8.664 -34.031 -1.621 1 92.5 135 LEU B C 1
ATOM 3010 O O . LEU B 1 135 ? -8.445 -33.219 -2.502 1 92.5 135 LEU B O 1
ATOM 3014 N N . ARG B 1 136 ? -9.742 -34.812 -1.604 1 93.06 136 ARG B N 1
ATOM 3015 C CA . ARG B 1 136 ? -10.875 -34.5 -2.473 1 93.06 136 ARG B CA 1
ATOM 3016 C C . ARG B 1 136 ? -11.812 -33.5 -1.821 1 93.06 136 ARG B C 1
ATOM 3018 O O . ARG B 1 136 ? -12.219 -33.656 -0.668 1 93.06 136 ARG B O 1
ATOM 3025 N N . VAL B 1 137 ? -12.047 -32.438 -2.512 1 89.69 137 VAL B N 1
ATOM 3026 C CA . VAL B 1 137 ? -12.883 -31.359 -1.978 1 89.69 137 VAL B CA 1
ATOM 3027 C C . VAL B 1 137 ? -14.133 -31.203 -2.844 1 89.69 137 VAL B C 1
ATOM 3029 O O . VAL B 1 137 ? -14.141 -31.594 -4.012 1 89.69 137 VAL B O 1
ATOM 3032 N N . PRO B 1 138 ? -15.203 -30.719 -2.229 1 88.06 138 PRO B N 1
ATOM 3033 C CA . PRO B 1 138 ? -16.422 -30.531 -3.01 1 88.06 138 PRO B CA 1
ATOM 3034 C C . PRO B 1 138 ? -16.281 -29.484 -4.105 1 88.06 138 PRO B C 1
ATOM 3036 O O . PRO B 1 138 ? -15.375 -28.641 -4.043 1 88.06 138 PRO B O 1
ATOM 3039 N N . GLU B 1 139 ? -17.125 -29.672 -5.051 1 86.31 139 GLU B N 1
ATOM 3040 C CA . GLU B 1 139 ? -17.172 -28.672 -6.105 1 86.31 139 GLU B CA 1
ATOM 3041 C C . GLU B 1 139 ? -17.547 -27.297 -5.543 1 86.31 139 GLU B C 1
ATOM 3043 O O . GLU B 1 139 ? -18.281 -27.219 -4.559 1 86.31 139 GLU B O 1
ATOM 3048 N N . ARG B 1 140 ? -17.078 -26.359 -6.199 1 84.31 140 ARG B N 1
ATOM 3049 C CA . ARG B 1 140 ? -17.391 -25 -5.793 1 84.31 140 ARG B CA 1
ATOM 3050 C C . ARG B 1 140 ? -18.875 -24.719 -5.926 1 84.31 140 ARG B C 1
ATOM 3052 O O . ARG B 1 140 ? -19.516 -25.156 -6.891 1 84.31 140 ARG B O 1
ATOM 3059 N N . ASP B 1 141 ? -19.391 -24.016 -5.008 1 87.69 141 ASP B N 1
ATOM 3060 C CA . ASP B 1 141 ? -20.797 -23.625 -5.02 1 87.69 141 ASP B CA 1
ATOM 3061 C C . ASP B 1 141 ? -21.109 -22.734 -6.215 1 87.69 141 ASP B C 1
ATOM 3063 O O . ASP B 1 141 ? -20.312 -21.859 -6.57 1 87.69 141 ASP B O 1
ATOM 3067 N N . PRO B 1 142 ? -22.25 -22.984 -6.859 1 89.94 142 PRO B N 1
ATOM 3068 C CA . PRO B 1 142 ? -22.625 -22.172 -8.023 1 89.94 142 PRO B CA 1
ATOM 3069 C C . PRO B 1 142 ? -22.625 -20.672 -7.73 1 89.94 142 PRO B C 1
ATOM 3071 O O . PRO B 1 142 ? -22.266 -19.875 -8.594 1 89.94 142 PRO B O 1
ATOM 3074 N N . ALA B 1 143 ? -23.016 -20.328 -6.598 1 89.69 143 ALA B N 1
ATOM 3075 C CA . ALA B 1 143 ? -23.016 -18.922 -6.227 1 89.69 143 ALA B CA 1
ATOM 3076 C C . ALA B 1 143 ? -21.609 -18.344 -6.199 1 89.69 143 ALA B C 1
ATOM 3078 O O . ALA B 1 143 ? -21.375 -17.234 -6.66 1 89.69 143 ALA B O 1
ATOM 3079 N N . SER B 1 144 ? -20.734 -19.094 -5.688 1 88.62 144 SER B N 1
ATOM 3080 C CA . SER B 1 144 ? -19.328 -18.688 -5.648 1 88.62 144 SER B CA 1
ATOM 3081 C C . SER B 1 144 ? -18.75 -18.562 -7.055 1 88.62 144 SER B C 1
ATOM 3083 O O . SER B 1 144 ? -18.047 -17.594 -7.355 1 88.62 144 SER B O 1
ATOM 3085 N N . ARG B 1 145 ? -19.141 -19.469 -7.895 1 90.94 145 ARG B N 1
ATOM 3086 C CA . ARG B 1 145 ? -18.656 -19.469 -9.266 1 90.94 145 ARG B CA 1
ATOM 3087 C C . ARG B 1 145 ? -19.172 -18.266 -10.039 1 90.94 145 ARG B C 1
ATOM 3089 O O . ARG B 1 145 ? -18.469 -17.719 -10.891 1 90.94 145 ARG B O 1
ATOM 3096 N N . ALA B 1 146 ? -20.328 -17.906 -9.727 1 92.69 146 ALA B N 1
ATOM 3097 C CA . ALA B 1 146 ? -20.922 -16.75 -10.391 1 92.69 146 ALA B CA 1
ATOM 3098 C C . ALA B 1 146 ? -20.219 -15.461 -9.992 1 92.69 146 ALA B C 1
ATOM 3100 O O . ALA B 1 146 ? -20.047 -14.562 -10.82 1 92.69 146 ALA B O 1
ATOM 3101 N N . VAL B 1 147 ? -19.781 -15.375 -8.82 1 92.69 147 VAL B N 1
ATOM 3102 C CA . VAL B 1 147 ? -19.156 -14.172 -8.281 1 92.69 147 VAL B CA 1
ATOM 3103 C C . VAL B 1 147 ? -17.688 -14.125 -8.688 1 92.69 147 VAL B C 1
ATOM 3105 O O . VAL B 1 147 ? -17.172 -13.062 -9.023 1 92.69 147 VAL B O 1
ATOM 3108 N N . ALA B 1 148 ? -17.109 -15.258 -8.617 1 93.56 148 ALA B N 1
ATOM 3109 C CA . ALA B 1 148 ? -15.688 -15.375 -8.945 1 93.56 148 ALA B CA 1
ATOM 3110 C C . ALA B 1 148 ? -15.414 -16.641 -9.758 1 93.56 148 ALA B C 1
ATOM 3112 O O . ALA B 1 148 ? -15.016 -17.672 -9.203 1 93.56 148 ALA B O 1
ATOM 3113 N N . PRO B 1 149 ? -15.633 -16.531 -11.07 1 93.62 149 PRO B N 1
ATOM 3114 C CA . PRO B 1 149 ? -15.391 -17.703 -11.914 1 93.62 149 PRO B CA 1
ATOM 3115 C C . PRO B 1 149 ? -13.953 -18.219 -11.82 1 93.62 149 PRO B C 1
ATOM 3117 O O . PRO B 1 149 ? -13.031 -17.422 -11.625 1 93.62 149 PRO B O 1
ATOM 3120 N N . TRP B 1 150 ? -13.852 -19.5 -11.922 1 91.25 150 TRP B N 1
ATOM 3121 C CA . TRP B 1 150 ? -12.555 -20.172 -11.789 1 91.25 150 TRP B CA 1
ATOM 3122 C C . TRP B 1 150 ? -12.531 -21.469 -12.594 1 91.25 150 TRP B C 1
ATOM 3124 O O . TRP B 1 150 ? -13.539 -22.172 -12.672 1 91.25 150 TRP B O 1
ATOM 3134 N N . GLN B 1 151 ? -11.414 -21.703 -13.258 1 92.5 151 GLN B N 1
ATOM 3135 C CA . GLN B 1 151 ? -11.203 -22.953 -13.984 1 92.5 151 GLN B CA 1
ATOM 3136 C C . GLN B 1 151 ? -9.883 -23.609 -13.594 1 92.5 151 GLN B C 1
ATOM 3138 O O . GLN B 1 151 ? -8.836 -22.969 -13.633 1 92.5 151 GLN B O 1
ATOM 3143 N N . GLY B 1 152 ? -9.898 -24.859 -13.172 1 93.75 152 GLY B N 1
ATOM 3144 C CA . GLY B 1 152 ? -8.742 -25.656 -12.773 1 93.75 152 GLY B CA 1
ATOM 3145 C C . GLY B 1 152 ? -9.117 -27 -12.195 1 93.75 152 GLY B C 1
ATOM 3146 O O . GLY B 1 152 ? -10.109 -27.609 -12.594 1 93.75 152 GLY B O 1
ATOM 3147 N N . HIS B 1 153 ? -8.266 -27.531 -11.414 1 93 153 HIS B N 1
ATOM 3148 C CA . HIS B 1 153 ? -8.516 -28.781 -10.734 1 93 153 HIS B CA 1
ATOM 3149 C C . HIS B 1 153 ? -9.352 -28.578 -9.477 1 93 153 HIS B C 1
ATOM 3151 O O . HIS B 1 153 ? -8.836 -28.672 -8.359 1 93 153 HIS B O 1
ATOM 3157 N N . GLU B 1 154 ? -10.578 -28.328 -9.586 1 84 154 GLU B N 1
ATOM 3158 C CA . GLU B 1 154 ? -11.484 -27.828 -8.562 1 84 154 GLU B CA 1
ATOM 3159 C C . GLU B 1 154 ? -11.672 -28.859 -7.449 1 84 154 GLU B C 1
ATOM 3161 O O . GLU B 1 154 ? -11.945 -28.5 -6.301 1 84 154 GLU B O 1
ATOM 3166 N N . GLN B 1 155 ? -11.547 -30.047 -7.703 1 88.94 155 GLN B N 1
ATOM 3167 C CA . GLN B 1 155 ? -11.93 -31.031 -6.699 1 88.94 155 GLN B CA 1
ATOM 3168 C C . GLN B 1 155 ? -10.695 -31.672 -6.066 1 88.94 155 GLN B C 1
ATOM 3170 O O . GLN B 1 155 ? -10.789 -32.75 -5.457 1 88.94 155 GLN B O 1
ATOM 3175 N N . ILE B 1 156 ? -9.625 -31.031 -6.281 1 92.31 156 ILE B N 1
ATOM 3176 C CA . ILE B 1 156 ? -8.383 -31.625 -5.797 1 92.31 1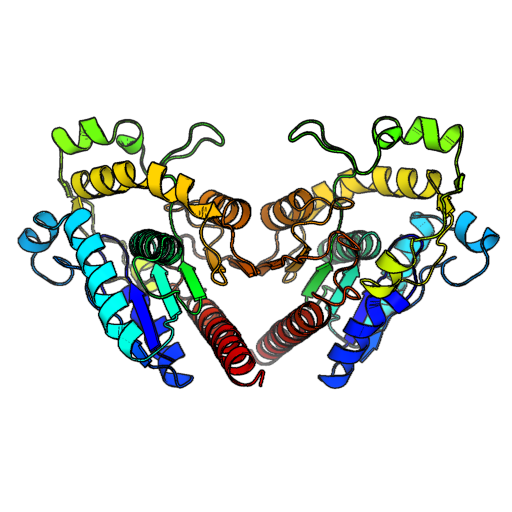56 ILE B CA 1
ATOM 3177 C C . ILE B 1 156 ? -7.598 -30.609 -4.98 1 92.31 156 ILE B C 1
ATOM 3179 O O . ILE B 1 156 ? -7.383 -29.484 -5.434 1 92.31 156 ILE B O 1
ATOM 3183 N N . CYS B 1 157 ? -7.277 -30.906 -3.824 1 93.19 157 CYS B N 1
ATOM 3184 C CA . CYS B 1 157 ? -6.266 -30.219 -3.035 1 93.19 157 CYS B CA 1
ATOM 3185 C C . CYS B 1 157 ? -5.074 -31.125 -2.756 1 93.19 157 CYS B C 1
ATOM 3187 O O . CYS B 1 157 ? -5.172 -32.062 -1.946 1 93.19 157 CYS B O 1
ATOM 3189 N N . CYS B 1 158 ? -4.031 -30.938 -3.404 1 95.44 158 CYS B N 1
ATOM 3190 C CA . CYS B 1 158 ? -2.846 -31.766 -3.217 1 95.44 158 CYS B CA 1
ATOM 3191 C C . CYS B 1 158 ? -1.977 -31.219 -2.086 1 95.44 158 CYS B C 1
ATOM 3193 O O . CYS B 1 158 ? -1.193 -30.297 -2.287 1 95.44 158 CYS B O 1
ATOM 3195 N N . LEU B 1 159 ? -1.969 -31.844 -0.933 1 95.75 159 LEU B N 1
ATOM 3196 C CA . LEU B 1 159 ? -1.232 -31.391 0.243 1 95.75 159 LEU B CA 1
ATOM 3197 C C . LEU B 1 159 ? 0.272 -31.516 0.022 1 95.75 159 LEU B C 1
ATOM 3199 O O . LEU B 1 159 ? 1.049 -30.719 0.562 1 95.75 159 LEU B O 1
ATOM 3203 N N . ARG B 1 160 ? 0.644 -32.469 -0.778 1 96.38 160 ARG B N 1
ATOM 3204 C CA . ARG B 1 160 ? 2.059 -32.594 -1.106 1 96.38 160 ARG B CA 1
ATOM 3205 C C . ARG B 1 160 ? 2.584 -31.359 -1.813 1 96.38 160 ARG B C 1
ATOM 3207 O O . ARG B 1 160 ? 3.678 -30.875 -1.509 1 96.38 160 ARG B O 1
ATOM 3214 N N . HIS B 1 161 ? 1.852 -30.859 -2.787 1 97.44 161 HIS B N 1
ATOM 3215 C CA . HIS B 1 161 ? 2.213 -29.625 -3.465 1 97.44 161 HIS B CA 1
ATOM 3216 C C . HIS B 1 161 ? 2.391 -28.484 -2.471 1 97.44 161 HIS B C 1
ATOM 3218 O O . HIS B 1 161 ? 3.379 -27.75 -2.533 1 97.44 161 HIS B O 1
ATOM 3224 N N . PHE B 1 162 ? 1.463 -28.344 -1.552 1 96.94 162 PHE B N 1
ATOM 3225 C CA . PHE B 1 162 ? 1.521 -27.266 -0.565 1 96.94 162 PHE B CA 1
ATOM 3226 C C . PHE B 1 162 ? 2.723 -27.453 0.354 1 96.94 162 PHE B C 1
ATOM 3228 O O . PHE B 1 162 ? 3.359 -26.469 0.747 1 96.94 162 PHE B O 1
ATOM 3235 N N . ALA B 1 163 ? 3.002 -28.688 0.687 1 96.88 163 ALA B N 1
ATOM 3236 C CA . ALA B 1 163 ? 4.168 -28.953 1.524 1 96.88 163 ALA B CA 1
ATOM 3237 C C . ALA B 1 163 ? 5.457 -28.531 0.821 1 96.88 163 ALA B C 1
ATOM 3239 O O . ALA B 1 163 ? 6.367 -27.984 1.449 1 96.88 163 ALA B O 1
ATOM 3240 N N . GLU B 1 164 ? 5.551 -28.844 -0.434 1 97.44 164 GLU B N 1
ATOM 3241 C CA . GLU B 1 164 ? 6.719 -28.453 -1.215 1 97.44 164 GLU B CA 1
ATOM 3242 C C . GLU B 1 164 ? 6.855 -26.938 -1.286 1 97.44 164 GLU B C 1
ATOM 3244 O O . GLU B 1 164 ? 7.953 -26.391 -1.136 1 97.44 164 GLU B O 1
ATOM 3249 N N . VAL B 1 165 ? 5.754 -26.203 -1.49 1 97.88 165 VAL B N 1
ATOM 3250 C CA . VAL B 1 165 ? 5.758 -24.75 -1.52 1 97.88 165 VAL B CA 1
ATOM 3251 C C . VAL B 1 165 ? 6.188 -24.203 -0.159 1 97.88 165 VAL B C 1
ATOM 3253 O O . VAL B 1 165 ? 7.039 -23.312 -0.079 1 97.88 165 VAL B O 1
ATOM 3256 N N . GLU B 1 166 ? 5.605 -24.75 0.883 1 96.94 166 GLU B N 1
ATOM 3257 C CA . GLU B 1 166 ? 5.902 -24.297 2.234 1 96.94 166 GLU B CA 1
ATOM 3258 C C . GLU B 1 166 ? 7.395 -24.406 2.541 1 96.94 166 GLU B C 1
ATOM 3260 O O . GLU B 1 166 ? 7.961 -23.531 3.213 1 96.94 166 GLU B O 1
ATOM 3265 N N . ARG B 1 167 ? 8.016 -25.453 2.086 1 96.5 167 ARG B N 1
ATOM 3266 C CA . ARG B 1 167 ? 9.445 -25.672 2.314 1 96.5 167 ARG B CA 1
ATOM 3267 C C . ARG B 1 167 ? 10.273 -24.578 1.662 1 96.5 167 ARG B C 1
ATOM 3269 O O . ARG B 1 167 ? 11.375 -24.25 2.131 1 96.5 167 ARG B O 1
ATOM 3276 N N . ALA B 1 168 ? 9.758 -23.969 0.634 1 97.69 168 ALA B N 1
ATOM 3277 C CA . ALA B 1 168 ? 10.5 -22.953 -0.117 1 97.69 168 ALA B CA 1
ATOM 3278 C C . ALA B 1 168 ? 10.289 -21.562 0.475 1 97.69 168 ALA B C 1
ATOM 3280 O O . ALA B 1 168 ? 11.062 -20.641 0.21 1 97.69 168 ALA B O 1
ATOM 3281 N N . LEU B 1 169 ? 9.25 -21.312 1.271 1 98.12 169 LEU B N 1
ATOM 3282 C CA . LEU B 1 169 ? 8.797 -20 1.687 1 98.12 169 LEU B CA 1
ATOM 3283 C C . LEU B 1 169 ? 9.836 -19.312 2.57 1 98.12 169 LEU B C 1
ATOM 3285 O O . LEU B 1 169 ? 10.078 -18.109 2.438 1 98.12 169 LEU B O 1
ATOM 3289 N N . PRO B 1 170 ? 10.57 -20.078 3.514 1 98.12 170 PRO B N 1
ATOM 3290 C CA . PRO B 1 170 ? 11.578 -19.406 4.324 1 98.12 170 PRO B CA 1
ATOM 3291 C C . PRO B 1 170 ? 12.68 -18.766 3.48 1 98.12 170 PRO B C 1
ATOM 3293 O O . PRO B 1 170 ? 13.094 -17.641 3.754 1 98.12 170 PRO B O 1
ATOM 3296 N N . ALA B 1 171 ? 13.117 -19.438 2.48 1 98.25 171 ALA B N 1
ATOM 3297 C CA . ALA B 1 171 ? 14.156 -18.891 1.606 1 98.25 171 ALA B CA 1
ATOM 3298 C C . ALA B 1 171 ? 13.633 -17.688 0.826 1 98.25 171 ALA B C 1
ATOM 3300 O O . ALA B 1 171 ? 14.359 -16.719 0.625 1 98.25 171 ALA B O 1
ATOM 3301 N N . ILE B 1 172 ? 12.422 -17.781 0.383 1 98.62 172 ILE B N 1
ATOM 3302 C CA . ILE B 1 172 ? 11.805 -16.656 -0.331 1 98.62 172 ILE B CA 1
ATOM 3303 C C . ILE B 1 172 ? 11.727 -15.445 0.584 1 98.62 172 ILE B C 1
ATOM 3305 O O . ILE B 1 172 ? 12.102 -14.336 0.188 1 98.62 172 ILE B O 1
ATOM 3309 N N . ARG B 1 173 ? 11.242 -15.617 1.784 1 98.56 173 ARG B N 1
ATOM 3310 C CA . ARG B 1 173 ? 11.133 -14.523 2.746 1 98.56 173 ARG B CA 1
ATOM 3311 C C . ARG B 1 173 ? 12.5 -13.898 3.02 1 98.56 173 ARG B C 1
ATOM 3313 O O . ARG B 1 173 ? 12.625 -12.672 3.064 1 98.56 173 ARG B O 1
ATOM 3320 N N . ARG B 1 174 ? 13.547 -14.688 3.129 1 98.19 174 ARG B N 1
ATOM 3321 C CA . ARG B 1 174 ? 14.891 -14.203 3.432 1 98.19 174 ARG B CA 1
ATOM 3322 C C . ARG B 1 174 ? 15.453 -13.391 2.273 1 98.19 174 ARG B C 1
ATOM 3324 O O . ARG B 1 174 ? 16.297 -12.516 2.475 1 98.19 174 ARG B O 1
ATOM 3331 N N . GLY B 1 175 ? 14.977 -13.703 1.092 1 98.5 175 GLY B N 1
ATOM 3332 C CA . GLY B 1 175 ? 15.5 -13.039 -0.09 1 98.5 175 GLY B CA 1
ATOM 3333 C C . GLY B 1 175 ? 14.758 -11.766 -0.447 1 98.5 175 GLY B C 1
ATOM 3334 O O . GLY B 1 175 ? 15.156 -11.047 -1.364 1 98.5 175 GLY B O 1
ATOM 3335 N N . LEU B 1 176 ? 13.688 -11.438 0.24 1 98.56 176 LEU B N 1
ATOM 3336 C CA . LEU B 1 176 ? 12.836 -10.305 -0.096 1 98.56 176 LEU B CA 1
ATOM 3337 C C . LEU B 1 176 ? 13.641 -9.008 -0.128 1 98.56 176 LEU B C 1
ATOM 3339 O O . LEU B 1 176 ? 13.477 -8.195 -1.038 1 98.56 176 LEU B O 1
ATOM 3343 N N . PRO B 1 177 ? 14.609 -8.758 0.799 1 97.62 177 PRO B N 1
ATOM 3344 C CA . PRO B 1 177 ? 15.352 -7.488 0.811 1 97.62 177 PRO B CA 1
ATOM 3345 C C . PRO B 1 177 ? 16.25 -7.32 -0.41 1 97.62 177 PRO B C 1
ATOM 3347 O O . PRO B 1 177 ? 16.688 -6.207 -0.709 1 97.62 177 PRO B O 1
ATOM 3350 N N . LEU B 1 178 ? 16.531 -8.398 -1.111 1 97.19 178 LEU B N 1
ATOM 3351 C CA . LEU B 1 178 ? 17.453 -8.352 -2.246 1 97.19 178 LEU B CA 1
ATOM 3352 C C . LEU B 1 178 ? 16.766 -7.777 -3.479 1 97.19 178 LEU B C 1
ATOM 3354 O O . LEU B 1 178 ? 17.422 -7.336 -4.418 1 97.19 178 LEU B O 1
ATOM 3358 N N . ILE B 1 179 ? 15.484 -7.84 -3.494 1 97.5 179 ILE B N 1
ATOM 3359 C CA . ILE B 1 179 ? 14.719 -7.422 -4.664 1 97.5 179 ILE B CA 1
ATOM 3360 C C . ILE B 1 179 ? 14.742 -5.898 -4.777 1 97.5 179 ILE B C 1
ATOM 3362 O O . ILE B 1 179 ? 14.461 -5.195 -3.805 1 97.5 179 ILE B O 1
ATOM 3366 N N . ARG B 1 180 ? 15 -5.395 -5.969 1 94.25 180 ARG B N 1
ATOM 3367 C CA . ARG B 1 180 ? 15.102 -3.949 -6.148 1 94.25 180 ARG B CA 1
ATOM 3368 C C . ARG B 1 180 ? 14.047 -3.451 -7.133 1 94.25 180 ARG B C 1
ATOM 3370 O O . ARG B 1 180 ? 13.742 -2.256 -7.176 1 94.25 180 ARG B O 1
ATOM 3377 N N . ALA B 1 181 ? 13.523 -4.359 -7.93 1 96.44 181 ALA B N 1
ATOM 3378 C CA . ALA B 1 181 ? 12.531 -3.994 -8.93 1 96.44 181 ALA B CA 1
ATOM 3379 C C . ALA B 1 181 ? 11.312 -3.338 -8.289 1 96.44 181 ALA B C 1
ATOM 3381 O O . ALA B 1 181 ? 10.93 -3.691 -7.168 1 96.44 181 ALA B O 1
ATOM 3382 N N . PRO B 1 182 ? 10.688 -2.34 -8.977 1 97.12 182 PRO B N 1
ATOM 3383 C CA . PRO B 1 182 ? 9.414 -1.83 -8.477 1 97.12 182 PRO B CA 1
ATOM 3384 C C . PRO B 1 182 ? 8.406 -2.941 -8.195 1 97.12 182 PRO B C 1
ATOM 3386 O O . PRO B 1 182 ? 8.336 -3.922 -8.938 1 97.12 182 PRO B O 1
ATOM 3389 N N . LEU B 1 183 ? 7.691 -2.779 -7.109 1 98.56 183 LEU B N 1
ATOM 3390 C CA . LEU B 1 183 ? 6.777 -3.818 -6.641 1 98.56 183 LEU B CA 1
ATOM 3391 C C . LEU B 1 183 ? 5.367 -3.268 -6.484 1 98.56 183 LEU B C 1
ATOM 3393 O O . LEU B 1 183 ? 5.168 -2.215 -5.871 1 98.56 183 LEU B O 1
ATOM 3397 N N . CYS B 1 184 ? 4.43 -3.875 -7.074 1 98.69 184 CYS B N 1
ATOM 3398 C CA . CYS B 1 184 ? 3.008 -3.611 -6.879 1 98.69 184 CYS B CA 1
ATOM 3399 C C . CYS B 1 184 ? 2.299 -4.832 -6.301 1 98.69 184 CYS B C 1
ATOM 3401 O O . CYS B 1 184 ? 2.365 -5.922 -6.875 1 98.69 184 CYS B O 1
ATOM 3403 N N . ILE B 1 185 ? 1.696 -4.629 -5.184 1 98.81 185 ILE B N 1
ATOM 3404 C CA . ILE B 1 185 ? 0.975 -5.688 -4.484 1 98.81 185 ILE B CA 1
ATOM 3405 C C . ILE B 1 185 ? -0.525 -5.406 -4.531 1 98.81 185 ILE B C 1
ATOM 3407 O O . ILE B 1 185 ? -0.965 -4.297 -4.211 1 98.81 185 ILE B O 1
ATOM 3411 N N . VAL B 1 186 ? -1.295 -6.34 -4.949 1 98.5 186 VAL B N 1
ATOM 3412 C CA . VAL B 1 186 ? -2.75 -6.238 -4.93 1 98.5 186 VAL B CA 1
ATOM 3413 C C . VAL B 1 186 ? -3.332 -7.336 -4.039 1 98.5 186 VAL B C 1
ATOM 3415 O O . VAL B 1 186 ? -2.996 -8.516 -4.195 1 98.5 186 VAL B O 1
ATOM 3418 N N . GLN B 1 187 ? -4.172 -6.973 -3.115 1 98 187 GLN B N 1
ATOM 3419 C CA . GLN B 1 187 ? -4.723 -7.863 -2.1 1 98 187 GLN B CA 1
ATOM 3420 C C . GLN B 1 187 ? -6.172 -7.508 -1.779 1 98 187 GLN B C 1
ATOM 3422 O O . GLN B 1 187 ? -6.504 -6.332 -1.616 1 98 187 GLN B O 1
ATOM 3427 N N . LEU B 1 188 ? -7.039 -8.492 -1.807 1 96.5 188 LEU B N 1
ATOM 3428 C CA . LEU B 1 188 ? -8.375 -8.266 -1.258 1 96.5 188 LEU B CA 1
ATOM 3429 C C . LEU B 1 188 ? -8.352 -8.336 0.265 1 96.5 188 LEU B C 1
ATOM 3431 O O . LEU B 1 188 ? -7.77 -9.266 0.838 1 96.5 188 LEU B O 1
ATOM 3435 N N . ARG B 1 189 ? -8.977 -7.434 0.895 1 92.94 189 ARG B N 1
ATOM 3436 C CA . ARG B 1 189 ? -9 -7.367 2.352 1 92.94 189 ARG B CA 1
ATOM 3437 C C . ARG B 1 189 ? -9.688 -8.586 2.949 1 92.94 189 ARG B C 1
ATOM 3439 O O . ARG B 1 189 ? -9.328 -9.047 4.031 1 92.94 189 ARG B O 1
ATOM 3446 N N . ASN B 1 190 ? -10.617 -9.133 2.258 1 89.62 190 ASN B N 1
ATOM 3447 C CA . ASN B 1 190 ? -11.422 -10.227 2.789 1 89.62 190 ASN B CA 1
ATOM 3448 C C . ASN B 1 190 ? -10.875 -11.586 2.361 1 89.62 190 ASN B C 1
ATOM 3450 O O . ASN B 1 190 ? -11.578 -12.594 2.453 1 89.62 190 ASN B O 1
ATOM 3454 N N . ASP B 1 191 ? -9.711 -11.641 1.824 1 94.06 191 ASP B N 1
ATOM 3455 C CA . ASP B 1 191 ? -9.086 -12.898 1.413 1 94.06 191 ASP B CA 1
ATOM 3456 C C . ASP B 1 191 ? -8.758 -13.766 2.623 1 94.06 191 ASP B C 1
ATOM 3458 O O . ASP B 1 191 ? -7.844 -13.445 3.391 1 94.06 191 ASP B O 1
ATOM 3462 N N . THR B 1 192 ? -9.43 -14.875 2.783 1 89.5 192 THR B N 1
ATOM 3463 C CA . THR B 1 192 ? -9.203 -15.742 3.936 1 89.5 192 THR B CA 1
ATOM 3464 C C . THR B 1 192 ? -8.172 -16.812 3.615 1 89.5 192 THR B C 1
ATOM 3466 O O . THR B 1 192 ? -7.613 -17.438 4.52 1 89.5 192 THR B O 1
ATOM 3469 N N . SER B 1 193 ? -7.957 -17.094 2.34 1 91.56 193 SER B N 1
ATOM 3470 C CA . SER B 1 193 ? -6.961 -18.078 1.924 1 91.56 193 SER B CA 1
ATOM 3471 C C . SER B 1 193 ? -5.555 -17.5 1.971 1 91.56 193 SER B C 1
ATOM 3473 O O . SER B 1 193 ? -4.578 -18.219 2.158 1 91.56 193 SER B O 1
ATOM 3475 N N . CYS B 1 194 ? -5.41 -16.281 1.694 1 95.19 194 CYS B N 1
ATOM 3476 C CA . CYS B 1 194 ? -4.191 -15.484 1.782 1 95.19 194 CYS B CA 1
ATOM 3477 C C . CYS B 1 194 ? -4.438 -14.188 2.541 1 95.19 194 CYS B C 1
ATOM 3479 O O . CYS B 1 194 ? -4.75 -13.164 1.936 1 95.19 194 CYS B O 1
ATOM 3481 N N . ARG B 1 195 ? -4.258 -14.266 3.797 1 94.06 195 ARG B N 1
ATOM 3482 C CA . ARG B 1 195 ? -4.59 -13.141 4.66 1 94.06 195 ARG B CA 1
ATOM 3483 C C . ARG B 1 195 ? -3.773 -11.906 4.285 1 94.06 195 ARG B C 1
ATOM 3485 O O . ARG B 1 195 ? -2.6 -12.016 3.926 1 94.06 195 ARG B O 1
ATOM 3492 N N . PRO B 1 196 ? -4.371 -10.727 4.484 1 94.88 196 PRO B N 1
ATOM 3493 C CA . PRO B 1 196 ? -3.688 -9.477 4.137 1 94.88 196 PRO B CA 1
ATOM 3494 C C . PRO B 1 196 ? -2.344 -9.32 4.844 1 94.88 196 PRO B C 1
ATOM 3496 O O . PRO B 1 196 ? -1.497 -8.539 4.402 1 94.88 196 PRO B O 1
ATOM 3499 N N . TYR B 1 197 ? -2.115 -10.023 5.91 1 95.12 197 TYR B N 1
ATOM 3500 C CA . TYR B 1 197 ? -0.823 -10.031 6.586 1 95.12 197 TYR B CA 1
ATOM 3501 C C . TYR B 1 197 ? 0.308 -10.281 5.598 1 95.12 197 TYR B C 1
ATOM 3503 O O . TYR B 1 197 ? 1.379 -9.68 5.703 1 95.12 197 TYR B O 1
ATOM 3511 N N . ASN B 1 198 ? 0.05 -11.18 4.672 1 97.19 198 ASN B N 1
ATOM 3512 C CA . ASN B 1 198 ? 1.062 -11.531 3.68 1 97.19 198 ASN B CA 1
ATOM 3513 C C . ASN B 1 198 ? 1.453 -10.328 2.828 1 97.19 198 ASN B C 1
ATOM 3515 O O . ASN B 1 198 ? 2.637 -10.102 2.57 1 97.19 198 ASN B O 1
ATOM 3519 N N . ALA B 1 199 ? 0.473 -9.562 2.414 1 97.94 199 ALA B N 1
ATOM 3520 C CA . ALA B 1 199 ? 0.72 -8.375 1.603 1 97.94 199 ALA B CA 1
ATOM 3521 C C . ALA B 1 199 ? 1.52 -7.336 2.383 1 97.94 199 ALA B C 1
ATOM 3523 O O . ALA B 1 199 ? 2.461 -6.742 1.853 1 97.94 199 ALA B O 1
ATOM 3524 N N . PHE B 1 200 ? 1.195 -7.098 3.639 1 96.44 200 PHE B N 1
ATOM 3525 C CA . PHE B 1 200 ? 1.908 -6.145 4.484 1 96.44 200 PHE B CA 1
ATOM 3526 C C . PHE B 1 200 ? 3.344 -6.602 4.723 1 96.44 200 PHE B C 1
ATOM 3528 O O . PHE B 1 200 ? 4.27 -5.789 4.695 1 96.44 200 PHE B O 1
ATOM 3535 N N . TYR B 1 201 ? 3.49 -7.926 4.977 1 97.06 201 TYR B N 1
ATOM 3536 C CA . TYR B 1 201 ? 4.828 -8.477 5.18 1 97.06 201 TYR B CA 1
ATOM 3537 C C . TYR B 1 201 ? 5.699 -8.25 3.953 1 97.06 201 TYR B C 1
ATOM 3539 O O . TYR B 1 201 ? 6.844 -7.797 4.07 1 97.06 201 TYR B O 1
ATOM 3547 N N . LEU B 1 202 ? 5.113 -8.57 2.822 1 98.5 202 LEU B N 1
ATOM 3548 C CA . LEU B 1 202 ? 5.84 -8.391 1.569 1 98.5 202 LEU B CA 1
ATOM 3549 C C . LEU B 1 202 ? 6.242 -6.93 1.379 1 98.5 202 LEU B C 1
ATOM 3551 O O . LEU B 1 202 ? 7.406 -6.633 1.099 1 98.5 202 LEU B O 1
ATOM 3555 N N . ALA B 1 203 ? 5.336 -6.012 1.546 1 97.75 203 ALA B N 1
ATOM 3556 C CA . ALA B 1 203 ? 5.594 -4.582 1.374 1 97.75 203 ALA B CA 1
ATOM 3557 C C . ALA B 1 203 ? 6.672 -4.102 2.34 1 97.75 203 ALA B C 1
ATOM 3559 O O . ALA B 1 203 ? 7.523 -3.291 1.971 1 97.75 203 ALA B O 1
ATOM 3560 N N . ARG B 1 204 ? 6.645 -4.578 3.533 1 95.06 204 ARG B N 1
ATOM 3561 C CA . ARG B 1 204 ? 7.539 -4.129 4.594 1 95.06 204 ARG B CA 1
ATOM 3562 C C . ARG B 1 204 ? 8.953 -4.648 4.375 1 95.06 204 ARG B C 1
ATOM 3564 O O . ARG B 1 204 ? 9.93 -3.951 4.668 1 95.06 204 ARG B O 1
ATOM 3571 N N . HIS B 1 205 ? 9.109 -5.848 3.83 1 97 205 HIS B N 1
ATOM 3572 C CA . HIS B 1 205 ? 10.406 -6.512 3.885 1 97 205 HIS B CA 1
ATOM 3573 C C . HIS B 1 205 ? 11.078 -6.523 2.516 1 97 205 HIS B C 1
ATOM 3575 O O . HIS B 1 205 ? 12.273 -6.805 2.408 1 97 205 HIS B O 1
ATOM 3581 N N . CYS B 1 206 ? 10.312 -6.254 1.474 1 97.38 206 CYS B N 1
ATOM 3582 C CA . CYS B 1 206 ? 10.914 -6.23 0.144 1 97.38 206 CYS B CA 1
ATOM 3583 C C . CYS B 1 206 ? 11.844 -5.031 -0.014 1 97.38 206 CYS B C 1
ATOM 3585 O O . CYS B 1 206 ? 11.539 -3.938 0.466 1 97.38 206 CYS B O 1
ATOM 3587 N N . GLY B 1 207 ? 12.945 -5.207 -0.664 1 95.75 207 GLY B N 1
ATOM 3588 C CA . GLY B 1 207 ? 13.938 -4.164 -0.867 1 95.75 207 GLY B CA 1
ATOM 3589 C C . GLY B 1 207 ? 13.617 -3.254 -2.037 1 95.75 207 GLY B C 1
ATOM 3590 O O . GLY B 1 207 ? 14.43 -2.42 -2.424 1 95.75 207 GLY B O 1
ATOM 3591 N N . SER B 1 208 ? 12.461 -3.32 -2.582 1 94.88 208 SER B N 1
ATOM 3592 C CA . SER B 1 208 ? 12.023 -2.578 -3.76 1 94.88 208 SER B CA 1
ATOM 3593 C C . SER B 1 208 ? 12.203 -1.076 -3.564 1 94.88 208 SER B C 1
ATOM 3595 O O . SER B 1 208 ? 11.992 -0.56 -2.465 1 94.88 208 SER B O 1
ATOM 3597 N N . LEU B 1 209 ? 12.484 -0.348 -4.637 1 87.5 209 LEU B N 1
ATOM 3598 C CA . LEU B 1 209 ? 12.695 1.096 -4.594 1 87.5 209 LEU B CA 1
ATOM 3599 C C . LEU B 1 209 ? 11.359 1.834 -4.566 1 87.5 209 LEU B C 1
ATOM 3601 O O . LEU B 1 209 ? 11.289 2.986 -4.133 1 87.5 209 LEU B O 1
ATOM 3605 N N . SER B 1 210 ? 10.422 1.211 -5.078 1 93.19 210 SER B N 1
ATOM 3606 C CA . SER B 1 210 ? 9.055 1.728 -5.078 1 93.19 210 SER B CA 1
ATOM 3607 C C . SER B 1 210 ? 8.039 0.608 -4.871 1 93.19 210 SER B C 1
ATOM 3609 O O . SER B 1 210 ? 7.949 -0.312 -5.688 1 93.19 210 SER B O 1
ATOM 3611 N N . THR B 1 211 ? 7.309 0.655 -3.783 1 96.5 211 THR B N 1
ATOM 3612 C CA . THR B 1 211 ? 6.332 -0.379 -3.457 1 96.5 211 THR B CA 1
ATOM 3613 C C . THR B 1 211 ? 4.926 0.206 -3.404 1 96.5 211 THR B C 1
ATOM 3615 O O . THR B 1 211 ? 4.688 1.206 -2.725 1 96.5 211 THR B O 1
ATOM 3618 N N . HIS B 1 212 ? 4.086 -0.35 -4.168 1 96.5 212 HIS B N 1
ATOM 3619 C CA . HIS B 1 212 ? 2.662 -0.043 -4.164 1 96.5 212 HIS B CA 1
ATOM 3620 C C . HIS B 1 212 ? 1.852 -1.196 -3.58 1 96.5 212 HIS B C 1
ATOM 3622 O O . HIS B 1 212 ? 1.941 -2.328 -4.062 1 96.5 212 HIS B O 1
ATOM 3628 N N . LEU B 1 213 ? 1.149 -0.902 -2.547 1 98.12 213 LEU B N 1
ATOM 3629 C CA . LEU B 1 213 ? 0.209 -1.869 -1.99 1 98.12 213 LEU B CA 1
ATOM 3630 C C . LEU B 1 213 ? -1.229 -1.392 -2.166 1 98.12 213 LEU B C 1
ATOM 3632 O O . LEU B 1 213 ? -1.589 -0.308 -1.701 1 98.12 213 LEU B O 1
ATOM 3636 N N . HIS B 1 214 ? -1.978 -2.125 -2.867 1 98 214 HIS B N 1
ATOM 3637 C CA . HIS B 1 214 ? -3.396 -1.853 -3.074 1 98 214 HIS B CA 1
ATOM 3638 C C . HIS B 1 214 ? -4.266 -2.863 -2.334 1 98 214 HIS B C 1
ATOM 3640 O O . HIS B 1 214 ? -4.262 -4.051 -2.666 1 98 214 HIS B O 1
ATOM 3646 N N . LEU B 1 215 ? -4.977 -2.383 -1.36 1 97.06 215 LEU B N 1
ATOM 3647 C CA . LEU B 1 215 ? -5.973 -3.164 -0.634 1 97.06 215 LEU B CA 1
ATOM 3648 C C . LEU B 1 215 ? -7.379 -2.842 -1.124 1 97.06 215 LEU B C 1
ATOM 3650 O O . LEU B 1 215 ? -7.828 -1.696 -1.028 1 97.06 215 LEU B O 1
ATOM 3654 N N . LEU B 1 216 ? -8.023 -3.84 -1.634 1 95.19 216 LEU B N 1
ATOM 3655 C CA . LEU B 1 216 ? -9.383 -3.67 -2.145 1 95.19 216 LEU B CA 1
ATOM 3656 C C . LEU B 1 216 ? -10.383 -4.426 -1.28 1 95.19 216 LEU B C 1
ATOM 3658 O O . LEU B 1 216 ? -10.062 -5.469 -0.712 1 95.19 216 LEU B O 1
ATOM 3662 N N . ARG B 1 217 ? -11.578 -3.891 -1.201 1 92.56 217 ARG B N 1
ATOM 3663 C CA . ARG B 1 217 ? -12.664 -4.543 -0.474 1 92.56 217 ARG B CA 1
ATOM 3664 C C . ARG B 1 217 ? -13.766 -4.992 -1.425 1 92.56 217 ARG B C 1
ATOM 3666 O O . ARG B 1 217 ? -14.086 -4.293 -2.389 1 92.56 217 ARG B O 1
ATOM 3673 N N . VAL B 1 218 ? -14.211 -6.133 -1.202 1 91.38 218 VAL B N 1
ATOM 3674 C CA . VAL B 1 218 ? -15.383 -6.637 -1.905 1 91.38 218 VAL B CA 1
ATOM 3675 C C . VAL B 1 218 ? -16.5 -6.918 -0.905 1 91.38 218 VAL B C 1
ATOM 3677 O O . VAL B 1 218 ? -16.234 -7.188 0.269 1 91.38 218 VAL B O 1
ATOM 3680 N N . ARG B 1 219 ? -17.719 -6.848 -1.325 1 89.88 219 ARG B N 1
ATOM 3681 C CA . ARG B 1 219 ? -18.875 -7.031 -0.464 1 89.88 219 ARG B CA 1
ATOM 3682 C C . ARG B 1 219 ? -19.297 -8.5 -0.417 1 89.88 219 ARG B C 1
ATOM 3684 O O . ARG B 1 219 ? -19.766 -8.984 0.616 1 89.88 219 ARG B O 1
ATOM 3691 N N . SER B 1 220 ? -19.109 -9.18 -1.534 1 89.88 220 SER B N 1
ATOM 3692 C CA . SER B 1 220 ? -19.5 -10.586 -1.612 1 89.88 220 SER B CA 1
ATOM 3693 C C . SER B 1 220 ? -18.672 -11.445 -0.666 1 89.88 220 SER B C 1
ATOM 3695 O O . SER B 1 220 ? -17.469 -11.273 -0.559 1 89.88 220 SER B O 1
ATOM 3697 N N . PRO B 1 221 ? -19.297 -12.328 -0.022 1 84.88 221 PRO B N 1
ATOM 3698 C CA . PRO B 1 221 ? -18.547 -13.227 0.867 1 84.88 221 PRO B CA 1
ATOM 3699 C C . PRO B 1 221 ? -17.797 -14.32 0.109 1 84.88 221 PRO B C 1
ATOM 3701 O O . PRO B 1 221 ? -17.109 -15.141 0.721 1 84.88 221 PRO B O 1
ATOM 3704 N N . HIS B 1 222 ? -17.938 -14.367 -1.175 1 84 222 HIS B N 1
ATOM 3705 C CA . HIS B 1 222 ? -17.344 -15.438 -1.976 1 84 222 HIS B CA 1
ATOM 3706 C C . HIS B 1 222 ? -16.188 -14.922 -2.811 1 84 222 HIS B C 1
ATOM 3708 O O . HIS B 1 222 ? -16.188 -13.773 -3.26 1 84 222 HIS B O 1
ATOM 3714 N N . GLY B 1 223 ? -15.211 -15.781 -2.934 1 79.75 223 GLY B N 1
ATOM 3715 C CA . GLY B 1 223 ? -14.18 -15.531 -3.934 1 79.75 223 GLY B CA 1
ATOM 3716 C C . GLY B 1 223 ? -13.148 -14.523 -3.484 1 79.75 223 GLY B C 1
ATOM 3717 O O . GLY B 1 223 ? -12.57 -13.812 -4.309 1 79.75 223 GLY B O 1
ATOM 3718 N N . GLY B 1 224 ? -12.875 -14.414 -2.264 1 86.25 224 GLY B N 1
ATOM 3719 C CA . GLY B 1 224 ? -11.961 -13.43 -1.718 1 86.25 224 GLY B CA 1
ATOM 3720 C C . GLY B 1 224 ? -10.516 -13.648 -2.141 1 86.25 224 GLY B C 1
ATOM 3721 O O . GLY B 1 224 ? -9.695 -12.734 -2.053 1 86.25 224 GLY B O 1
ATOM 3722 N N . HIS B 1 225 ? -10.195 -14.836 -2.67 1 92.69 225 HIS B N 1
ATOM 3723 C CA . HIS B 1 225 ? -8.828 -15.133 -3.088 1 92.69 225 HIS B CA 1
ATOM 3724 C C . HIS B 1 225 ? -8.68 -15.031 -4.602 1 92.69 225 HIS B C 1
ATOM 3726 O O . HIS B 1 225 ? -7.68 -15.477 -5.164 1 92.69 225 HIS B O 1
ATOM 3732 N N . LEU B 1 226 ? -9.703 -14.531 -5.297 1 94.62 226 LEU B N 1
ATOM 3733 C CA . LEU B 1 226 ? -9.688 -14.438 -6.754 1 94.62 226 LEU B CA 1
ATOM 3734 C C . LEU B 1 226 ? -9.875 -13 -7.215 1 94.62 226 LEU B C 1
ATOM 3736 O O . LEU B 1 226 ? -10.828 -12.688 -7.93 1 94.62 226 LEU B O 1
ATOM 3740 N N . PRO B 1 227 ? -8.875 -12.195 -6.961 1 95.5 227 PRO B N 1
ATOM 3741 C CA . PRO B 1 227 ? -9.047 -10.766 -7.23 1 95.5 227 PRO B CA 1
ATOM 3742 C C . P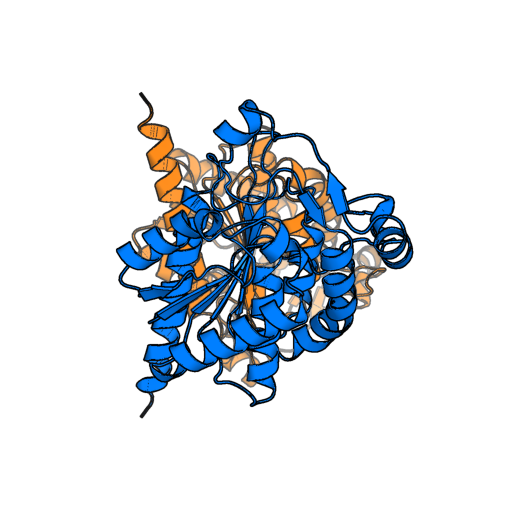RO B 1 227 ? -9.164 -10.453 -8.719 1 95.5 227 PRO B C 1
ATOM 3744 O O . PRO B 1 227 ? -9.75 -9.438 -9.102 1 95.5 227 PRO B O 1
ATOM 3747 N N . MET B 1 228 ? -8.68 -11.266 -9.648 1 96.38 228 MET B N 1
ATOM 3748 C CA . MET B 1 228 ? -8.641 -10.961 -11.07 1 96.38 228 MET B CA 1
ATOM 3749 C C . MET B 1 228 ? -9.945 -11.359 -11.75 1 96.38 228 MET B C 1
ATOM 3751 O O . MET B 1 228 ? -10.242 -10.906 -12.859 1 96.38 228 MET B O 1
ATOM 3755 N N . THR B 1 229 ? -10.68 -12.25 -11.148 1 96.44 229 THR B N 1
ATOM 3756 C CA . THR B 1 229 ? -11.891 -12.742 -11.797 1 96.44 229 THR B CA 1
ATOM 3757 C C . THR B 1 229 ? -13.133 -12.344 -11 1 96.44 229 THR B C 1
ATOM 3759 O O . THR B 1 229 ? -14.25 -12.406 -11.516 1 96.44 229 THR B O 1
ATOM 3762 N N . HIS B 1 230 ? -12.945 -11.961 -9.766 1 96.19 230 HIS B N 1
ATOM 3763 C CA . HIS B 1 230 ? -14.07 -11.57 -8.922 1 96.19 230 HIS B CA 1
ATOM 3764 C C . HIS B 1 230 ? -14.844 -10.414 -9.539 1 96.19 230 HIS B C 1
ATOM 3766 O O . HIS B 1 230 ? -14.258 -9.406 -9.93 1 96.19 230 HIS B O 1
ATOM 3772 N N . ARG B 1 231 ? -16.109 -10.516 -9.57 1 95.12 231 ARG B N 1
ATOM 3773 C CA . ARG B 1 231 ? -16.984 -9.57 -10.258 1 95.12 231 ARG B CA 1
ATOM 3774 C C . ARG B 1 231 ? -16.797 -8.156 -9.734 1 95.12 231 ARG B C 1
ATOM 3776 O O . ARG B 1 231 ? -16.891 -7.188 -10.492 1 95.12 231 ARG B O 1
ATOM 3783 N N . GLU B 1 232 ? -16.516 -8.023 -8.469 1 94.94 232 GLU B N 1
ATOM 3784 C CA . GLU B 1 232 ? -16.453 -6.711 -7.836 1 94.94 232 GLU B CA 1
ATOM 3785 C C . GLU B 1 232 ? -15.062 -6.109 -7.949 1 94.94 232 GLU B C 1
ATOM 3787 O O . GLU B 1 232 ? -14.883 -4.902 -7.777 1 94.94 232 GLU B O 1
ATOM 3792 N N . SER B 1 233 ? -14.047 -6.938 -8.227 1 95.56 233 SER B N 1
ATOM 3793 C CA . SER B 1 233 ? -12.695 -6.395 -8.164 1 95.56 233 SER B CA 1
ATOM 3794 C C . SER B 1 233 ? -11.992 -6.5 -9.508 1 95.56 233 SER B C 1
ATOM 3796 O O . SER B 1 233 ? -10.992 -5.812 -9.758 1 95.56 233 SER B O 1
ATOM 3798 N N . ARG B 1 234 ? -12.445 -7.316 -10.422 1 96.31 234 ARG B N 1
ATOM 3799 C CA . ARG B 1 234 ? -11.711 -7.676 -11.633 1 96.31 234 ARG B CA 1
ATOM 3800 C C . ARG B 1 234 ? -11.352 -6.434 -12.445 1 96.31 234 ARG B C 1
ATOM 3802 O O . ARG B 1 234 ? -10.219 -6.309 -12.922 1 96.31 234 ARG B O 1
ATOM 3809 N N . GLN B 1 235 ? -12.242 -5.539 -12.602 1 95.38 235 GLN B N 1
ATOM 3810 C CA . GLN B 1 235 ? -11.984 -4.34 -13.391 1 95.38 235 GLN B CA 1
ATOM 3811 C C . GLN B 1 235 ? -10.914 -3.471 -12.734 1 95.38 235 GLN B C 1
ATOM 3813 O O . GLN B 1 235 ? -9.984 -3.012 -13.406 1 95.38 235 GLN B O 1
ATOM 3818 N N . ARG B 1 236 ? -11.039 -3.291 -11.453 1 94.94 236 ARG B N 1
ATOM 3819 C CA . ARG B 1 236 ? -10.086 -2.459 -10.734 1 94.94 236 ARG B CA 1
ATOM 3820 C C . ARG B 1 236 ? -8.695 -3.078 -10.75 1 94.94 236 ARG B C 1
ATOM 3822 O O . ARG B 1 236 ? -7.695 -2.371 -10.922 1 94.94 236 ARG B O 1
ATOM 3829 N N . VAL B 1 237 ? -8.625 -4.34 -10.594 1 97.5 237 VAL B N 1
ATOM 3830 C CA . VAL B 1 237 ? -7.344 -5.035 -10.625 1 97.5 237 VAL B CA 1
ATOM 3831 C C . VAL B 1 237 ? -6.684 -4.852 -11.984 1 97.5 237 VAL B C 1
ATOM 3833 O O . VAL B 1 237 ? -5.484 -4.57 -12.07 1 97.5 237 VAL B O 1
ATOM 3836 N N . ALA B 1 238 ? -7.449 -4.98 -13.016 1 97.69 238 ALA B N 1
ATOM 3837 C CA . ALA B 1 238 ? -6.934 -4.785 -14.367 1 97.69 238 ALA B CA 1
ATOM 3838 C C . ALA B 1 238 ? -6.402 -3.365 -14.555 1 97.69 238 ALA B C 1
ATOM 3840 O O . ALA B 1 238 ? -5.328 -3.166 -15.125 1 97.69 238 ALA B O 1
ATOM 3841 N N . GLU B 1 239 ? -7.109 -2.434 -14.062 1 95.81 239 GLU B N 1
ATOM 3842 C CA . GLU B 1 239 ? -6.699 -1.036 -14.156 1 95.81 239 GLU B CA 1
ATOM 3843 C C . GLU B 1 239 ? -5.387 -0.794 -13.422 1 95.81 239 GLU B C 1
ATOM 3845 O O . GLU B 1 239 ? -4.508 -0.089 -13.93 1 95.81 239 GLU B O 1
ATOM 3850 N N . LEU B 1 240 ? -5.277 -1.349 -12.273 1 96.44 240 LEU B N 1
ATOM 3851 C CA . LEU B 1 240 ? -4.066 -1.2 -11.469 1 96.44 240 LEU B CA 1
ATOM 3852 C C . LEU B 1 240 ? -2.867 -1.826 -12.18 1 96.44 240 LEU B C 1
ATOM 3854 O O . LEU B 1 240 ? -1.776 -1.251 -12.188 1 96.44 240 LEU B O 1
ATOM 3858 N N . ALA B 1 241 ? -3.105 -2.973 -12.758 1 97.94 241 ALA B N 1
ATOM 3859 C CA . ALA B 1 241 ? -2.035 -3.662 -13.469 1 97.94 241 ALA B CA 1
ATOM 3860 C C . ALA B 1 241 ? -1.547 -2.838 -14.656 1 97.94 241 ALA B C 1
ATOM 3862 O O . ALA B 1 241 ? -0.341 -2.707 -14.875 1 97.94 241 ALA B O 1
ATOM 3863 N N . VAL B 1 242 ? -2.475 -2.293 -15.406 1 97.56 242 VAL B N 1
ATOM 3864 C CA . VAL B 1 242 ? -2.125 -1.501 -16.578 1 97.56 242 VAL B CA 1
ATOM 3865 C C . VAL B 1 242 ? -1.388 -0.235 -16.141 1 97.56 242 VAL B C 1
ATOM 3867 O O . VAL B 1 242 ? -0.384 0.144 -16.75 1 97.56 242 VAL B O 1
ATOM 3870 N N . ALA B 1 243 ? -1.875 0.41 -15.156 1 95.12 243 ALA B N 1
ATOM 3871 C CA . ALA B 1 243 ? -1.214 1.606 -14.641 1 95.12 243 ALA B CA 1
ATOM 3872 C C . ALA B 1 243 ? 0.217 1.3 -14.203 1 95.12 243 ALA B C 1
ATOM 3874 O O . ALA B 1 243 ? 1.137 2.07 -14.492 1 95.12 243 ALA B O 1
ATOM 3875 N N . PHE B 1 244 ? 0.395 0.211 -13.523 1 97.06 244 PHE B N 1
ATOM 3876 C CA . PHE B 1 244 ? 1.722 -0.185 -13.07 1 97.06 244 PHE B CA 1
ATOM 3877 C C . PHE B 1 244 ? 2.631 -0.495 -14.25 1 97.06 244 PHE B C 1
ATOM 3879 O O . PHE B 1 244 ? 3.801 -0.107 -14.258 1 97.06 244 PHE B O 1
ATOM 3886 N N . ALA B 1 245 ? 2.09 -1.203 -15.203 1 97.62 245 ALA B N 1
ATOM 3887 C CA . ALA B 1 245 ? 2.846 -1.509 -16.406 1 97.62 245 ALA B CA 1
ATOM 3888 C C . ALA B 1 245 ? 3.318 -0.232 -17.094 1 97.62 245 ALA B C 1
ATOM 3890 O O . ALA B 1 245 ? 4.473 -0.141 -17.531 1 97.62 245 ALA B O 1
ATOM 3891 N N . ARG B 1 246 ? 2.477 0.74 -17.188 1 95 246 ARG B N 1
ATOM 3892 C CA . ARG B 1 246 ? 2.838 2.014 -17.797 1 95 246 ARG B CA 1
ATOM 3893 C C . ARG B 1 246 ? 3.936 2.713 -17 1 95 246 ARG B C 1
ATOM 3895 O O . ARG B 1 246 ? 4.859 3.289 -17.578 1 95 246 ARG B O 1
ATOM 3902 N N . GLU B 1 247 ? 3.754 2.652 -15.742 1 92.25 247 GLU B N 1
ATOM 3903 C CA . GLU B 1 247 ? 4.742 3.271 -14.859 1 92.25 247 GLU B CA 1
ATOM 3904 C C . GLU B 1 247 ? 6.133 2.68 -15.094 1 92.25 247 GLU B C 1
ATOM 3906 O O . GLU B 1 247 ? 7.102 3.418 -15.281 1 92.25 247 GLU B O 1
ATOM 3911 N N . VAL B 1 248 ? 6.219 1.369 -15.117 1 94.38 248 VAL B N 1
ATOM 3912 C CA . VAL B 1 248 ? 7.535 0.744 -15.18 1 94.38 248 VAL B CA 1
ATOM 3913 C C . VAL B 1 248 ? 8.062 0.795 -16.609 1 94.38 248 VAL B C 1
ATOM 3915 O O . VAL B 1 248 ? 9.281 0.751 -16.828 1 94.38 248 VAL B O 1
ATOM 3918 N N . ALA B 1 249 ? 7.168 0.82 -17.562 1 92.75 249 ALA B N 1
ATOM 3919 C CA . ALA B 1 249 ? 7.594 0.986 -18.953 1 92.75 249 ALA B CA 1
ATOM 3920 C C . ALA B 1 249 ? 8.203 2.367 -19.172 1 92.75 249 ALA B C 1
ATOM 3922 O O . ALA B 1 249 ? 9.148 2.516 -19.953 1 92.75 249 ALA B O 1
ATOM 3923 N N . GLY B 1 250 ? 7.574 3.432 -18.531 1 83.25 250 GLY B N 1
ATOM 3924 C CA . GLY B 1 250 ? 8.102 4.785 -18.641 1 83.25 250 GLY B CA 1
ATOM 3925 C C . GLY B 1 250 ? 9.453 4.953 -17.969 1 83.25 250 GLY B C 1
ATOM 3926 O O . GLY B 1 250 ? 10.305 5.699 -18.469 1 83.25 250 GLY B O 1
ATOM 3927 N N . ALA B 1 251 ? 9.672 4.312 -16.875 1 70.56 251 ALA B N 1
ATOM 3928 C CA . ALA B 1 251 ? 10.938 4.387 -16.156 1 70.56 251 ALA B CA 1
ATOM 3929 C C . ALA B 1 251 ? 12.062 3.723 -16.938 1 70.56 251 ALA B C 1
ATOM 3931 O O . ALA B 1 251 ? 13.219 4.141 -16.859 1 70.56 251 ALA B O 1
ATOM 3932 N N . THR B 1 252 ? 11.711 2.674 -17.547 1 61.62 252 THR B N 1
ATOM 3933 C CA . THR B 1 252 ? 12.688 1.96 -18.359 1 61.62 252 THR B CA 1
ATOM 3934 C C . THR B 1 252 ? 13.125 2.811 -19.547 1 61.62 252 THR B C 1
ATOM 3936 O O . THR B 1 252 ? 14.281 2.768 -19.953 1 61.62 252 THR B O 1
ATOM 3939 N N . LYS B 1 253 ? 12.227 3.518 -20.062 1 52.12 253 LYS B N 1
ATOM 3940 C CA . LYS B 1 253 ? 12.555 4.406 -21.188 1 52.12 253 LYS B CA 1
ATOM 3941 C C . LYS B 1 253 ? 13.453 5.551 -20.719 1 52.12 253 LYS B C 1
ATOM 3943 O O . LYS B 1 253 ? 14.383 5.938 -21.422 1 52.12 253 LYS B O 1
ATOM 3948 N N . ALA B 1 254 ? 13.109 6.121 -19.516 1 44.59 254 ALA B N 1
ATOM 3949 C CA . ALA B 1 254 ? 13.883 7.254 -19.016 1 44.59 254 ALA B CA 1
ATOM 3950 C C . ALA B 1 254 ? 15.344 6.859 -18.781 1 44.59 254 ALA B C 1
ATOM 3952 O O . ALA B 1 254 ? 16.25 7.691 -18.906 1 44.59 254 ALA B O 1
ATOM 3953 N N . CYS B 1 255 ? 15.703 5.625 -18.438 1 39.44 255 CYS B N 1
ATOM 3954 C CA . CYS B 1 255 ? 17.062 5.145 -18.234 1 39.44 255 CYS B CA 1
ATOM 3955 C C . CYS B 1 255 ? 17.781 4.957 -19.562 1 39.44 255 CYS B C 1
ATOM 3957 O O . CYS B 1 255 ? 19.016 4.969 -19.609 1 39.44 255 CYS B O 1
ATOM 3959 N N . THR B 1 256 ? 17.141 4.676 -20.562 1 35.69 256 THR B N 1
ATOM 3960 C CA . THR B 1 256 ? 17.812 4.516 -21.844 1 35.69 256 THR B CA 1
ATOM 3961 C C . THR B 1 256 ? 18.203 5.871 -22.438 1 35.69 256 THR B C 1
ATOM 3963 O O . THR B 1 256 ? 19.078 5.953 -23.297 1 35.69 256 THR B O 1
ATOM 3966 N N . PHE B 1 257 ? 17.562 6.973 -22.109 1 30.16 257 PHE B N 1
ATOM 3967 C CA . PHE B 1 257 ? 17.891 8.25 -22.719 1 30.16 257 PHE B CA 1
ATOM 3968 C C . PHE B 1 257 ? 18.922 9.016 -21.875 1 30.16 257 PHE B C 1
ATOM 3970 O O . PHE B 1 257 ? 19.25 10.156 -22.188 1 30.16 257 PHE B O 1
ATOM 3977 N N . ALA B 1 258 ? 19.281 8.656 -20.641 1 28.88 258 ALA B N 1
ATOM 3978 C CA . ALA B 1 258 ? 20.438 9.398 -20.141 1 28.88 258 ALA B CA 1
ATOM 3979 C C . ALA B 1 258 ? 21.672 9.133 -21.016 1 28.88 258 ALA B C 1
ATOM 3981 O O . ALA B 1 258 ? 22.156 8.008 -21.078 1 28.88 258 ALA B O 1
ATOM 3982 N N . PRO B 1 259 ? 22.109 10.258 -21.828 1 26.58 259 PRO B N 1
ATOM 3983 C CA . PRO B 1 259 ? 23.422 10.188 -22.484 1 26.58 259 PRO B CA 1
ATOM 3984 C C . PRO B 1 259 ? 24.578 10.102 -21.5 1 26.58 259 PRO B C 1
ATOM 3986 O O . PRO B 1 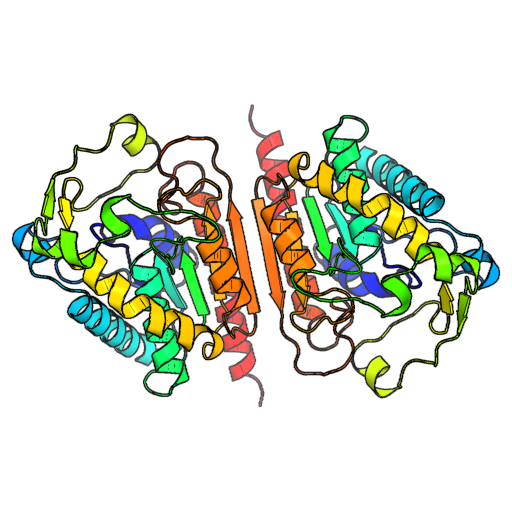259 ? 24.469 10.578 -20.359 1 26.58 259 PRO B O 1
#